Protein 6MF5 (pdb70)

GO terms:
  GO:0051219 phosphoprotein binding (F, IDA)
  GO:0004672 protein kinase activity (F, IDA)
  GO:0004674 protein serine/threonine kinase activity (F, IDA)
  GO:0044732 mitotic spindle pole body (C, IDA)
  GO:0000922 spindle pole (C, IDA)
  GO:0005634 nucleus (C, IDA)
  GO:0005935 cellular bud neck (C, IDA)
  GO:0019237 centromeric DNA binding (F, IDA)
  GO:0010458 exit from mitosis (P, IGI)
  GO:0010696 positive regulation of mitotic spindle pole body separation (P, IGI)
  GO:1904750 negative regulation of protein localization to nucleolus (P, IGI)
  GO:1902542 regulation of protein localization to mitotic spindle pole body (P, IGI)
  GO:0070194 synaptonemal complex disassembly (P, IGI)
  GO:0004672 protein kinase activity (F, IMP)
  GO:0004672 protein kinase activity (F, HDA)
  GO:0035025 positive regulation of Rho protein signal transduction (P, IMP)
  GO:0005935 cellular bud neck (C, IMP)
  GO:0010696 positive regulation of mitotic spindle pole body separation (P, IMP)
  GO:1904749 regulation of protein localization to nucleolus (P, IMP)
  GO:1904750 negative regulation of protein localization to nucleolus (P, IMP)

InterPro domains:
  IPR000719 Protein kinase domain [PF00069] (82-337)
  IPR000719 Protein kinase domain [PS50011] (82-337)
  IPR000719 Protein kinase domain [SM00220] (82-337)
  IPR000959 POLO box domain [PF00659] (522-582)
  IPR000959 POLO box domain [PF00659] (624-669)
  IPR000959 POLO box domain [PS50078] (513-595)
  IPR000959 POLO box domain [PS50078] (614-700)
  IPR008271 Serine/threonine-protein kinase, active site [PS00108] (200-212)
  IPR011009 Protein kinase-like domain superfamily [SSF56112] (79-362)
  IPR017441 Protein kinase, ATP binding site [PS00107] (88-114)
  IPR033695 Second polo-box domain [cd13117] (613-698)
  IPR033701 First polo-box domain [cd13118] (510-601)
  IPR036947 POLO box domain superfamily [G3DSA:3.30.1120.30] (509-674)
  IPR036947 POLO box domain superfamily [G3DSA:3.30.1120.30] (515-612)

Solvent-accessible surface area: 25204 Å² total

Organism: Saccharomyces cerevisiae (strain ATCC 204508 / S288c) (NCBI:txid559292)

B-factor: mean 59.47, std 18.86, range [19.46, 132.99]

Secondary structure (P-SEA, 3-state):
caaaaaaaaaaaaaaaaacccccccccccbbbbbccaaaaaaaaaaaaaaaaaaaaaaacccccccccccccccccccbbbbbcccccbbbbbccccbbbbbccccbbbbbccccccbbbbbbbcccccccaaaaaaaaaaaaaaaacccccccccbbbbbccccccccbbbbbccccbbbbbccccbbbbbcccccbbbbbcccbbbbbbcaaaaaaacccccccccaaaaaaaaaaaaaaaacccccc/ccaaaaaaaaaaaaaaaacccccbbbbbbcbbbbbccaaaaaaaaaaaaaaaaaaaaaaaaaaccccccccccccccccccccccccbbbbbcccccbbbbbccccbbbbbcccccbbbbbbccccccccccccccccccccaaaaaaaaaaaaaaaaccccccccccccccbbbbcbbbbcccbbbbbcccbbbbbbccccbbbbbcccccbbbbbcccbbbbbbcaaaaaaacccccccaaaaaaaaaaaaaaaaacccc/cccccc/cccccc

Structure (mmCIF, N/CA/C/O backbone):
data_6MF5
#
_entry.id   6MF5
#
_cell.length_a   51.470
_cell.length_b   68.190
_cell.length_c   86.230
_cell.angle_alpha   90.00
_cell.angle_beta   102.59
_cell.angle_gamma   90.00
#
_symmetry.space_group_name_H-M   'P 1 21 1'
#
loop_
_entity.id
_entity.type
_entity.pdbx_description
1 polymer 'Cell cycle serine/threonine-protein kinase CDC5/MSD2'
2 polymer Spc72
3 non-polymer 'CHLORIDE ION'
4 water water
#
loop_
_atom_site.group_PDB
_atom_site.id
_atom_site.type_symbol
_atom_site.label_atom_id
_atom_site.label_alt_id
_atom_site.label_comp_id
_atom_site.label_asym_id
_atom_site.label_entity_id
_atom_site.label_seq_id
_atom_site.pdbx_PDB_ins_code
_atom_site.Cartn_x
_atom_site.Cartn_y
_atom_site.Cartn_z
_atom_site.occupancy
_atom_site.B_iso_or_equiv
_atom_site.auth_seq_id
_atom_site.auth_comp_id
_atom_site.auth_asym_id
_atom_site.auth_atom_id
_atom_site.pdbx_PDB_model_num
ATOM 1 N N . ALA A 1 20 ? -70.597 35.553 -17.132 1.00 84.76 435 ALA A N 1
ATOM 2 C CA . ALA A 1 20 ? -69.465 36.465 -17.235 1.00 83.17 435 ALA A CA 1
ATOM 3 C C . ALA A 1 20 ? -68.533 36.039 -18.360 1.00 81.11 435 ALA A C 1
ATOM 4 O O . ALA A 1 20 ? -68.717 34.984 -18.966 1.00 80.92 435 ALA A O 1
ATOM 11 N N . GLN A 1 21 ? -67.525 36.863 -18.629 1.00 81.33 436 GLN A N 1
ATOM 12 C CA . GLN A 1 21 ? -66.482 36.505 -19.582 1.00 79.33 436 GLN A CA 1
ATOM 13 C C . GLN A 1 21 ? -65.522 35.498 -18.955 1.00 76.38 436 GLN A C 1
ATOM 14 O O . GLN A 1 21 ? -64.612 34.995 -19.616 1.00 74.64 436 GLN A O 1
ATOM 18 N N . ARG A 1 22 ? -65.729 35.210 -17.672 1.00 74.12 437 ARG A N 1
ATOM 19 C CA . ARG A 1 22 ? -64.917 34.228 -16.966 1.00 65.22 437 ARG A CA 1
ATOM 20 C C . ARG A 1 22 ? -65.122 32.832 -17.549 1.00 73.84 437 ARG A C 1
ATOM 21 O O . ARG A 1 22 ? -64.273 31.955 -17.392 1.00 68.19 437 ARG A O 1
ATOM 25 N N . ARG A 1 23 ? -66.251 32.630 -18.221 1.00 73.55 438 ARG A N 1
ATOM 26 C CA . ARG A 1 23 ? -66.536 31.358 -18.876 1.00 72.93 438 ARG A CA 1
ATOM 27 C C . ARG A 1 23 ? -65.559 31.126 -20.022 1.00 67.96 438 ARG A C 1
ATOM 28 O O . ARG A 1 23 ? -64.954 30.058 -20.130 1.00 62.71 438 ARG A O 1
ATOM 32 N N . LEU A 1 24 ? -65.410 32.135 -20.873 1.00 70.98 439 LEU A N 1
ATOM 33 C CA . LEU A 1 24 ? -64.461 32.076 -21.978 1.00 73.40 439 LEU A CA 1
ATOM 34 C C . LEU A 1 24 ? -63.039 31.939 -21.445 1.00 62.89 439 LEU A C 1
ATOM 35 O O . LEU A 1 24 ? -62.185 31.310 -22.070 1.00 61.90 439 LEU A O 1
ATOM 39 N N . ASN A 1 25 ? -62.797 32.533 -20.280 1.00 70.97 440 ASN A N 1
ATOM 40 C CA . ASN A 1 25 ? -61.489 32.478 -19.643 1.00 62.01 440 ASN A CA 1
ATOM 41 C C . ASN A 1 25 ? -61.214 31.098 -19.050 1.00 56.62 440 ASN A C 1
ATOM 42 O O . ASN A 1 25 ? -60.147 30.523 -19.262 1.00 52.68 440 ASN A O 1
ATOM 53 N N . ASP A 1 26 ? -62.185 30.569 -18.311 1.00 63.73 441 ASP A N 1
ATOM 54 C CA . ASP A 1 26 ? -62.041 29.270 -17.658 1.00 59.55 441 ASP A CA 1
ATOM 55 C C . ASP A 1 26 ? -61.887 28.135 -18.668 1.00 54.72 441 ASP A C 1
ATOM 56 O O . ASP A 1 26 ? -61.209 27.142 -18.400 1.00 48.53 441 ASP A O 1
ATOM 65 N N . LEU A 1 27 ? -62.521 28.282 -19.825 1.00 52.49 442 LEU A N 1
ATOM 66 C CA . LEU A 1 27 ? -62.424 27.277 -20.875 1.00 55.49 442 LEU A CA 1
ATOM 67 C C . LEU A 1 27 ? -61.044 27.322 -21.522 1.00 48.73 442 LEU A C 1
ATOM 68 O O . LEU A 1 27 ? -60.435 26.284 -21.783 1.00 53.15 442 LEU A O 1
ATOM 72 N N . ALA A 1 28 ? -60.556 28.532 -21.777 1.00 56.75 443 ALA A N 1
ATOM 73 C CA . ALA A 1 28 ? -59.224 28.721 -22.338 1.00 54.17 443 ALA A CA 1
ATOM 74 C C . ALA A 1 28 ? -58.168 28.218 -21.362 1.00 47.96 443 ALA A C 1
ATOM 75 O O . ALA A 1 28 ? -57.143 27.671 -21.767 1.00 42.09 443 ALA A O 1
ATOM 82 N N . ARG A 1 29 ? -58.428 28.409 -20.074 1.00 47.31 444 ARG A N 1
ATOM 83 C CA . ARG A 1 29 ? -57.537 27.919 -19.031 1.00 42.67 444 ARG A CA 1
ATOM 84 C C . ARG A 1 29 ? -57.434 26.402 -19.098 1.00 44.53 444 ARG A C 1
ATOM 85 O O . ARG A 1 29 ? -56.338 25.843 -19.098 1.00 44.95 444 ARG A O 1
ATOM 89 N N . GLU A 1 30 ? -58.589 25.750 -19.165 1.00 54.33 445 GLU A N 1
ATOM 90 C CA . GLU A 1 30 ? -58.667 24.294 -19.181 1.00 44.99 445 GLU A CA 1
ATOM 91 C C . GLU A 1 30 ? -57.897 23.707 -20.360 1.00 43.94 445 GLU A C 1
ATOM 92 O O . GLU A 1 30 ? -57.171 22.725 -20.209 1.00 43.59 445 GLU A O 1
ATOM 104 N N . ALA A 1 31 ? -58.055 24.314 -21.532 1.00 49.62 446 ALA A N 1
ATOM 105 C CA . ALA A 1 31 ? -57.336 23.877 -22.725 1.00 49.29 446 ALA A CA 1
ATOM 106 C C . ALA A 1 31 ? -55.832 24.075 -22.559 1.00 47.02 446 ALA A C 1
ATOM 107 O O . ALA A 1 31 ? -55.034 23.382 -23.188 1.00 44.34 446 ALA A O 1
ATOM 114 N N . ARG A 1 32 ? -55.448 25.026 -21.713 1.00 53.94 447 ARG A N 1
ATOM 115 C CA . ARG A 1 32 ? -54.036 25.283 -21.448 1.00 49.67 447 ARG A CA 1
ATOM 116 C C . ARG A 1 32 ? -53.434 24.165 -20.608 1.00 46.03 447 ARG A C 1
ATOM 117 O O . ARG A 1 32 ? -52.296 23.751 -20.828 1.00 44.48 447 ARG A O 1
ATOM 121 N N . ILE A 1 33 ? -54.206 23.678 -19.644 1.00 48.66 448 ILE A N 1
ATOM 122 C CA . ILE A 1 33 ? -53.720 22.655 -18.730 1.00 49.28 448 ILE A CA 1
ATOM 123 C C . ILE A 1 33 ? -53.603 21.312 -19.446 1.00 47.87 448 ILE A C 1
ATOM 124 O O . ILE A 1 33 ? -52.701 20.524 -19.163 1.00 40.53 448 ILE A O 1
ATOM 140 N N . ARG A 1 34 ? -54.522 21.055 -20.370 1.00 47.83 449 ARG A N 1
ATOM 141 C CA . ARG A 1 34 ? -54.453 19.855 -21.190 1.00 47.92 449 ARG A CA 1
ATOM 142 C C . ARG A 1 34 ? -53.172 19.855 -22.016 1.00 41.27 449 ARG A C 1
ATOM 143 O O . ARG A 1 34 ? -52.442 18.866 -22.044 1.00 44.82 449 ARG A O 1
ATOM 150 N N . ARG A 1 35 ? -52.903 20.975 -22.680 1.00 45.61 450 ARG A N 1
ATOM 151 C CA . ARG A 1 35 ? -51.729 21.101 -23.539 1.00 47.21 450 ARG A CA 1
ATOM 152 C C . ARG A 1 35 ? -50.423 21.087 -22.747 1.00 39.25 450 ARG A C 1
ATOM 153 O O . ARG A 1 35 ? -49.375 20.728 -23.281 1.00 37.07 450 ARG A O 1
ATOM 174 N N . ALA A 1 36 ? -50.483 21.481 -21.479 1.00 35.62 451 ALA A N 1
ATOM 175 C CA . ALA A 1 36 ? -49.293 21.506 -20.634 1.00 36.07 451 ALA A CA 1
ATOM 176 C C . ALA A 1 36 ? -48.890 20.095 -20.205 1.00 37.16 451 ALA A C 1
ATOM 177 O O . ALA A 1 36 ? -47.797 19.884 -19.679 1.00 41.41 451 ALA A O 1
ATOM 184 N N . GLN A 1 37 ? -49.780 19.134 -20.439 1.00 41.33 452 GLN A N 1
ATOM 185 C CA . GLN A 1 37 ? -49.543 17.746 -20.061 1.00 43.02 452 GLN A CA 1
ATOM 186 C C . GLN A 1 37 ? -48.916 16.959 -21.209 1.00 44.50 452 GLN A C 1
ATOM 187 O O . GLN A 1 37 ? -48.600 15.778 -21.061 1.00 37.84 452 GLN A O 1
ATOM 191 N N . GLN A 1 38 ? -48.748 17.620 -22.352 1.00 49.85 453 GLN A N 1
ATOM 192 C CA . GLN A 1 38 ? -48.106 17.015 -23.514 1.00 43.19 453 GLN A CA 1
ATOM 193 C C . GLN A 1 38 ? -46.786 17.739 -23.776 1.00 43.54 453 GLN A C 1
ATOM 194 O O . GLN A 1 38 ? -46.478 18.732 -23.112 1.00 48.81 453 GLN A O 1
ATOM 208 N N . ALA A 1 39 ? -46.013 17.245 -24.740 1.00 50.20 454 ALA A N 1
ATOM 209 C CA . ALA A 1 39 ? -44.720 17.843 -25.056 1.00 58.18 454 ALA A CA 1
ATOM 210 C C . ALA A 1 39 ? -44.549 18.527 -26.408 1.00 65.03 454 ALA A C 1
ATOM 211 O O . ALA A 1 39 ? -45.299 18.278 -27.355 1.00 62.36 454 ALA A O 1
ATOM 218 N N . VAL A 1 40 ? -43.552 19.403 -26.467 1.00 61.12 455 VAL A N 1
ATOM 219 C CA . VAL A 1 40 ? -43.119 20.045 -27.701 1.00 67.46 455 VAL A CA 1
ATOM 220 C C . VAL A 1 40 ? -41.750 20.646 -27.435 1.00 65.82 455 VAL A C 1
ATOM 221 O O . VAL A 1 40 ? -41.503 21.170 -26.348 1.00 69.70 455 VAL A O 1
ATOM 234 N N . LEU A 1 41 ? -40.862 20.565 -28.420 1.00 64.80 456 LEU A N 1
ATOM 235 C CA . LEU A 1 41 ? -39.496 21.044 -28.256 1.00 47.85 456 LEU A CA 1
ATOM 236 C C . LEU A 1 41 ? -38.819 20.324 -27.091 1.00 46.20 456 LEU A C 1
ATOM 237 O O . LEU A 1 41 ? -38.073 20.926 -26.316 1.00 48.54 456 LEU A O 1
ATOM 253 N N . ARG A 1 42 ? -39.090 19.027 -26.978 1.00 66.49 457 ARG A N 1
ATOM 254 C CA . ARG A 1 42 ? -38.566 18.217 -25.884 1.00 64.26 457 ARG A CA 1
ATOM 255 C C . ARG A 1 42 ? -37.225 17.599 -26.269 1.00 52.02 457 ARG A C 1
ATOM 256 O O . ARG A 1 42 ? -37.064 17.080 -27.373 1.00 48.31 457 ARG A O 1
ATOM 277 N N . LYS A 1 43 ? -36.267 17.666 -25.349 1.00 51.49 458 LYS A N 1
ATOM 278 C CA . LYS A 1 43 ? -34.913 17.184 -25.603 1.00 56.71 458 LYS A CA 1
ATOM 279 C C . LYS A 1 43 ? -34.853 15.673 -25.806 1.00 54.97 458 LYS A C 1
ATOM 280 O O . LYS A 1 43 ? -35.325 14.902 -24.969 1.00 51.71 458 LYS A O 1
ATOM 290 N N . GLU A 1 44 ? -34.271 15.267 -26.931 1.00 56.53 459 GLU A N 1
ATOM 291 C CA . GLU A 1 44 ? -33.912 13.872 -27.173 1.00 59.58 459 GLU A CA 1
ATOM 292 C C . GLU A 1 44 ? -32.399 13.734 -27.037 1.00 57.27 459 GLU A C 1
ATOM 293 O O . GLU A 1 44 ? -31.658 14.658 -27.375 1.00 60.48 459 GLU A O 1
ATOM 297 N N . LEU A 1 45 ? -31.941 12.591 -26.534 1.00 58.09 460 LEU A N 1
ATOM 298 C CA . LEU A 1 45 ? -30.514 12.386 -26.300 1.00 46.35 460 LEU A CA 1
ATOM 299 C C . LEU A 1 45 ? -29.709 12.492 -27.592 1.00 51.16 460 LEU A C 1
ATOM 300 O O . LEU A 1 45 ? -29.965 11.775 -28.560 1.00 52.53 460 LEU A O 1
ATOM 316 N N . ILE A 1 46 ? -28.737 13.401 -27.584 1.00 58.30 461 ILE A N 1
ATOM 317 C CA . ILE A 1 46 ? -27.839 13.614 -28.714 1.00 63.61 461 ILE A CA 1
ATOM 318 C C . ILE A 1 46 ? -26.395 13.487 -28.252 1.00 58.78 461 ILE A C 1
ATOM 319 O O . ILE A 1 46 ? -25.981 14.146 -27.297 1.00 53.18 461 ILE A O 1
ATOM 335 N N . ALA A 1 47 ? -25.631 12.645 -28.936 1.00 57.10 462 ALA A N 1
ATOM 336 C CA . ALA A 1 47 ? -24.221 12.478 -28.621 1.00 51.58 462 ALA A CA 1
ATOM 337 C C . ALA A 1 47 ? -23.400 13.566 -29.295 1.00 48.21 462 ALA A C 1
ATOM 338 O O . ALA A 1 47 ? -23.373 13.661 -30.521 1.00 50.21 462 ALA A O 1
ATOM 345 N N . THR A 1 48 ? -22.737 14.391 -28.490 1.00 42.61 463 THR A N 1
ATOM 346 C CA . THR A 1 48 ? -21.829 15.402 -29.019 1.00 47.14 463 THR A CA 1
ATOM 347 C C . THR A 1 48 ? -20.440 14.809 -29.230 1.00 48.61 463 THR A C 1
ATOM 348 O O . THR A 1 48 ? -19.621 15.377 -29.953 1.00 59.98 463 THR A O 1
ATOM 359 N N . SER A 1 49 ? -20.179 13.665 -28.601 1.00 48.07 464 SER A N 1
ATOM 360 C CA . SER A 1 49 ? -18.906 12.975 -28.776 1.00 44.77 464 SER A CA 1
ATOM 361 C C . SER A 1 49 ? -19.002 11.488 -28.436 1.00 41.74 464 SER A C 1
ATOM 362 O O . SER A 1 49 ? -19.566 11.108 -27.409 1.00 38.51 464 SER A O 1
ATOM 370 N N . THR A 1 50 ? -18.445 10.656 -29.310 1.00 39.65 465 THR A N 1
ATOM 371 C CA . THR A 1 50 ? -18.328 9.225 -29.054 1.00 43.81 465 THR A CA 1
ATOM 372 C C . THR A 1 50 ? -17.207 8.633 -29.899 1.00 41.82 465 THR A C 1
ATOM 373 O O . THR A 1 50 ? -16.969 9.077 -31.023 1.00 47.66 465 THR A O 1
ATOM 384 N N . ASN A 1 51 ? -16.510 7.639 -29.360 1.00 36.54 466 ASN A N 1
ATOM 385 C CA . ASN A 1 51 ? -15.517 6.918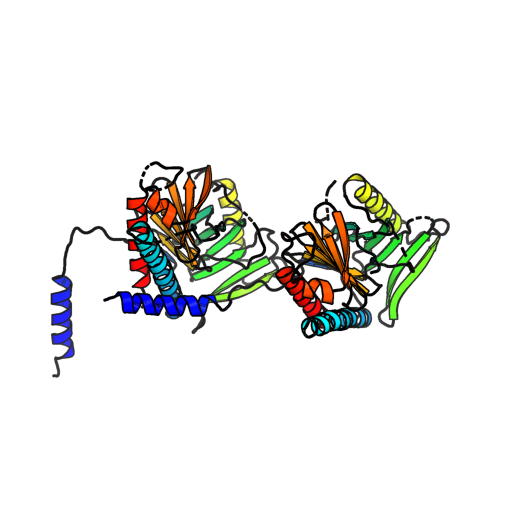 -30.146 1.00 41.29 466 ASN A CA 1
ATOM 386 C C . ASN A 1 51 ? -16.207 6.171 -31.270 1.00 51.62 466 ASN A C 1
ATOM 387 O O . ASN A 1 51 ? -17.288 5.614 -31.081 1.00 56.10 466 ASN A O 1
ATOM 398 N N . VAL A 1 52 ? -15.581 6.155 -32.440 1.00 46.90 467 VAL A N 1
ATOM 399 C CA . VAL A 1 52 ? -16.176 5.511 -33.602 1.00 56.16 467 VAL A CA 1
ATOM 400 C C . VAL A 1 52 ? -15.744 4.051 -33.683 1.00 61.84 467 VAL A C 1
ATOM 401 O O . VAL A 1 52 ? -14.573 3.723 -33.481 1.00 58.48 467 VAL A O 1
ATOM 414 N N . ILE A 1 53 ? -16.709 3.184 -33.977 1.00 61.59 468 ILE A N 1
ATOM 415 C CA . ILE A 1 53 ? -16.474 1.751 -34.100 1.00 54.85 468 ILE A CA 1
ATOM 416 C C . ILE A 1 53 ? -16.627 1.355 -35.563 1.00 59.85 468 ILE A C 1
ATOM 417 O O . ILE A 1 53 ? -17.703 1.497 -36.144 1.00 60.97 468 ILE A O 1
ATOM 433 N N . LYS A 1 54 ? -15.546 0.860 -36.155 1.00 70.98 469 LYS A N 1
ATOM 434 C CA . LYS A 1 54 ? -15.521 0.543 -37.579 1.00 68.76 469 LYS A CA 1
ATOM 435 C C . LYS A 1 54 ? -15.904 -0.908 -37.868 1.00 70.27 469 LYS A C 1
ATOM 436 O O . LYS A 1 54 ? -15.585 -1.432 -38.937 1.00 74.07 469 LYS A O 1
ATOM 440 N N . SER A 1 55 ? -16.592 -1.546 -36.925 1.00 60.02 470 SER A N 1
ATOM 441 C CA . SER A 1 55 ? -16.997 -2.942 -37.075 1.00 59.40 470 SER A CA 1
ATOM 442 C C . SER A 1 55 ? -18.470 -3.134 -36.735 1.00 52.15 470 SER A C 1
ATOM 443 O O . SER A 1 55 ? -18.927 -2.736 -35.666 1.00 47.92 470 SER A O 1
ATOM 451 N N . GLU A 1 56 ? -19.205 -3.755 -37.650 1.00 58.66 471 GLU A N 1
ATOM 452 C CA . GLU A 1 56 ? -20.620 -4.039 -37.436 1.00 55.37 471 GLU A CA 1
ATOM 453 C C . GLU A 1 56 ? -20.810 -5.077 -36.333 1.00 52.23 471 GLU A C 1
ATOM 454 O O . GLU A 1 56 ? -21.721 -4.959 -35.514 1.00 49.44 471 GLU A O 1
ATOM 458 N N . ILE A 1 57 ? -19.949 -6.092 -36.320 1.00 54.79 472 ILE A N 1
ATOM 459 C CA . ILE A 1 57 ? -19.999 -7.127 -35.291 1.00 50.65 472 ILE A CA 1
ATOM 460 C C . ILE A 1 57 ? -19.784 -6.518 -33.908 1.00 47.40 472 ILE A C 1
ATOM 461 O O . ILE A 1 57 ? -20.478 -6.876 -32.957 1.00 46.14 472 ILE A O 1
ATOM 477 N N . SER A 1 58 ? -18.824 -5.600 -33.798 1.00 52.38 473 SER A N 1
ATOM 478 C CA . SER A 1 58 ? -18.538 -4.942 -32.523 1.00 50.12 473 SER A CA 1
ATOM 479 C C . SER A 1 58 ? -19.756 -4.169 -32.041 1.00 44.90 473 SER A C 1
ATOM 480 O O . SER A 1 58 ? -20.047 -4.139 -30.847 1.00 41.90 473 SER A O 1
ATOM 488 N N . LEU A 1 59 ? -20.467 -3.546 -32.976 1.00 46.24 474 LEU A N 1
ATOM 489 C CA . LEU A 1 59 ? -21.670 -2.797 -32.643 1.00 40.12 474 LEU A CA 1
ATOM 490 C C . LEU A 1 59 ? -22.797 -3.724 -32.190 1.00 44.18 474 LEU A C 1
ATOM 491 O O . LEU A 1 59 ? -23.551 -3.390 -31.275 1.00 44.03 474 LEU A O 1
ATOM 507 N N . ARG A 1 60 ? -22.910 -4.885 -32.833 1.00 44.60 475 ARG A N 1
ATOM 508 C CA . ARG A 1 60 ? -23.935 -5.861 -32.472 1.00 38.37 475 ARG A CA 1
ATOM 509 C C . ARG A 1 60 ? -23.747 -6.335 -31.037 1.00 39.48 475 ARG A C 1
ATOM 510 O O . ARG A 1 60 ? -24.719 -6.524 -30.305 1.00 45.00 475 ARG A O 1
ATOM 531 N N . ILE A 1 61 ? -22.493 -6.514 -30.638 1.00 43.34 476 ILE A N 1
ATOM 532 C CA . ILE A 1 61 ? -22.168 -6.928 -29.277 1.00 42.38 476 ILE A CA 1
ATOM 533 C C . ILE A 1 61 ? -22.514 -5.823 -28.277 1.00 46.27 476 ILE A C 1
ATOM 534 O O . ILE A 1 61 ? -23.023 -6.097 -27.188 1.00 42.32 476 ILE A O 1
ATOM 550 N N . LEU A 1 62 ? -22.225 -4.577 -28.646 1.00 46.04 477 LEU A N 1
ATOM 551 C CA . LEU A 1 62 ? -22.577 -3.431 -27.814 1.00 46.89 477 LEU A CA 1
ATOM 552 C C . LEU A 1 62 ? -24.086 -3.301 -27.695 1.00 47.93 477 LEU A C 1
ATOM 553 O O . LEU A 1 62 ? -24.624 -3.205 -26.594 1.00 48.83 477 LEU A O 1
ATOM 569 N N . ALA A 1 63 ? -24.759 -3.292 -28.841 1.00 40.78 478 ALA A N 1
ATOM 570 C CA . ALA A 1 63 ? -26.209 -3.154 -28.889 1.00 43.46 478 ALA A CA 1
ATOM 571 C C . ALA A 1 63 ? -26.876 -4.234 -28.047 1.00 43.44 478 ALA A C 1
ATOM 572 O O . ALA A 1 63 ? -27.813 -3.965 -27.298 1.00 44.18 478 ALA A O 1
ATOM 579 N N . SER A 1 64 ? -26.370 -5.455 -28.174 1.00 45.19 479 SER A N 1
ATOM 580 C CA . SER A 1 64 ? -26.859 -6.584 -27.397 1.00 40.59 479 SER A CA 1
ATOM 581 C C . SER A 1 64 ? -26.766 -6.320 -25.899 1.00 45.36 479 SER A C 1
ATOM 582 O O . SER A 1 64 ? -27.737 -6.501 -25.164 1.00 50.15 479 SER A O 1
ATOM 590 N N . GLU A 1 65 ? -25.589 -5.892 -25.454 1.00 49.00 480 GLU A N 1
ATOM 591 C CA . GLU A 1 65 ? -25.327 -5.694 -24.034 1.00 42.97 480 GLU A CA 1
ATOM 592 C C . GLU A 1 65 ? -26.244 -4.624 -23.451 1.00 45.66 480 GLU A C 1
ATOM 593 O O . GLU A 1 65 ? -26.635 -4.693 -22.285 1.00 43.09 480 GLU A O 1
ATOM 605 N N . CYS A 1 66 ? -26.589 -3.636 -24.270 1.00 47.68 481 CYS A N 1
ATOM 606 C CA . CYS A 1 66 ? -27.526 -2.600 -23.857 1.00 45.69 481 CYS A CA 1
ATOM 607 C C . CYS A 1 66 ? -28.916 -3.194 -23.664 1.00 47.61 481 CYS A C 1
ATOM 608 O O . CYS A 1 66 ? -29.633 -2.833 -22.731 1.00 47.33 481 CYS A O 1
ATOM 616 N N . HIS A 1 67 ? -29.286 -4.115 -24.549 1.00 47.08 482 HIS A N 1
ATOM 617 C CA . HIS A 1 67 ? -30.597 -4.754 -24.496 1.00 43.96 482 HIS A CA 1
ATOM 618 C C . HIS A 1 67 ? -30.718 -5.672 -23.285 1.00 43.98 482 HIS A C 1
ATOM 619 O O . HIS A 1 67 ? -31.710 -5.624 -22.559 1.00 52.01 482 HIS A O 1
ATOM 623 N N . LEU A 1 68 ? -29.706 -6.508 -23.074 1.00 46.76 483 LEU A N 1
ATOM 624 C CA . LEU A 1 68 ? -29.697 -7.429 -21.944 1.00 51.30 483 LEU A CA 1
ATOM 625 C C . LEU A 1 68 ? -29.763 -6.673 -20.625 1.00 51.58 483 LEU A C 1
ATOM 626 O O . LEU A 1 68 ? -30.533 -7.028 -19.734 1.00 59.13 483 LEU A O 1
ATOM 642 N N . THR A 1 69 ? -28.948 -5.631 -20.505 1.00 55.35 484 THR A N 1
ATOM 643 C CA . THR A 1 69 ? -28.888 -4.848 -19.277 1.00 54.85 484 THR A CA 1
ATOM 644 C C . THR A 1 69 ? -30.168 -4.038 -19.084 1.00 50.95 484 THR A C 1
ATOM 645 O O . THR A 1 69 ? -30.622 -3.849 -17.956 1.00 51.92 484 THR A O 1
ATOM 656 N N . LEU A 1 70 ? -30.746 -3.561 -20.182 1.00 45.24 485 LEU A N 1
ATOM 657 C CA . LEU A 1 70 ? -32.011 -2.840 -20.110 1.00 50.27 485 LEU A CA 1
ATOM 658 C C . LEU A 1 70 ? -33.103 -3.776 -19.604 1.00 58.50 485 LEU A C 1
ATOM 659 O O . LEU A 1 70 ? -33.888 -3.410 -18.735 1.00 67.57 485 LEU A O 1
ATOM 675 N N . ASN A 1 71 ? -33.132 -4.991 -20.142 1.00 49.82 486 ASN A N 1
ATOM 676 C CA . ASN A 1 71 ? -34.108 -5.999 -19.734 1.00 57.59 486 ASN A CA 1
ATOM 677 C C . ASN A 1 71 ? -34.074 -6.270 -18.232 1.00 61.27 486 ASN A C 1
ATOM 678 O O . ASN A 1 71 ? -35.111 -6.507 -17.613 1.00 68.58 486 ASN A O 1
ATOM 682 N N . GLY A 1 72 ? -32.880 -6.236 -17.651 1.00 61.37 487 GLY A N 1
ATOM 683 C CA . GLY A 1 72 ? -32.726 -6.442 -16.222 1.00 65.16 487 GLY A CA 1
ATOM 684 C C . GLY A 1 72 ? -33.343 -5.304 -15.431 1.00 65.99 487 GLY A C 1
ATOM 685 O O . GLY A 1 72 ? -33.901 -5.513 -14.354 1.00 70.74 487 GLY A O 1
ATOM 689 N N . ILE A 1 73 ? -33.237 -4.094 -15.969 1.00 61.40 488 ILE A N 1
ATOM 690 C CA . ILE A 1 73 ? -33.845 -2.922 -15.351 1.00 64.05 488 ILE A CA 1
ATOM 691 C C . ILE A 1 73 ? -35.360 -3.028 -15.424 1.00 67.73 488 ILE A C 1
ATOM 692 O O . ILE A 1 73 ? -36.056 -2.869 -14.423 1.00 72.96 488 ILE A O 1
ATOM 708 N N . VAL A 1 74 ? -35.861 -3.300 -16.624 1.00 66.38 489 VAL A N 1
ATOM 709 C CA . VAL A 1 74 ? -37.296 -3.338 -16.870 1.00 67.66 489 VAL A CA 1
ATOM 710 C C . VAL A 1 74 ? -37.942 -4.503 -16.124 1.00 80.30 489 VAL A C 1
ATOM 711 O O . VAL A 1 74 ? -39.039 -4.367 -15.581 1.00 75.61 489 VAL A O 1
ATOM 724 N N . GLU A 1 75 ? -37.261 -5.646 -16.102 1.00 75.70 490 GLU A N 1
ATOM 725 C CA . GLU A 1 75 ? -37.730 -6.798 -15.343 1.00 71.89 490 GLU A CA 1
ATOM 726 C C . GLU A 1 75 ? -37.811 -6.456 -13.860 1.00 78.51 490 GLU A C 1
ATOM 727 O O . GLU A 1 75 ? -38.760 -6.835 -13.176 1.00 84.92 490 GLU A O 1
ATOM 731 N N . ALA A 1 76 ? -36.810 -5.729 -13.373 1.00 82.33 491 ALA A N 1
ATOM 732 C CA . ALA A 1 76 ? -36.763 -5.321 -11.974 1.00 89.12 491 ALA A CA 1
ATOM 733 C C . ALA A 1 76 ? -37.730 -4.172 -11.698 1.00 81.47 491 ALA A C 1
ATOM 734 O O . ALA A 1 76 ? -38.076 -3.910 -10.546 1.00 81.94 491 ALA A O 1
ATOM 741 N N . GLU A 1 77 ? -38.160 -3.489 -12.755 1.00 83.30 492 GLU A N 1
ATOM 742 C CA . GLU A 1 77 ? -39.109 -2.387 -12.622 1.00 85.77 492 GLU A CA 1
ATOM 743 C C . GLU A 1 77 ? -40.532 -2.900 -12.447 1.00 90.78 492 GLU A C 1
ATOM 744 O O . GLU A 1 77 ? -41.312 -2.350 -11.672 1.00 86.42 492 GLU A O 1
ATOM 756 N N . ALA A 1 78 ? -40.868 -3.953 -13.181 1.00 85.92 493 ALA A N 1
ATOM 757 C CA . ALA A 1 78 ? -42.201 -4.535 -13.114 1.00 90.34 493 ALA A CA 1
ATOM 758 C C . ALA A 1 78 ? -42.302 -5.562 -11.992 1.00 94.93 493 ALA A C 1
ATOM 759 O O . ALA A 1 78 ? -43.357 -6.168 -11.796 1.00 105.49 493 ALA A O 1
ATOM 766 N N . GLN A 1 79 ? -41.210 -5.746 -11.250 1.00 89.96 494 GLN A N 1
ATOM 767 C CA . GLN A 1 79 ? -41.127 -6.830 -10.275 1.00 93.62 494 GLN A CA 1
ATOM 768 C C . GLN A 1 79 ? -40.678 -6.412 -8.873 1.00 101.66 494 GLN A C 1
ATOM 769 O O . GLN A 1 79 ? -40.188 -7.254 -8.119 1.00 107.16 494 GLN A O 1
ATOM 773 N N . TYR A 1 80 ? -40.839 -5.141 -8.507 1.00 107.21 495 TYR A N 1
ATOM 774 C CA . TYR A 1 80 ? -40.511 -4.737 -7.138 1.00 104.79 495 TYR A CA 1
ATOM 775 C C . TYR A 1 80 ? -41.699 -4.997 -6.213 1.00 108.94 495 TYR A C 1
ATOM 776 O O . TYR A 1 80 ? -41.520 -5.233 -5.017 1.00 97.70 495 TYR A O 1
ATOM 794 N N . LYS A 1 81 ? -42.905 -4.970 -6.774 1.00 91.58 496 LYS A N 1
ATOM 795 C CA . LYS A 1 81 ? -44.099 -5.392 -6.047 1.00 101.29 496 LYS A CA 1
ATOM 796 C C . LYS A 1 81 ? -44.307 -6.898 -6.186 1.00 105.12 496 LYS A C 1
ATOM 797 O O . LYS A 1 81 ? -43.606 -7.693 -5.560 1.00 103.60 496 LYS A O 1
ATOM 801 N N . ILE A 1 93 ? -23.981 -8.060 -3.106 1.00 96.94 508 ILE A N 1
ATOM 802 C CA . ILE A 1 93 ? -23.329 -6.764 -2.957 1.00 81.43 508 ILE A CA 1
ATOM 803 C C . ILE A 1 93 ? -21.842 -6.859 -3.284 1.00 77.39 508 ILE A C 1
ATOM 804 O O . ILE A 1 93 ? -21.007 -7.016 -2.392 1.00 81.12 508 ILE A O 1
ATOM 807 N N . LYS A 1 94 ? -21.526 -6.770 -4.572 1.00 83.99 509 LYS A N 1
ATOM 808 C CA . LYS A 1 94 ? -20.145 -6.714 -5.039 1.00 80.50 509 LYS A CA 1
ATOM 809 C C . LYS A 1 94 ? -19.966 -5.453 -5.872 1.00 71.87 509 LYS A C 1
ATOM 810 O O . LYS A 1 94 ? -20.819 -5.116 -6.692 1.00 66.84 509 LYS A O 1
ATOM 814 N N . HIS A 1 95 ? -18.858 -4.756 -5.655 1.00 70.81 510 HIS A N 1
ATOM 815 C CA . HIS A 1 95 ? -18.648 -3.461 -6.285 1.00 65.12 510 HIS A CA 1
ATOM 816 C C . HIS A 1 95 ? -18.075 -3.607 -7.691 1.00 53.29 510 HIS A C 1
ATOM 817 O O . HIS A 1 95 ? -17.075 -4.299 -7.884 1.00 47.64 510 HIS A O 1
ATOM 831 N N . PRO A 1 96 ? -18.709 -2.957 -8.683 1.00 52.81 511 PRO A N 1
ATOM 832 C CA . PRO A 1 96 ? -18.242 -3.086 -10.063 1.00 44.58 511 PRO A CA 1
ATOM 833 C C . PRO A 1 96 ? -17.028 -2.217 -10.336 1.00 46.13 511 PRO A C 1
ATOM 834 O O . PRO A 1 96 ? -16.775 -1.265 -9.599 1.00 47.77 511 PRO A O 1
ATOM 845 N N . MET A 1 97 ? -16.281 -2.545 -11.381 1.00 48.15 512 MET A N 1
ATOM 846 C CA . MET A 1 97 ? -15.202 -1.682 -11.834 1.00 47.21 512 MET A CA 1
ATOM 847 C C . MET A 1 97 ? -15.820 -0.410 -12.396 1.00 45.41 512 MET A C 1
ATOM 848 O O . MET A 1 97 ? -16.854 -0.466 -13.063 1.00 49.75 512 MET A O 1
ATOM 862 N N . ILE A 1 98 ? -15.195 0.731 -12.121 1.00 47.84 513 ILE A N 1
ATOM 863 C CA . ILE A 1 98 ? -15.738 2.018 -12.545 1.00 43.75 513 ILE A CA 1
ATOM 864 C C . ILE A 1 98 ? -14.657 2.877 -13.176 1.00 40.37 513 ILE A C 1
ATOM 865 O O . ILE A 1 98 ? -13.475 2.547 -13.118 1.00 49.67 513 ILE A O 1
ATOM 881 N N . VAL A 1 99 ? -15.083 3.983 -13.774 1.00 37.44 514 VAL A N 1
ATOM 882 C CA . VAL A 1 99 ? -14.175 4.975 -14.329 1.00 34.65 514 VAL A CA 1
ATOM 883 C C . VAL A 1 99 ? -14.004 6.099 -13.313 1.00 38.15 514 VAL A C 1
ATOM 884 O O . VAL A 1 99 ? -14.935 6.860 -13.053 1.00 35.53 514 VAL A O 1
ATOM 897 N N . THR A 1 100 ? -12.810 6.194 -12.738 1.00 36.30 515 THR A N 1
ATOM 898 C CA . THR A 1 100 ? -12.559 7.142 -11.660 1.00 40.22 515 THR A CA 1
ATOM 899 C C . THR A 1 100 ? -12.254 8.542 -12.197 1.00 40.64 515 THR A C 1
ATOM 900 O O . THR A 1 100 ? -12.503 9.534 -11.519 1.00 49.91 515 THR A O 1
ATOM 911 N N . LYS A 1 101 ? -11.728 8.623 -13.415 1.00 36.85 516 LYS A N 1
ATOM 912 C CA . LYS A 1 101 ? -11.550 9.913 -14.078 1.00 31.08 516 LYS A CA 1
ATOM 913 C C . LYS A 1 101 ? -11.293 9.734 -15.567 1.00 30.00 516 LYS A C 1
ATOM 914 O O . LYS A 1 101 ? -10.916 8.652 -16.008 1.00 39.40 516 LYS A O 1
ATOM 933 N N . TRP A 1 102 ? -11.503 10.798 -16.337 1.00 27.24 517 TRP A N 1
ATOM 934 C CA . TRP A 1 102 ? -11.418 10.716 -17.792 1.00 28.17 517 TRP A CA 1
ATOM 935 C C . TRP A 1 102 ? -11.160 12.072 -18.454 1.00 29.98 517 TRP A C 1
ATOM 936 O O . TRP A 1 102 ? -11.357 13.123 -17.842 1.00 34.34 517 TRP A O 1
ATOM 957 N N . VAL A 1 103 ? -10.723 12.028 -19.712 1.00 29.68 518 VAL A N 1
ATOM 958 C CA . VAL A 1 103 ? -10.473 13.230 -20.502 1.00 23.70 518 VAL A CA 1
ATOM 959 C C . VAL A 1 103 ? -10.838 13.003 -21.964 1.00 25.20 518 VAL A C 1
ATOM 960 O O . VAL A 1 103 ? -10.244 12.161 -22.632 1.00 31.40 518 VAL A O 1
ATOM 973 N N . ASP A 1 104 ? -11.807 13.767 -22.459 1.00 32.92 519 ASP A N 1
ATOM 974 C CA . ASP A 1 104 ? -12.160 13.740 -23.873 1.00 31.55 519 ASP A CA 1
ATOM 975 C C . ASP A 1 104 ? -11.327 14.768 -24.634 1.00 47.00 519 ASP A C 1
ATOM 976 O O . ASP A 1 104 ? -11.736 15.918 -24.790 1.00 44.50 519 ASP A O 1
ATOM 985 N N . TYR A 1 105 ? -10.158 14.338 -25.101 1.00 39.82 520 TYR A N 1
ATOM 986 C CA . TYR A 1 105 ? -9.280 15.173 -25.915 1.00 37.82 520 TYR A CA 1
ATOM 987 C C . TYR A 1 105 ? -9.305 14.676 -27.360 1.00 44.54 520 TYR A C 1
ATOM 988 O O . TYR A 1 105 ? -8.319 14.797 -28.086 1.00 48.49 520 TYR A O 1
ATOM 1006 N N . SER A 1 106 ? -10.451 14.125 -27.758 1.00 45.72 521 SER A N 1
ATOM 1007 C CA . SER A 1 106 ? -10.602 13.396 -29.020 1.00 43.64 521 SER A CA 1
ATOM 1008 C C . SER A 1 106 ? -10.099 14.146 -30.251 1.00 46.56 521 SER A C 1
ATOM 1009 O O . SER A 1 106 ? -9.679 13.530 -31.227 1.00 60.15 521 SER A O 1
ATOM 1017 N N . ASN A 1 107 ? -10.157 15.471 -30.215 1.00 44.90 522 ASN A N 1
ATOM 1018 C CA . ASN A 1 107 ? -9.741 16.271 -31.362 1.00 64.54 522 ASN A CA 1
ATOM 1019 C C . ASN A 1 107 ? -8.226 16.355 -31.544 1.00 60.64 522 ASN A C 1
ATOM 1020 O O . ASN A 1 107 ? -7.740 16.557 -32.657 1.00 66.35 522 ASN A O 1
ATOM 1031 N N . LYS A 1 108 ? -7.489 16.179 -30.451 1.00 55.55 523 LYS A N 1
ATOM 1032 C CA . LYS A 1 108 ? -6.033 16.269 -30.479 1.00 67.27 523 LYS A CA 1
ATOM 1033 C C . LYS A 1 108 ? -5.413 14.875 -30.366 1.00 62.48 523 LYS A C 1
ATOM 1034 O O . LYS A 1 108 ? -5.035 14.271 -31.371 1.00 73.29 523 LYS A O 1
ATOM 1041 N N . HIS A 1 109 ? -5.326 14.365 -29.140 1.00 52.74 524 HIS A N 1
ATOM 1042 C CA . HIS A 1 109 ? -4.577 13.144 -28.857 1.00 45.99 524 HIS A CA 1
ATOM 1043 C C . HIS A 1 109 ? -5.497 11.926 -28.817 1.00 52.91 524 HIS A C 1
ATOM 1044 O O . HIS A 1 109 ? -5.231 10.915 -29.468 1.00 61.70 524 HIS A O 1
ATOM 1048 N N . GLY A 1 110 ? -6.573 12.029 -28.042 1.00 52.94 525 GLY A N 1
ATOM 1049 C CA . GLY A 1 110 ? -7.521 10.941 -27.893 1.00 36.07 525 GLY A CA 1
ATOM 1050 C C . GLY A 1 110 ? -8.243 10.998 -26.562 1.00 34.65 525 GLY A C 1
ATOM 1051 O O . GLY A 1 110 ? -8.012 11.901 -25.760 1.00 39.36 525 GLY A O 1
ATOM 1055 N N . PHE A 1 111 ? -9.123 10.028 -26.331 1.00 41.16 526 PHE A N 1
ATOM 1056 C CA . PHE A 1 111 ? -9.871 9.948 -25.081 1.00 32.11 526 PHE A CA 1
ATOM 1057 C C . PHE A 1 111 ? -9.113 9.091 -24.081 1.00 34.20 526 PHE A C 1
ATOM 1058 O O . PHE A 1 111 ? -8.635 8.011 -24.423 1.00 36.75 526 PHE A O 1
ATOM 1075 N N . SER A 1 112 ? -9.014 9.573 -22.846 1.00 37.11 527 SER A N 1
ATOM 1076 C CA . SER A 1 112 ? -8.310 8.853 -21.793 1.00 33.27 527 SER A CA 1
ATOM 1077 C C . SER A 1 112 ? -9.219 8.623 -20.595 1.00 32.51 527 SER A C 1
ATOM 1078 O O . SER A 1 112 ? -10.167 9.374 -20.368 1.00 31.40 527 SER A O 1
ATOM 1086 N N . TYR A 1 113 ? -8.917 7.583 -19.828 1.00 30.48 528 TYR A N 1
ATOM 1087 C CA . TYR A 1 113 ? -9.677 7.267 -18.627 1.00 31.68 528 TYR A CA 1
ATOM 1088 C C . TYR A 1 113 ? -8.827 6.484 -17.637 1.00 36.40 528 TYR A C 1
ATOM 1089 O O . TYR A 1 113 ? -7.785 5.933 -17.994 1.00 38.72 528 TYR A O 1
ATOM 1107 N N . GLN A 1 114 ? -9.284 6.449 -16.390 1.00 32.12 529 GLN A N 1
ATOM 1108 C CA . GLN A 1 114 ? -8.635 5.675 -15.344 1.00 37.66 529 GLN A CA 1
ATOM 1109 C C . GLN A 1 114 ? -9.689 4.869 -14.602 1.00 41.17 529 GLN A C 1
ATOM 1110 O O . GLN A 1 114 ? -10.711 5.410 -14.183 1.00 39.76 529 GLN A O 1
ATOM 1124 N N . LEU A 1 115 ? -9.430 3.578 -14.440 1.00 36.36 530 LEU A N 1
ATOM 1125 C CA . LEU A 1 115 ? -10.383 2.679 -13.809 1.00 37.49 530 LEU A CA 1
ATOM 1126 C C . LEU A 1 115 ? -10.120 2.581 -12.310 1.00 42.02 530 LEU A C 1
ATOM 1127 O O . LEU A 1 115 ? -9.066 2.997 -11.832 1.00 52.54 530 LEU A O 1
ATOM 1143 N N . SER A 1 116 ? -11.082 2.036 -11.571 1.00 44.12 531 SER A N 1
ATOM 1144 C CA . SER A 1 116 ? -10.937 1.846 -10.128 1.00 54.11 531 SER A CA 1
ATOM 1145 C C . SER A 1 116 ? -9.723 0.983 -9.801 1.00 61.74 531 SER A C 1
ATOM 1146 O O . SER A 1 116 ? -9.222 0.985 -8.675 1.00 62.62 531 SER A O 1
ATOM 1154 N N . THR A 1 117 ? -9.268 0.236 -10.799 1.00 48.94 532 THR A N 1
ATOM 1155 C CA . THR A 1 117 ? -8.068 -0.576 -10.681 1.00 51.35 532 THR A CA 1
ATOM 1156 C C . THR A 1 117 ? -6.818 0.266 -10.922 1.00 51.91 532 THR A C 1
ATOM 1157 O O . THR A 1 117 ? -5.700 -0.230 -10.829 1.00 64.00 532 THR A O 1
ATOM 1168 N N . GLU A 1 118 ? -7.034 1.536 -11.252 1.00 54.39 533 GLU A N 1
ATOM 1169 C CA . GLU A 1 118 ? -5.969 2.513 -11.490 1.00 52.24 533 GLU A CA 1
ATOM 1170 C C . GLU A 1 118 ? -5.165 2.177 -12.753 1.00 43.95 533 GLU A C 1
ATOM 1171 O O . GLU A 1 118 ? -4.120 2.771 -13.017 1.00 45.74 533 GLU A O 1
ATOM 1183 N N . ASP A 1 119 ? -5.681 1.254 -13.560 1.00 43.45 534 ASP A N 1
ATOM 1184 C CA . ASP A 1 119 ? -5.168 1.069 -14.912 1.00 41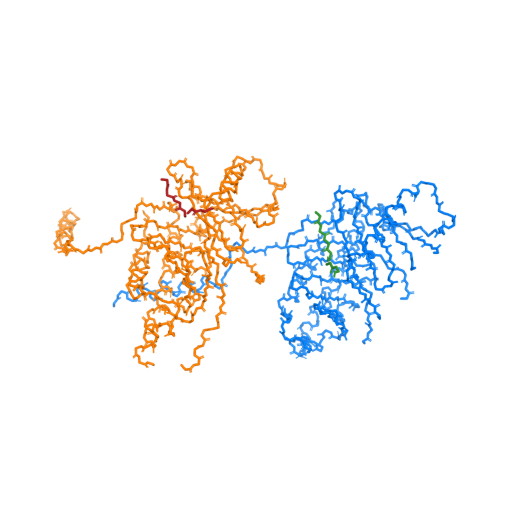.54 534 ASP A CA 1
ATOM 1185 C C . ASP A 1 119 ? -5.566 2.284 -15.740 1.00 37.75 534 ASP A C 1
ATOM 1186 O O . ASP A 1 119 ? -6.542 2.962 -15.418 1.00 37.52 534 ASP A O 1
ATOM 1195 N N . ILE A 1 120 ? -4.806 2.557 -16.797 1.00 37.97 535 ILE A N 1
ATOM 1196 C CA . ILE A 1 120 ? -5.065 3.702 -17.663 1.00 35.95 535 ILE A CA 1
ATOM 1197 C C . ILE A 1 120 ? -5.310 3.231 -19.086 1.00 36.59 535 ILE A C 1
ATOM 1198 O O . ILE A 1 120 ? -4.533 2.449 -19.630 1.00 38.60 535 ILE A O 1
ATOM 1214 N N . GLY A 1 121 ? -6.394 3.717 -19.680 1.00 36.06 536 GLY A N 1
ATOM 1215 C CA . GLY A 1 121 ? -6.695 3.446 -21.071 1.00 32.07 536 GLY A CA 1
ATOM 1216 C C . GLY A 1 121 ? -6.680 4.716 -21.896 1.00 32.91 536 GLY A C 1
ATOM 1217 O O . GLY A 1 121 ? -6.885 5.810 -21.371 1.00 31.94 536 GLY A O 1
ATOM 1221 N N . VAL A 1 122 ? -6.415 4.567 -23.190 1.00 29.81 537 VAL A N 1
ATOM 1222 C CA . VAL A 1 122 ? -6.498 5.679 -24.128 1.00 32.90 537 VAL A CA 1
ATOM 1223 C C . VAL A 1 122 ? -7.167 5.213 -25.410 1.00 33.19 537 VAL A C 1
ATOM 1224 O O . VAL A 1 122 ? -6.641 4.348 -26.102 1.00 35.45 537 VAL A O 1
ATOM 1237 N N . LEU A 1 123 ? -8.323 5.790 -25.720 1.00 32.41 538 LEU A N 1
ATOM 1238 C CA . LEU A 1 123 ? -8.992 5.525 -26.988 1.00 35.03 538 LEU A CA 1
ATOM 1239 C C . LEU A 1 123 ? -8.487 6.478 -28.062 1.00 40.07 538 LEU A C 1
ATOM 1240 O O . LEU A 1 123 ? -8.789 7.671 -28.041 1.00 51.39 538 LEU A O 1
ATOM 1256 N N . PHE A 1 124 ? -7.711 5.943 -28.996 1.00 35.95 539 PHE A N 1
ATOM 1257 C CA . PHE A 1 124 ? -7.164 6.738 -30.086 1.00 41.46 539 PHE A CA 1
ATOM 1258 C C . PHE A 1 124 ? -8.215 6.945 -31.169 1.00 41.62 539 PHE A C 1
ATOM 1259 O O . 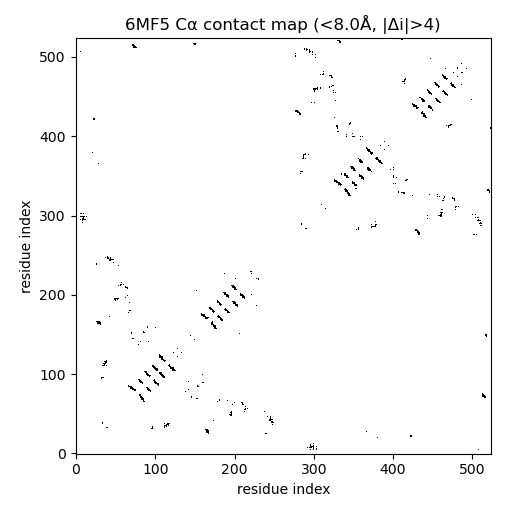PHE A 1 124 ? -9.124 6.132 -31.327 1.00 46.92 539 PHE A O 1
ATOM 1276 N N . ASN A 1 125 ? -8.082 8.037 -31.913 1.00 45.79 540 ASN A N 1
ATOM 1277 C CA . ASN A 1 125 ? -9.109 8.451 -32.865 1.00 48.59 540 ASN A CA 1
ATOM 1278 C C . ASN A 1 125 ? -9.279 7.482 -34.030 1.00 46.54 540 ASN A C 1
ATOM 1279 O O . ASN A 1 125 ? -10.262 7.558 -34.768 1.00 51.14 540 ASN A O 1
ATOM 1290 N N . ASN A 1 126 ? -8.322 6.576 -34.195 1.00 44.98 541 ASN A N 1
ATOM 1291 C CA . ASN A 1 126 ? -8.423 5.536 -35.213 1.00 51.38 541 ASN A CA 1
ATOM 1292 C C . ASN A 1 126 ? -9.236 4.350 -34.705 1.00 48.32 541 ASN A C 1
ATOM 1293 O O . ASN A 1 126 ? -9.511 3.410 -35.451 1.00 66.83 541 ASN A O 1
ATOM 1304 N N . GLY A 1 127 ? -9.614 4.405 -33.430 1.00 44.88 542 GLY A N 1
ATOM 1305 C CA . GLY A 1 127 ? -10.426 3.369 -32.819 1.00 44.74 542 GLY A CA 1
ATOM 1306 C C . GLY A 1 127 ? -9.649 2.470 -31.879 1.00 44.77 542 GLY A C 1
ATOM 1307 O O . GLY A 1 127 ? -10.229 1.847 -30.988 1.00 50.26 542 GLY A O 1
ATOM 1311 N N . THR A 1 128 ? -8.335 2.403 -32.068 1.00 48.71 543 THR A N 1
ATOM 1312 C CA . THR A 1 128 ? -7.503 1.515 -31.264 1.00 40.83 543 THR A CA 1
ATOM 1313 C C . THR A 1 128 ? -7.399 2.013 -29.831 1.00 36.24 543 THR A C 1
ATOM 1314 O O . THR A 1 128 ? -7.754 3.152 -29.529 1.00 36.74 543 THR A O 1
ATOM 1325 N N . THR A 1 129 ? -6.899 1.145 -28.958 1.00 39.16 544 THR A N 1
ATOM 1326 C CA . THR A 1 129 ? -6.810 1.433 -27.536 1.00 35.44 544 THR A CA 1
ATOM 1327 C C . THR A 1 129 ? -5.511 0.879 -26.968 1.00 41.57 544 THR A C 1
ATOM 1328 O O . THR A 1 129 ? -5.028 -0.169 -27.404 1.00 45.97 544 THR A O 1
ATOM 1339 N N . VAL A 1 130 ? -4.943 1.597 -26.005 1.00 32.61 545 VAL A N 1
ATOM 1340 C CA . VAL A 1 130 ? -3.851 1.070 -25.200 1.00 35.26 545 VAL A CA 1
ATOM 1341 C C . VAL A 1 130 ? -4.259 1.143 -23.739 1.00 35.49 545 VAL A C 1
ATOM 1342 O O . VAL A 1 130 ? -4.612 2.208 -23.234 1.00 36.57 545 VAL A O 1
ATOM 1355 N N . LEU A 1 131 ? -4.221 -0.008 -23.079 1.00 38.63 546 LEU A N 1
ATOM 1356 C CA . LEU A 1 131 ? -4.580 -0.119 -21.674 1.00 43.20 546 LEU A CA 1
ATOM 1357 C C . LEU A 1 131 ? -3.342 -0.495 -20.876 1.00 42.65 546 LEU A C 1
ATOM 1358 O O . LEU A 1 131 ? -2.868 -1.628 -20.948 1.00 46.98 546 LEU A O 1
ATOM 1374 N N . ARG A 1 132 ? -2.817 0.464 -20.122 1.00 38.17 547 ARG A N 1
ATOM 1375 C CA . ARG A 1 132 ? -1.615 0.246 -19.333 1.00 45.95 547 ARG A CA 1
ATOM 1376 C C . ARG A 1 132 ? -2.009 -0.141 -17.918 1.00 46.96 547 ARG A C 1
ATOM 1377 O O . ARG A 1 132 ? -2.779 0.564 -17.267 1.00 41.93 547 ARG A O 1
ATOM 1398 N N . LEU A 1 133 ? -1.480 -1.264 -17.443 1.00 51.53 548 LEU A N 1
ATOM 1399 C CA . LEU A 1 133 ? -1.886 -1.797 -16.152 1.00 52.51 548 LEU A CA 1
ATOM 1400 C C . LEU A 1 133 ? -1.225 -1.028 -15.010 1.00 62.56 548 LEU A C 1
ATOM 1401 O O . LEU A 1 133 ? -0.386 -0.160 -15.248 1.00 73.01 548 LEU A O 1
ATOM 1417 N N . ALA A 1 134 ? -1.613 -1.357 -13.780 1.00 66.88 549 ALA A N 1
ATOM 1418 C CA . ALA A 1 134 ? -1.350 -0.518 -12.605 1.00 74.32 549 ALA A CA 1
ATOM 1419 C C . ALA A 1 134 ? 0.083 -0.070 -12.296 1.00 91.90 549 ALA A C 1
ATOM 1420 O O . ALA A 1 134 ? 0.284 0.871 -11.528 1.00 97.66 549 ALA A O 1
ATOM 1427 N N . GLU A 1 137 ? 4.640 -2.350 -15.445 1.00 91.69 552 GLU A N 1
ATOM 1428 C CA . GLU A 1 137 ? 4.770 -3.735 -15.873 1.00 88.67 552 GLU A CA 1
ATOM 1429 C C . GLU A 1 137 ? 4.443 -4.000 -17.343 1.00 80.94 552 GLU A C 1
ATOM 1430 O O . GLU A 1 137 ? 5.311 -4.434 -18.105 1.00 87.74 552 GLU A O 1
ATOM 1442 N N . GLU A 1 138 ? 3.202 -3.745 -17.745 1.00 84.15 553 GLU A N 1
ATOM 1443 C CA . GLU A 1 138 ? 2.727 -4.208 -19.048 1.00 72.32 553 GLU A CA 1
ATOM 1444 C C . GLU A 1 138 ? 1.493 -3.452 -19.538 1.00 57.96 553 GLU A C 1
ATOM 1445 O O . GLU A 1 138 ? 0.892 -2.675 -18.795 1.00 54.95 553 GLU A O 1
ATOM 1457 N N . PHE A 1 139 ? 1.122 -3.693 -20.793 1.00 58.67 554 PHE A N 1
ATOM 1458 C CA . PHE A 1 139 ? -0.044 -3.047 -21.388 1.00 48.43 554 PHE A CA 1
ATOM 1459 C C . PHE A 1 139 ? -0.744 -3.940 -22.413 1.00 42.17 554 PHE A C 1
ATOM 1460 O O . PHE A 1 139 ? -0.136 -4.836 -22.998 1.00 47.58 554 PHE A O 1
ATOM 1477 N N . TRP A 1 140 ? -2.031 -3.675 -22.618 1.00 49.07 555 TRP A N 1
ATOM 1478 C CA . TRP A 1 140 ? -2.806 -4.302 -23.685 1.00 42.96 555 TRP A CA 1
ATOM 1479 C C . TRP A 1 140 ? -2.939 -3.346 -24.860 1.00 37.07 555 TRP A C 1
ATOM 1480 O O . TRP A 1 140 ? -3.073 -2.139 -24.664 1.00 40.36 555 TRP A O 1
ATOM 1501 N N . TYR A 1 141 ? -2.907 -3.886 -26.075 1.00 41.25 556 TYR A N 1
ATOM 1502 C CA . TYR A 1 141 ? -3.151 -3.097 -27.278 1.00 38.75 556 TYR A CA 1
ATOM 1503 C C . TYR A 1 141 ? -4.380 -3.631 -27.996 1.00 36.51 556 TYR A C 1
ATOM 1504 O O . TYR A 1 141 ? -4.379 -4.754 -28.505 1.00 40.15 556 TYR A O 1
ATOM 1522 N N . ILE A 1 142 ? -5.423 -2.809 -28.039 1.00 39.83 557 ILE A N 1
ATOM 1523 C CA . ILE A 1 142 ? -6.728 -3.246 -28.506 1.00 35.61 557 ILE A CA 1
ATOM 1524 C C . ILE A 1 142 ? -7.176 -2.480 -29.742 1.00 33.24 557 ILE A C 1
ATOM 1525 O O . ILE A 1 142 ? -7.005 -1.268 -29.841 1.00 45.82 557 ILE A O 1
ATOM 1541 N N . SER A 1 143 ? -7.745 -3.218 -30.685 1.00 30.96 558 SER A N 1
ATOM 1542 C CA . SER A 1 143 ? -8.427 -2.647 -31.835 1.00 41.32 558 SER A CA 1
ATOM 1543 C C . SER A 1 143 ? -9.479 -3.670 -32.238 1.00 48.33 558 SER A C 1
ATOM 1544 O O . SER A 1 143 ? -9.561 -4.738 -31.627 1.00 47.54 558 SER A O 1
ATOM 1552 N N . TYR A 1 144 ? -10.279 -3.360 -33.253 1.00 50.73 559 TYR A N 1
ATOM 1553 C CA . TYR A 1 144 ? -11.276 -4.310 -33.736 1.00 54.44 559 TYR A CA 1
ATOM 1554 C C . TYR A 1 144 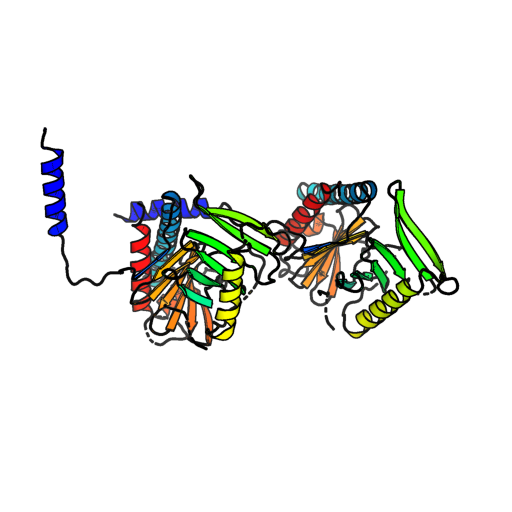? -11.116 -4.829 -35.159 1.00 66.53 559 TYR A C 1
ATOM 1555 O O . TYR A 1 144 ? -10.560 -4.154 -36.031 1.00 63.36 559 TYR A O 1
ATOM 1573 N N . ASP A 1 145 ? -11.612 -6.048 -35.364 1.00 57.30 560 ASP A N 1
ATOM 1574 C CA . ASP A 1 145 ? -11.565 -6.725 -36.652 1.00 58.71 560 ASP A CA 1
ATOM 1575 C C . ASP A 1 145 ? -12.962 -6.804 -37.254 1.00 65.75 560 ASP A C 1
ATOM 1576 O O . ASP A 1 145 ? -13.954 -6.942 -36.538 1.00 56.18 560 ASP A O 1
ATOM 1580 N N . ASP A 1 146 ? -13.031 -6.719 -38.578 1.00 63.73 561 ASP A N 1
ATOM 1581 C CA . ASP A 1 146 ? -14.302 -6.777 -39.285 1.00 57.96 561 ASP A CA 1
ATOM 1582 C C . ASP A 1 146 ? -14.961 -8.147 -39.152 1.00 62.64 561 ASP A C 1
ATOM 1583 O O . ASP A 1 146 ? -16.151 -8.295 -39.437 1.00 66.78 561 ASP A O 1
ATOM 1587 N N . ARG A 1 147 ? -14.189 -9.139 -38.709 1.00 65.93 562 ARG A N 1
ATOM 1588 C CA . ARG A 1 147 ? -14.670 -10.517 -38.623 1.00 64.48 562 ARG A CA 1
ATOM 1589 C C . ARG A 1 147 ? -14.738 -11.054 -37.193 1.00 59.35 562 ARG A C 1
ATOM 1590 O O . ARG A 1 147 ? -15.357 -12.091 -36.959 1.00 62.16 562 ARG A O 1
ATOM 1594 N N . GLU A 1 148 ? -14.104 -10.365 -36.245 1.00 64.15 563 GLU A N 1
ATOM 1595 C CA . GLU A 1 148 ? -14.003 -10.882 -34.878 1.00 63.46 563 GLU A CA 1
ATOM 1596 C C . GLU A 1 148 ? -14.292 -9.857 -33.788 1.00 64.54 563 GLU A C 1
ATOM 1597 O O . GLU A 1 148 ? -13.973 -10.092 -32.622 1.00 58.00 563 GLU A O 1
ATOM 1601 N N . GLY A 1 149 ? -14.884 -8.728 -34.162 1.00 61.27 564 GLY A N 1
ATOM 1602 C CA . GLY A 1 149 ? -15.185 -7.675 -33.208 1.00 56.33 564 GLY A CA 1
ATOM 1603 C C . GLY A 1 149 ? -13.876 -7.090 -32.702 1.00 54.38 564 GLY A C 1
ATOM 1604 O O . GLY A 1 149 ? -13.031 -6.705 -33.505 1.00 53.89 564 GLY A O 1
ATOM 1608 N N . TRP A 1 150 ? -13.688 -7.067 -31.383 1.00 46.96 565 TRP A N 1
ATOM 1609 C CA . TRP A 1 150 ? -12.460 -6.547 -30.773 1.00 47.96 565 TRP A CA 1
ATOM 1610 C C . TRP A 1 150 ? -11.321 -7.562 -30.736 1.00 52.58 565 TRP A C 1
ATOM 1611 O O . TRP A 1 150 ? -11.538 -8.748 -30.489 1.00 51.85 565 TRP A O 1
ATOM 1632 N N . VAL A 1 151 ? -10.108 -7.066 -30.968 1.00 51.57 566 VAL A N 1
ATOM 1633 C CA . VAL A 1 151 ? -8.891 -7.865 -30.908 1.00 42.05 566 VAL A CA 1
ATOM 1634 C C . VAL A 1 151 ? -7.919 -7.215 -29.936 1.00 39.18 566 VAL A C 1
ATOM 1635 O O . VAL A 1 151 ? -7.774 -5.996 -29.926 1.00 52.07 566 VAL A O 1
ATOM 1648 N N . ALA A 1 152 ? -7.250 -8.034 -29.130 1.00 36.32 567 ALA A N 1
ATOM 1649 C CA . ALA A 1 152 ? -6.314 -7.535 -28.132 1.00 40.40 567 ALA A CA 1
ATOM 1650 C C . ALA A 1 152 ? -4.960 -8.228 -28.249 1.00 47.47 567 ALA A C 1
ATOM 1651 O O . ALA A 1 152 ? -4.871 -9.378 -28.674 1.00 48.69 567 ALA A O 1
ATOM 1658 N N . SER A 1 153 ? -3.911 -7.510 -27.865 1.00 49.95 568 SER A N 1
ATOM 1659 C CA . SER A 1 153 ? -2.553 -8.034 -27.889 1.00 48.02 568 SER A CA 1
ATOM 1660 C C . SER A 1 153 ? -1.808 -7.578 -26.644 1.00 45.96 568 SER A C 1
ATOM 1661 O O . SER A 1 153 ? -1.590 -6.386 -26.447 1.00 49.41 568 SER A O 1
ATOM 1669 N N . HIS A 1 154 ? -1.427 -8.534 -25.804 1.00 45.30 569 HIS A N 1
ATOM 1670 C CA . HIS A 1 154 ? -0.708 -8.231 -24.574 1.00 48.16 569 HIS A CA 1
ATOM 1671 C C . HIS A 1 154 ? 0.779 -8.050 -24.842 1.00 58.44 569 HIS A C 1
ATOM 1672 O O . HIS A 1 154 ? 1.380 -8.807 -25.605 1.00 60.53 569 HIS A O 1
ATOM 1686 N N . TYR A 1 155 ? 1.361 -7.040 -24.206 1.00 56.26 570 TYR A N 1
ATOM 1687 C CA . TYR A 1 155 ? 2.784 -6.759 -24.329 1.00 53.55 570 TYR A CA 1
ATOM 1688 C C . TYR A 1 155 ? 3.406 -6.490 -22.971 1.00 65.70 570 TYR A C 1
ATOM 1689 O O . TYR A 1 155 ? 2.713 -6.188 -22.001 1.00 58.50 570 TYR A O 1
ATOM 1707 N N . LEU A 1 156 ? 4.726 -6.601 -22.924 1.00 67.77 571 LEU A N 1
ATOM 1708 C CA . LEU A 1 156 ? 5.507 -6.214 -21.763 1.00 73.90 571 LEU A CA 1
ATOM 1709 C C . LEU A 1 156 ? 6.118 -4.853 -22.075 1.00 74.82 571 LEU A C 1
ATOM 1710 O O . LEU A 1 156 ? 6.545 -4.614 -23.205 1.00 75.23 571 LEU A O 1
ATOM 1726 N N . LEU A 1 157 ? 6.142 -3.951 -21.099 1.00 73.50 572 LEU A N 1
ATOM 1727 C CA . LEU A 1 157 ? 6.708 -2.626 -21.333 1.00 72.90 572 LEU A CA 1
ATOM 1728 C C . LEU A 1 157 ? 8.184 -2.758 -21.674 1.00 78.88 572 LEU A C 1
ATOM 1729 O O . LEU A 1 157 ? 8.738 -1.952 -22.420 1.00 83.57 572 LEU A O 1
ATOM 1745 N N . SER A 1 158 ? 8.810 -3.791 -21.120 1.00 80.96 573 SER A N 1
ATOM 1746 C CA . SER A 1 158 ? 10.149 -4.190 -21.521 1.00 87.80 573 SER A CA 1
ATOM 1747 C C . SER A 1 158 ? 10.203 -4.461 -23.021 1.00 81.37 573 SER A C 1
ATOM 1748 O O . SER A 1 158 ? 11.091 -3.973 -23.723 1.00 73.41 573 SER A O 1
ATOM 1756 N N . GLU A 1 159 ? 9.238 -5.243 -23.499 1.00 87.80 574 GLU A N 1
ATOM 1757 C CA . GLU A 1 159 ? 9.225 -5.714 -24.881 1.00 89.75 574 GLU A CA 1
ATOM 1758 C C . GLU A 1 159 ? 8.201 -4.979 -25.743 1.00 72.98 574 GLU A C 1
ATOM 1759 O O . GLU A 1 159 ? 7.531 -5.592 -26.572 1.00 67.05 574 GLU A O 1
ATOM 1763 N N . LYS A 1 160 ? 8.082 -3.669 -25.552 1.00 73.81 575 LYS A N 1
ATOM 1764 C CA . LYS A 1 160 ? 7.167 -2.872 -26.362 1.00 67.29 575 LYS A CA 1
ATOM 1765 C C . LYS A 1 160 ? 7.701 -2.751 -27.796 1.00 71.23 575 LYS A C 1
ATOM 1766 O O . LYS A 1 160 ? 8.902 -2.561 -27.992 1.00 81.15 575 LYS A O 1
ATOM 1785 N N . PRO A 1 161 ? 6.816 -2.884 -28.803 1.00 68.35 576 PRO A N 1
ATOM 1786 C CA . PRO A 1 161 ? 7.229 -2.644 -30.194 1.00 68.61 576 PRO A CA 1
ATOM 1787 C C . PRO A 1 161 ? 7.622 -1.195 -30.470 1.00 69.59 576 PRO A C 1
ATOM 1788 O O . PRO A 1 161 ? 7.220 -0.296 -29.736 1.00 63.56 576 PRO A O 1
ATOM 1799 N N . ARG A 1 162 ? 8.393 -0.976 -31.531 1.00 67.25 577 ARG A N 1
ATOM 1800 C CA . ARG A 1 162 ? 8.798 0.370 -31.919 1.00 63.84 577 ARG A CA 1
ATOM 1801 C C . ARG A 1 162 ? 7.624 1.131 -32.527 1.00 69.15 577 ARG A C 1
ATOM 1802 O O . ARG A 1 162 ? 7.523 2.351 -32.390 1.00 75.96 577 ARG A O 1
ATOM 1806 N N . GLU A 1 163 ? 6.735 0.402 -33.194 1.00 66.45 578 GLU A N 1
ATOM 1807 C CA . GLU A 1 163 ? 5.584 1.008 -33.855 1.00 58.00 578 GLU A CA 1
ATOM 1808 C C . GLU A 1 163 ? 4.584 1.567 -32.844 1.00 60.51 578 GLU A C 1
ATOM 1809 O O . GLU A 1 163 ? 3.887 2.544 -33.125 1.00 70.77 578 GLU A O 1
ATOM 1813 N N . LEU A 1 164 ? 4.517 0.945 -31.669 1.00 64.39 579 LEU A N 1
ATOM 1814 C CA . LEU A 1 164 ? 3.612 1.386 -30.613 1.00 62.04 579 LEU A CA 1
ATOM 1815 C C . LEU A 1 164 ? 4.319 2.311 -29.622 1.00 63.10 579 LEU A C 1
ATOM 1816 O O . LEU A 1 164 ? 3.877 2.472 -28.484 1.00 52.49 579 LEU A O 1
ATOM 1832 N N . SER A 1 165 ? 5.412 2.927 -30.061 1.00 72.81 580 SER A N 1
ATOM 1833 C CA . SER A 1 165 ? 6.208 3.773 -29.181 1.00 69.29 580 SER A CA 1
ATOM 1834 C C . SER A 1 165 ? 5.542 5.127 -28.952 1.00 61.37 580 SER A C 1
ATOM 1835 O O . SER A 1 165 ? 5.625 5.690 -27.860 1.00 60.14 580 SER A O 1
ATOM 1843 N N . ARG A 1 166 ? 4.883 5.648 -29.983 1.00 69.04 581 ARG A N 1
ATOM 1844 C CA . ARG A 1 166 ? 4.186 6.925 -29.870 1.00 77.53 581 ARG A CA 1
ATOM 1845 C C . ARG A 1 166 ? 2.969 6.789 -28.962 1.00 57.77 581 ARG A C 1
ATOM 1846 O O . ARG A 1 166 ? 2.705 7.657 -28.131 1.00 54.64 581 ARG A O 1
ATOM 1850 N N . HIS A 1 167 ? 2.237 5.691 -29.130 1.00 60.92 582 HIS A N 1
ATOM 1851 C CA . HIS A 1 167 ? 1.048 5.411 -28.330 1.00 50.12 582 HIS A CA 1
ATOM 1852 C C . HIS A 1 167 ? 1.309 5.543 -26.835 1.00 48.48 582 HIS A C 1
ATOM 1853 O O . HIS A 1 167 ? 0.528 6.158 -26.117 1.00 56.16 582 HIS A O 1
ATOM 1867 N N . LEU A 1 168 ? 2.407 4.957 -26.373 1.00 55.36 583 LEU A N 1
ATOM 1868 C CA . LEU A 1 168 ? 2.727 4.948 -24.951 1.00 51.03 583 LEU A CA 1
ATOM 1869 C C . LEU A 1 168 ? 3.326 6.271 -24.495 1.00 54.51 583 LEU A C 1
ATOM 1870 O O . LEU A 1 168 ? 3.384 6.554 -23.298 1.00 57.06 583 LEU A O 1
ATOM 1886 N N . GLU A 1 169 ? 3.773 7.079 -25.449 1.00 48.93 584 GLU A N 1
ATOM 1887 C CA . GLU A 1 169 ? 4.151 8.452 -25.149 1.00 51.93 584 GLU A CA 1
ATOM 1888 C C . GLU A 1 169 ? 2.886 9.224 -24.804 1.00 50.28 584 GLU A C 1
ATOM 1889 O O . GLU A 1 169 ? 2.851 9.985 -23.837 1.00 44.14 584 GLU A O 1
ATOM 1893 N N . VAL A 1 170 ? 1.843 9.002 -25.599 1.00 56.84 585 VAL A N 1
ATOM 1894 C CA . VAL A 1 170 ? 0.547 9.632 -25.380 1.00 45.53 585 VAL A CA 1
ATOM 1895 C C . VAL A 1 170 ? -0.090 9.133 -24.083 1.00 43.51 585 VAL A C 1
ATOM 1896 O O . VAL A 1 170 ? -0.684 9.914 -23.341 1.00 41.81 585 VAL A O 1
ATOM 1909 N N . VAL A 1 171 ? 0.024 7.833 -23.821 1.00 42.07 586 VAL A N 1
ATOM 1910 C CA . VAL A 1 171 ? -0.487 7.259 -22.578 1.00 42.12 586 VAL A CA 1
ATOM 1911 C C . VAL A 1 171 ? 0.230 7.879 -21.387 1.00 44.10 586 VAL A C 1
ATOM 1912 O O . VAL A 1 171 ? -0.400 8.269 -20.403 1.00 35.76 586 VAL A O 1
ATOM 1925 N N . ASP A 1 172 ? 1.555 7.952 -21.486 1.00 48.19 587 ASP A N 1
ATOM 1926 C CA . ASP A 1 172 ? 2.381 8.530 -20.433 1.00 51.85 587 ASP A CA 1
ATOM 1927 C C . ASP A 1 172 ? 1.969 9.966 -20.142 1.00 43.87 587 ASP A C 1
ATOM 1928 O O . ASP A 1 172 ? 1.927 10.381 -18.984 1.00 44.15 587 ASP A O 1
ATOM 1932 N N . PHE A 1 173 ? 1.656 10.715 -21.195 1.00 47.23 588 PHE A N 1
ATOM 1933 C CA . PHE A 1 173 ? 1.249 12.107 -21.042 1.00 43.92 588 PHE A CA 1
ATOM 1934 C C . PHE A 1 173 ? -0.127 12.154 -20.391 1.00 42.96 588 PHE A C 1
ATOM 1935 O O . PHE A 1 173 ? -0.349 12.940 -19.470 1.00 48.58 588 PHE A O 1
ATOM 1952 N N . PHE A 1 174 ? -1.046 11.310 -20.850 1.00 46.29 589 PHE A N 1
ATOM 1953 C CA . PHE A 1 174 ? -2.377 11.267 -20.255 1.00 40.54 589 PHE A CA 1
ATOM 1954 C C . PHE A 1 174 ? -2.312 10.791 -18.807 1.00 39.33 589 PHE A C 1
ATOM 1955 O O . PHE A 1 174 ? -3.007 11.323 -17.943 1.00 44.00 589 PHE A O 1
ATOM 1972 N N . ALA A 1 175 ? -1.470 9.797 -18.544 1.00 37.12 590 ALA A N 1
ATOM 1973 C CA . ALA A 1 175 ? -1.335 9.248 -17.199 1.00 38.36 590 ALA A CA 1
ATOM 1974 C C . ALA A 1 175 ? -0.874 10.314 -16.207 1.00 47.16 590 ALA A C 1
ATOM 1975 O O . ALA A 1 175 ? -1.408 10.420 -15.103 1.00 49.15 590 ALA A O 1
ATOM 1982 N N . LYS A 1 176 ? 0.116 11.104 -16.609 1.00 44.45 591 LYS A N 1
ATOM 1983 C CA . LYS A 1 176 ? 0.698 12.112 -15.730 1.00 48.56 591 LYS A CA 1
ATOM 1984 C C . LYS A 1 176 ? -0.214 13.327 -15.599 1.00 55.13 591 LYS A C 1
ATOM 1985 O O . LYS A 1 176 ? -0.364 13.885 -14.510 1.00 62.87 591 LYS A O 1
ATOM 1989 N N . TYR A 1 177 ? -0.816 13.738 -16.711 1.00 47.74 592 TYR A N 1
ATOM 1990 C CA . TYR A 1 177 ? -1.749 14.856 -16.690 1.00 44.86 592 TYR A CA 1
ATOM 1991 C C . TYR A 1 177 ? -2.922 14.562 -15.765 1.00 53.78 592 TYR A C 1
ATOM 1992 O O . TYR A 1 177 ? -3.317 15.407 -14.961 1.00 52.65 592 TYR A O 1
ATOM 2010 N N . MET A 1 178 ? -3.477 13.360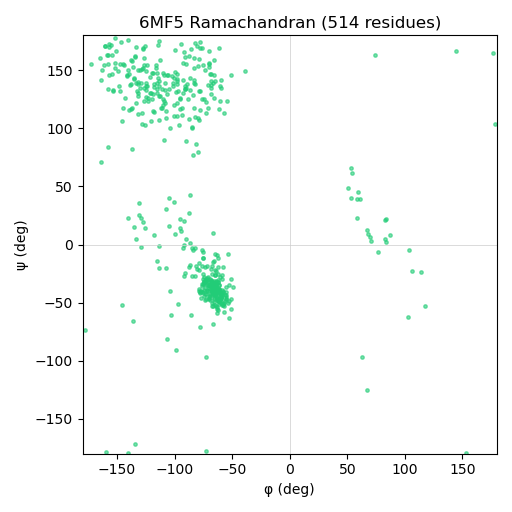 -15.889 1.00 60.02 593 MET A N 1
ATOM 2011 C CA . MET A 1 178 ? -4.655 12.978 -15.120 1.00 43.80 593 MET A CA 1
ATOM 2012 C C . MET A 1 178 ? -4.348 12.892 -13.628 1.00 49.03 593 MET A C 1
ATOM 2013 O O . MET A 1 178 ? -5.182 13.244 -12.795 1.00 53.61 593 MET A O 1
ATOM 2027 N N . LYS A 1 179 ? -3.151 12.431 -13.287 1.00 49.04 594 LYS A N 1
ATOM 2028 C CA . LYS A 1 179 ? -2.744 12.367 -11.888 1.00 61.40 594 LYS A CA 1
ATOM 2029 C C . LYS A 1 179 ? -2.679 13.766 -11.286 1.00 60.89 594 LYS A C 1
ATOM 2030 O O . LYS A 1 179 ? -3.190 14.010 -10.193 1.00 63.86 594 LYS A O 1
ATOM 2034 N N . ALA A 1 180 ? -2.062 14.685 -12.022 1.00 53.74 595 ALA A N 1
ATOM 2035 C CA . ALA A 1 180 ? -1.758 16.018 -11.509 1.00 59.58 595 ALA A CA 1
ATOM 2036 C C . ALA A 1 180 ? -2.992 16.830 -11.106 1.00 60.52 595 ALA A C 1
ATOM 2037 O O . ALA A 1 180 ? -3.009 17.422 -10.024 1.00 67.84 595 ALA A O 1
ATOM 2044 N N . ASN A 1 181 ? -4.017 16.862 -11.959 1.00 59.87 596 ASN A N 1
ATOM 2045 C CA . ASN A 1 181 ? -5.145 17.773 -11.745 1.00 60.04 596 ASN A CA 1
ATOM 2046 C C . ASN A 1 181 ? -6.543 17.220 -12.060 1.00 51.63 596 ASN A C 1
ATOM 2047 O O . ASN A 1 181 ? -7.466 17.992 -12.324 1.00 48.43 596 ASN A O 1
ATOM 2058 N N . LEU A 1 182 ? -6.695 15.898 -12.044 1.00 54.79 597 LEU A N 1
ATOM 2059 C CA . LEU A 1 182 ? -8.023 15.280 -12.006 1.00 39.13 597 LEU A CA 1
ATOM 2060 C C . LEU A 1 182 ? -8.168 14.539 -10.684 1.00 46.43 597 LEU A C 1
ATOM 2061 O O . LEU A 1 182 ? -7.189 14.009 -10.158 1.00 63.66 597 LEU A O 1
ATOM 2077 N N . SER A 1 183 ? -9.388 14.496 -10.156 1.00 44.96 598 SER A N 1
ATOM 2078 C CA . SER A 1 183 ? -9.606 14.016 -8.795 1.00 56.15 598 SER A CA 1
ATOM 2079 C C . SER A 1 183 ? -10.670 12.937 -8.678 1.00 65.05 598 SER A C 1
ATOM 2080 O O . SER A 1 183 ? -11.854 13.188 -8.905 1.00 84.44 598 SER A O 1
ATOM 2088 N N . ARG A 1 184 ? -10.217 11.737 -8.324 1.00 51.62 599 ARG A N 1
ATOM 2089 C CA . ARG A 1 184 ? -11.063 10.675 -7.783 1.00 67.59 599 ARG A CA 1
ATOM 2090 C C . ARG A 1 184 ? -10.226 9.420 -7.567 1.00 73.44 599 ARG A C 1
ATOM 2091 O O . ARG A 1 184 ? -9.114 9.307 -8.087 1.00 88.04 599 ARG A O 1
ATOM 2112 N N . VAL A 1 185 ? -10.765 8.486 -6.794 1.00 84.46 600 VAL A N 1
ATOM 2113 C CA . VAL A 1 185 ? -10.081 7.235 -6.497 1.00 95.51 600 VAL A CA 1
ATOM 2114 C C . VAL A 1 185 ? -11.077 6.221 -5.951 1.00 92.52 600 VAL A C 1
ATOM 2115 O O . VAL A 1 185 ? -12.068 6.593 -5.318 1.00 83.46 600 VAL A O 1
ATOM 2119 N N . SER A 1 186 ? -10.810 4.944 -6.204 1.00 100.87 601 SER A N 1
ATOM 2120 C CA . SER A 1 186 ? -11.703 3.867 -5.792 1.00 87.70 601 SER A CA 1
ATOM 2121 C C . SER A 1 186 ? -10.954 2.835 -4.957 1.00 88.81 601 SER A C 1
ATOM 2122 O O . SER A 1 186 ? -9.758 2.616 -5.151 1.00 92.07 601 SER A O 1
ATOM 2126 N N . THR A 1 187 ? -11.675 2.207 -4.032 1.00 94.77 602 THR A N 1
ATOM 2127 C CA . THR A 1 187 ? -11.108 1.225 -3.116 1.00 100.00 602 THR A CA 1
ATOM 2128 C C . THR A 1 187 ? -12.057 0.040 -3.010 1.00 102.35 602 THR A C 1
ATOM 2129 O O . THR A 1 187 ? -12.902 -0.166 -3.885 1.00 104.98 602 THR A O 1
ATOM 2133 N N . LYS A 1 195 ? -12.259 -9.736 -11.849 1.00 69.60 610 LYS A N 1
ATOM 2134 C CA . LYS A 1 195 ? -11.086 -10.588 -11.695 1.00 77.11 610 LYS A CA 1
ATOM 2135 C C . LYS A 1 195 ? -10.348 -10.766 -13.021 1.00 78.57 610 LYS A C 1
ATOM 2136 O O . LYS A 1 195 ? -9.567 -11.704 -13.184 1.00 78.28 610 LYS A O 1
ATOM 2139 N N . ASP A 1 196 ? -10.607 -9.861 -13.962 1.00 83.14 611 ASP A N 1
ATOM 2140 C CA . ASP A 1 196 ? -9.917 -9.850 -15.249 1.00 89.25 611 ASP A CA 1
ATOM 2141 C C . ASP A 1 196 ? -9.613 -8.413 -15.670 1.00 67.08 611 ASP A C 1
ATOM 2142 O O . ASP A 1 196 ? -9.921 -7.466 -14.943 1.00 59.92 611 ASP A O 1
ATOM 2151 N N . ASP A 1 197 ? -9.001 -8.262 -16.841 1.00 63.06 612 ASP A N 1
ATOM 2152 C CA . ASP A 1 197 ? -8.642 -6.950 -17.363 1.00 53.99 612 ASP A CA 1
ATOM 2153 C C . ASP A 1 197 ? -9.792 -6.355 -18.171 1.00 49.55 612 ASP A C 1
ATOM 2154 O O . ASP A 1 197 ? -10.290 -6.973 -19.111 1.00 51.47 612 ASP A O 1
ATOM 2163 N N . VAL A 1 198 ? -10.199 -5.145 -17.795 1.00 61.25 613 VAL A N 1
ATOM 2164 C CA . VAL A 1 198 ? -11.368 -4.492 -18.372 1.00 40.65 613 VAL A CA 1
ATOM 2165 C C . VAL A 1 198 ? -10.978 -3.200 -19.090 1.00 37.94 613 VAL A C 1
ATOM 2166 O O . VAL A 1 198 ? -10.198 -2.403 -18.566 1.00 36.95 613 VAL A O 1
ATOM 2179 N N . PHE A 1 199 ? -11.530 -3.001 -20.285 1.00 39.92 614 PHE A N 1
ATOM 2180 C CA . PHE A 1 199 ? -11.299 -1.778 -21.050 1.00 35.14 614 PHE A CA 1
ATOM 2181 C C . PHE A 1 199 ? -12.620 -1.140 -21.466 1.00 29.86 614 PHE A C 1
ATOM 2182 O O . PHE A 1 199 ? -13.681 -1.751 -21.344 1.00 30.74 614 PHE A O 1
ATOM 2199 N N . LEU A 1 200 ? -12.540 0.093 -21.956 1.00 37.58 615 LEU A N 1
ATOM 2200 C CA . LEU A 1 200 ? -13.717 0.864 -22.345 1.00 29.61 615 LEU A CA 1
ATOM 2201 C C . LEU A 1 200 ? -14.025 0.700 -23.832 1.00 28.57 615 LEU A C 1
ATOM 2202 O O . LEU A 1 200 ? -13.275 1.177 -24.685 1.00 27.54 615 LEU A O 1
ATOM 2218 N N . ARG A 1 201 ? -15.132 0.030 -24.138 1.00 26.98 616 ARG A N 1
ATOM 2219 C CA . ARG A 1 201 ? -15.524 -0.204 -25.525 1.00 26.37 616 ARG A CA 1
ATOM 2220 C C . ARG A 1 201 ? -16.127 1.032 -26.164 1.00 27.27 616 ARG A C 1
ATOM 2221 O O . ARG A 1 201 ? -15.896 1.312 -27.342 1.00 32.51 616 ARG A O 1
ATOM 2242 N N . ARG A 1 202 ? -16.935 1.749 -25.392 1.00 21.01 617 ARG A N 1
ATOM 2243 C CA . ARG A 1 202 ? -17.645 2.905 -25.916 1.00 25.92 617 ARG A CA 1
ATOM 2244 C C . ARG A 1 202 ? -17.971 3.939 -24.853 1.00 26.67 617 ARG A C 1
ATOM 2245 O O . ARG A 1 202 ? -18.472 3.608 -23.778 1.00 27.73 617 ARG A O 1
ATOM 2266 N N . TYR A 1 203 ? -17.678 5.194 -25.176 1.00 22.11 618 TYR A N 1
ATOM 2267 C CA . TYR A 1 203 ? -18.111 6.325 -24.371 1.00 26.31 618 TYR A CA 1
ATOM 2268 C C . TYR A 1 203 ? -19.014 7.196 -25.228 1.00 32.14 618 TYR A C 1
ATOM 2269 O O . TYR A 1 203 ? -18.832 7.282 -26.442 1.00 37.71 618 TYR A O 1
ATOM 2287 N N . THR A 1 204 ? -19.991 7.835 -24.598 1.00 35.27 619 THR A N 1
ATOM 2288 C CA . THR A 1 204 ? -20.866 8.761 -25.299 1.00 33.30 619 THR A CA 1
ATOM 2289 C C . THR A 1 204 ? -21.192 9.934 -24.393 1.00 38.01 619 THR A C 1
ATOM 2290 O O . THR A 1 204 ? -21.656 9.747 -23.267 1.00 41.73 619 THR A O 1
ATOM 2301 N N . ARG A 1 205 ? -20.936 11.140 -24.890 1.00 33.21 620 ARG A N 1
ATOM 2302 C CA . ARG A 1 205 ? -21.208 12.356 -24.137 1.00 41.56 620 ARG A CA 1
ATOM 2303 C C . ARG A 1 205 ? -22.503 13.011 -24.586 1.00 42.59 620 ARG A C 1
ATOM 2304 O O . ARG A 1 205 ? -22.598 13.528 -25.700 1.00 49.48 620 ARG A O 1
ATOM 2325 N N . TYR A 1 206 ? -23.503 12.969 -23.712 1.00 36.78 621 TYR A N 1
ATOM 2326 C CA . TYR A 1 206 ? -24.723 13.741 -23.898 1.00 40.21 621 TYR A CA 1
ATOM 2327 C C . TYR A 1 206 ? -24.622 14.985 -23.032 1.00 47.45 621 TYR A C 1
ATOM 2328 O O . TYR A 1 206 ? -23.744 15.080 -22.173 1.00 44.70 621 TYR A O 1
ATOM 2346 N N . LYS A 1 207 ? -25.513 15.942 -23.263 1.00 50.43 622 LYS A N 1
ATOM 2347 C CA . LYS A 1 207 ? -25.556 17.148 -22.448 1.00 37.31 622 LYS A CA 1
ATOM 2348 C C . LYS A 1 207 ? -25.818 16.812 -20.977 1.00 36.68 622 LYS A C 1
ATOM 2349 O O . LYS A 1 207 ? -25.116 17.307 -20.095 1.00 42.08 622 LYS A O 1
ATOM 2353 N N . PRO A 1 208 ? -26.827 15.967 -20.704 1.00 30.62 623 PRO A N 1
ATOM 2354 C CA . PRO A 1 208 ? -27.111 15.651 -19.298 1.00 30.79 623 PRO A CA 1
ATOM 2355 C C . PRO A 1 208 ? -26.097 14.710 -18.647 1.00 35.90 623 PRO A C 1
ATOM 2356 O O . PRO A 1 208 ? -25.860 14.841 -17.446 1.00 44.68 623 PRO A O 1
ATOM 2367 N N . PHE A 1 209 ? -25.510 13.786 -19.404 1.00 41.35 624 PHE A N 1
ATOM 2368 C CA . PHE A 1 209 ? -24.519 12.872 -18.835 1.00 34.53 624 PHE A CA 1
ATOM 2369 C C . PHE A 1 209 ? -23.594 12.251 -19.876 1.00 30.34 624 PHE A C 1
ATOM 2370 O O . PHE A 1 209 ? -23.874 12.277 -21.075 1.00 31.57 624 PHE A O 1
ATOM 2387 N N . VAL A 1 210 ? -22.483 11.700 -19.393 1.00 37.67 625 VAL A N 1
ATOM 2388 C CA . VAL A 1 210 ? -21.566 10.924 -20.221 1.00 31.62 625 VAL A CA 1
ATOM 2389 C C . VAL A 1 210 ? -21.703 9.456 -19.822 1.00 26.77 625 VAL A C 1
ATOM 2390 O O . VAL A 1 210 ? -21.712 9.125 -18.635 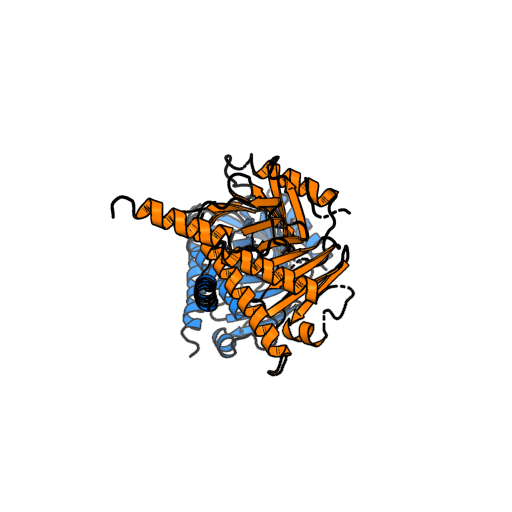1.00 31.31 625 VAL A O 1
ATOM 2403 N N . MET A 1 211 ? -21.827 8.586 -20.820 1.00 30.93 626 MET A N 1
ATOM 2404 C CA . MET A 1 211 ? -22.126 7.175 -20.589 1.00 36.30 626 MET A CA 1
ATOM 2405 C C . MET A 1 211 ? -20.952 6.287 -20.984 1.00 32.52 626 MET A C 1
ATOM 2406 O O . MET A 1 211 ? -20.444 6.388 -22.099 1.00 29.51 626 MET A O 1
ATOM 2420 N N . PHE A 1 212 ? -20.537 5.415 -20.066 1.00 31.63 627 PHE A N 1
ATOM 2421 C CA . PHE A 1 212 ? -19.415 4.505 -20.300 1.00 26.32 627 PHE A CA 1
ATOM 2422 C C . PHE A 1 212 ? -19.863 3.056 -20.447 1.00 25.88 627 PHE A C 1
ATOM 2423 O O . PHE A 1 212 ? -20.500 2.502 -19.552 1.00 34.06 627 PHE A O 1
ATOM 2440 N N . GLU A 1 213 ? -19.510 2.449 -21.576 1.00 28.62 628 GLU A N 1
ATOM 2441 C CA . GLU A 1 213 ? -19.750 1.029 -21.808 1.00 30.03 628 GLU A CA 1
ATOM 2442 C C . GLU A 1 213 ? -18.455 0.227 -21.662 1.00 27.48 628 GLU A C 1
ATOM 2443 O O . GLU A 1 213 ? -17.638 0.182 -22.580 1.00 29.41 628 GLU A O 1
ATOM 2455 N N . LEU A 1 214 ? -18.278 -0.407 -20.505 1.00 25.32 629 LEU A N 1
ATOM 2456 C CA . LEU A 1 214 ? -17.089 -1.215 -20.232 1.00 29.86 629 LEU A CA 1
ATOM 2457 C C . LEU A 1 214 ? -17.206 -2.628 -20.805 1.00 31.12 629 LEU A C 1
ATOM 2458 O O . LEU A 1 214 ? -18.305 -3.115 -21.075 1.00 35.22 629 LEU A O 1
ATOM 2474 N N . SER A 1 215 ? -16.061 -3.284 -20.973 1.00 27.95 630 SER A N 1
ATOM 2475 C CA . SER A 1 215 ? -16.000 -4.587 -21.632 1.00 41.24 630 SER A CA 1
ATOM 2476 C C . SER A 1 215 ? -16.502 -5.740 -20.764 1.00 30.72 630 SER A C 1
ATOM 2477 O O . SER A 1 215 ? -16.616 -6.870 -21.240 1.00 33.70 630 SER A O 1
ATOM 2485 N N . ASP A 1 216 ? -16.796 -5.458 -19.499 1.00 23.60 631 ASP A N 1
ATOM 2486 C CA . ASP A 1 216 ? -17.307 -6.477 -18.588 1.00 33.78 631 ASP A CA 1
ATOM 2487 C C . ASP A 1 216 ? -18.827 -6.382 -18.440 1.00 42.40 631 ASP A C 1
ATOM 2488 O O . ASP A 1 216 ? -19.420 -7.048 -17.592 1.00 41.71 631 ASP A O 1
ATOM 2497 N N . GLY A 1 217 ? -19.449 -5.550 -19.271 1.00 36.47 632 GLY A N 1
ATOM 2498 C CA . GLY A 1 217 ? -20.895 -5.415 -19.285 1.00 36.18 632 GLY A CA 1
ATOM 2499 C C . GLY A 1 217 ? -21.414 -4.398 -18.286 1.00 37.49 632 GLY A C 1
ATOM 2500 O O . GLY A 1 217 ? -22.621 -4.283 -18.082 1.00 47.33 632 GLY A O 1
ATOM 2504 N N . THR A 1 218 ? -20.504 -3.659 -17.661 1.00 36.58 633 THR A N 1
ATOM 2505 C CA . THR A 1 218 ? -20.888 -2.603 -16.732 1.00 34.62 633 THR A CA 1
ATOM 2506 C C . THR A 1 218 ? -21.205 -1.316 -17.486 1.00 29.28 633 THR A C 1
ATOM 2507 O O . THR A 1 218 ? -20.514 -0.960 -18.440 1.00 29.10 633 THR A O 1
ATOM 2518 N N . PHE A 1 219 ? -22.263 -0.636 -17.059 1.00 31.43 634 PHE A N 1
ATOM 2519 C CA . PHE A 1 219 ? -22.585 0.695 -17.559 1.00 28.46 634 PHE A CA 1
ATOM 2520 C C . PHE A 1 219 ? -22.422 1.695 -16.430 1.00 32.21 634 PHE A C 1
ATOM 2521 O O . PHE A 1 219 ? -22.846 1.436 -15.308 1.00 35.65 634 PHE A O 1
ATOM 2538 N N . GLN A 1 220 ? -21.799 2.829 -16.733 1.00 31.53 635 GLN A N 1
ATOM 2539 C CA . GLN A 1 220 ? -21.604 3.892 -15.755 1.00 35.58 635 GLN A CA 1
ATOM 2540 C C . GLN A 1 220 ? -22.075 5.219 -16.331 1.00 33.31 635 GLN A C 1
ATOM 2541 O O . GLN A 1 220 ? -21.831 5.522 -17.502 1.00 35.75 635 GLN A O 1
ATOM 2555 N N . PHE A 1 221 ? -22.751 6.002 -15.493 1.00 32.11 636 PHE A N 1
ATOM 2556 C CA . PHE A 1 221 ? -23.312 7.281 -15.907 1.00 37.66 636 PHE A CA 1
ATOM 2557 C C . PHE A 1 221 ? -22.864 8.401 -14.985 1.00 36.34 636 PHE A C 1
ATOM 2558 O O . PHE A 1 221 ? -23.068 8.337 -13.773 1.00 45.24 636 PHE A O 1
ATOM 2575 N N . ASN A 1 222 ? -22.249 9.421 -15.575 1.00 33.26 637 ASN A N 1
ATOM 2576 C CA . ASN A 1 222 ? -21.839 10.613 -14.846 1.00 37.07 637 ASN A CA 1
ATOM 2577 C C . ASN A 1 222 ? -22.734 11.789 -15.209 1.00 41.70 637 ASN A C 1
ATOM 2578 O O . ASN A 1 222 ? -22.733 12.248 -16.349 1.00 42.05 637 ASN A O 1
ATOM 2589 N N . PHE A 1 223 ? -23.497 12.271 -14.236 1.00 37.32 638 PHE A N 1
ATOM 2590 C CA . PHE A 1 223 ? -24.439 13.359 -14.470 1.00 48.29 638 PHE A CA 1
ATOM 2591 C C . PHE A 1 223 ? -23.812 14.720 -14.179 1.00 51.61 638 PHE A C 1
ATOM 2592 O O . PHE A 1 223 ? -22.848 14.823 -13.418 1.00 49.15 638 PHE A O 1
ATOM 2609 N N . LYS A 1 224 ? -24.360 15.764 -14.798 1.00 53.21 639 LYS A N 1
ATOM 2610 C CA . LYS A 1 224 ? -23.935 17.134 -14.525 1.00 52.57 639 LYS A CA 1
ATOM 2611 C C . LYS A 1 224 ? -24.191 17.511 -13.065 1.00 51.45 639 LYS A C 1
ATOM 2612 O O . LYS A 1 224 ? -23.595 18.455 -12.545 1.00 62.08 639 LYS A O 1
ATOM 2622 N N . ASP A 1 225 ? -25.072 16.756 -12.413 1.00 58.03 640 ASP A N 1
ATOM 2623 C CA . ASP A 1 225 ? -25.317 16.886 -10.977 1.00 61.98 640 ASP A CA 1
ATOM 2624 C C . ASP A 1 225 ? -24.093 16.520 -10.149 1.00 56.15 640 ASP A C 1
ATOM 2625 O O . ASP A 1 225 ? -24.081 16.721 -8.937 1.00 55.55 640 ASP A O 1
ATOM 2634 N N . HIS A 1 226 ? -23.074 15.981 -10.816 1.00 54.92 641 HIS A N 1
ATOM 2635 C CA . HIS A 1 226 ? -21.889 15.418 -10.168 1.00 54.12 641 HIS A CA 1
ATOM 2636 C C . HIS A 1 226 ? -22.226 14.145 -9.385 1.00 56.38 641 HIS A C 1
ATOM 2637 O O . HIS A 1 226 ? -21.394 13.626 -8.639 1.00 57.73 641 HIS A O 1
ATOM 2651 N N . HIS A 1 227 ? -23.447 13.649 -9.557 1.00 56.18 642 HIS A N 1
ATOM 2652 C CA . HIS A 1 227 ? -23.821 12.334 -9.058 1.00 54.08 642 HIS A CA 1
ATOM 2653 C C . HIS A 1 227 ? -23.449 11.283 -10.098 1.00 46.44 642 HIS A C 1
ATOM 2654 O O . HIS A 1 227 ? -23.561 11.535 -11.297 1.00 44.89 642 HIS A O 1
ATOM 2668 N N . LYS A 1 228 ? -23.005 10.114 -9.643 1.00 47.54 643 LYS A N 1
ATOM 2669 C CA . LYS A 1 228 ? -22.702 9.009 -10.550 1.00 43.05 643 LYS A CA 1
ATOM 2670 C C . LYS A 1 228 ? -23.427 7.741 -10.152 1.00 41.47 643 LYS A C 1
ATOM 2671 O O . LYS A 1 228 ? -23.767 7.540 -8.986 1.00 45.20 643 LYS A O 1
ATOM 2690 N N . MET A 1 229 ? -23.654 6.878 -11.131 1.00 41.66 644 MET A N 1
ATOM 2691 C CA . MET A 1 229 ? -24.088 5.528 -10.829 1.00 52.29 644 MET A CA 1
ATOM 2692 C C . MET A 1 229 ? -23.702 4.547 -11.920 1.00 45.49 644 MET A C 1
ATOM 2693 O O . MET A 1 229 ? -23.657 4.890 -13.104 1.00 41.76 644 MET A O 1
ATOM 2707 N N . ALA A 1 230 ? -23.417 3.320 -11.495 1.00 43.88 645 ALA A N 1
ATOM 2708 C CA . ALA A 1 230 ? -23.001 2.264 -12.401 1.00 39.63 645 ALA A CA 1
ATOM 2709 C C . ALA A 1 230 ? -23.959 1.085 -12.323 1.00 46.75 645 ALA A C 1
ATOM 2710 O O . ALA A 1 230 ? -24.291 0.615 -11.233 1.00 50.04 645 ALA A O 1
ATOM 2717 N N . ILE A 1 231 ? -24.410 0.622 -13.485 1.00 40.00 646 ILE A N 1
ATOM 2718 C CA . ILE A 1 231 ? -25.261 -0.557 -13.568 1.00 40.33 646 ILE A CA 1
ATOM 2719 C C . ILE A 1 231 ? -24.407 -1.771 -13.916 1.00 39.31 646 ILE A C 1
ATOM 2720 O O . ILE A 1 231 ? -23.738 -1.782 -14.949 1.00 37.20 646 ILE A O 1
ATOM 2736 N N . SER A 1 232 ? -24.437 -2.788 -13.058 1.00 41.07 647 SER A N 1
ATOM 2737 C CA . SER A 1 232 ? -23.638 -3.995 -13.264 1.00 42.98 647 SER A CA 1
ATOM 2738 C C . SER A 1 232 ? -24.475 -5.264 -13.190 1.00 50.51 647 SER A C 1
ATOM 2739 O O . SER A 1 232 ? -25.638 -5.235 -12.784 1.00 54.01 647 SER A O 1
ATOM 2747 N N . ASP A 1 233 ? -23.858 -6.373 -13.590 1.00 52.29 648 ASP A N 1
ATOM 2748 C CA . ASP A 1 233 ? -24.439 -7.705 -13.453 1.00 46.35 648 ASP A CA 1
ATOM 2749 C C . ASP A 1 233 ? -25.832 -7.806 -14.079 1.00 48.99 648 ASP A C 1
ATOM 2750 O O . ASP A 1 233 ? -26.818 -8.080 -13.397 1.00 54.64 648 ASP A O 1
ATOM 2759 N N . GLY A 1 234 ? -25.901 -7.573 -15.386 1.00 44.12 649 GLY A N 1
ATOM 2760 C CA . GLY A 1 234 ? -27.126 -7.772 -16.140 1.00 39.96 649 GLY A CA 1
ATOM 2761 C C . GLY A 1 234 ? -28.241 -6.787 -15.835 1.00 55.00 649 GLY A C 1
ATOM 2762 O O . GLY A 1 234 ? -29.353 -6.943 -16.340 1.00 74.14 649 GLY A O 1
ATOM 2766 N N . GLY A 1 235 ? -27.951 -5.780 -15.015 1.00 49.06 650 GLY A N 1
ATOM 2767 C CA . GLY A 1 235 ? -28.934 -4.770 -14.658 1.00 50.18 650 GLY A CA 1
ATOM 2768 C C . GLY A 1 235 ? -29.494 -4.959 -13.260 1.00 57.22 650 GLY A C 1
ATOM 2769 O O . GLY A 1 235 ? -30.274 -4.137 -12.777 1.00 65.59 650 GLY A O 1
ATOM 2773 N N . LYS A 1 236 ? -29.092 -6.042 -12.605 1.00 54.15 651 LYS A N 1
ATOM 2774 C CA . LYS A 1 236 ? -29.603 -6.367 -11.278 1.00 62.18 651 LYS A CA 1
ATOM 2775 C C . LYS A 1 236 ? -29.028 -5.448 -10.203 1.00 61.63 651 LYS A C 1
ATOM 2776 O O . LYS A 1 236 ? -29.750 -4.990 -9.318 1.00 65.39 651 LYS A O 1
ATOM 2780 N N . LEU A 1 237 ? -27.728 -5.182 -10.290 1.00 64.95 652 LEU A N 1
ATOM 2781 C CA . LEU A 1 237 ? -27.034 -4.377 -9.288 1.00 61.95 652 LEU A CA 1
ATOM 2782 C C . LEU A 1 237 ? -26.874 -2.922 -9.716 1.00 55.91 652 LEU A C 1
ATOM 2783 O O . LEU A 1 237 ? -26.606 -2.633 -10.885 1.00 50.91 652 LEU A O 1
ATOM 2799 N N . VAL A 1 238 ? -27.044 -2.015 -8.758 1.00 57.81 653 VAL A N 1
ATOM 2800 C CA . VAL A 1 238 ? -26.828 -0.593 -8.993 1.00 55.19 653 VAL A CA 1
ATOM 2801 C C . VAL A 1 238 ? -25.827 -0.039 -7.983 1.00 54.98 653 VAL A C 1
ATOM 2802 O O . VAL A 1 238 ? -25.879 -0.357 -6.793 1.00 58.19 653 VAL A O 1
ATOM 2815 N N . THR A 1 239 ? -24.906 0.777 -8.484 1.00 58.34 654 THR A N 1
ATOM 2816 C CA . THR A 1 239 ? -23.899 1.432 -7.663 1.00 56.04 654 THR A CA 1
ATOM 2817 C C . THR A 1 239 ? -24.143 2.931 -7.721 1.00 52.75 654 THR A C 1
ATOM 2818 O O . THR A 1 239 ? -24.466 3.456 -8.780 1.00 48.41 654 THR A O 1
ATOM 2829 N N . TYR A 1 240 ? -24.011 3.611 -6.586 1.00 50.14 655 TYR A N 1
ATOM 2830 C CA . TYR A 1 240 ? -24.155 5.063 -6.541 1.00 55.54 655 TYR A CA 1
ATOM 2831 C C . TYR A 1 240 ? -22.917 5.731 -5.969 1.00 57.49 655 TYR A C 1
ATOM 2832 O O . TYR A 1 240 ? -22.484 5.396 -4.870 1.00 62.60 655 TYR A O 1
ATOM 2850 N N . ILE A 1 241 ? -22.365 6.683 -6.717 1.00 54.42 656 ILE A N 1
ATOM 2851 C CA . ILE A 1 241 ? -21.242 7.492 -6.256 1.00 55.53 656 ILE A CA 1
ATOM 2852 C C . ILE A 1 241 ? -21.706 8.927 -6.028 1.00 59.01 656 ILE A C 1
ATOM 2853 O O . ILE A 1 241 ? -22.401 9.501 -6.866 1.00 58.27 656 ILE A O 1
ATOM 2857 N N . SER A 1 242 ? -21.321 9.503 -4.894 1.00 65.58 657 SER A N 1
ATOM 2858 C CA . SER A 1 242 ? -21.776 10.838 -4.521 1.00 68.39 657 SER A CA 1
ATOM 2859 C C . SER A 1 242 ? -20.870 11.918 -5.104 1.00 66.79 657 SER A C 1
ATOM 2860 O O . SER A 1 242 ? -19.745 11.630 -5.513 1.00 64.48 657 SER A O 1
ATOM 2868 N N . PRO A 1 243 ? -21.364 13.168 -5.154 1.00 73.67 658 PRO A N 1
ATOM 2869 C CA . PRO A 1 243 ? -20.534 14.318 -5.530 1.00 65.45 658 PRO A CA 1
ATOM 2870 C C . PRO A 1 243 ? -19.253 14.409 -4.708 1.00 63.93 658 PRO A C 1
ATOM 2871 O O . PRO A 1 243 ? -18.215 14.811 -5.230 1.00 59.02 658 PRO A O 1
ATOM 2882 N N . SER A 1 244 ? -19.336 14.028 -3.437 1.00 70.81 659 SER A N 1
ATOM 2883 C CA . SER A 1 244 ? -18.182 14.051 -2.543 1.00 83.41 659 SER A CA 1
ATOM 2884 C C . SER A 1 244 ? -17.421 12.724 -2.569 1.00 76.33 659 SER A C 1
ATOM 2885 O O . SER A 1 244 ? -16.501 12.522 -1.776 1.00 86.06 659 SER A O 1
ATOM 2893 N N . HIS A 1 245 ? -17.849 11.823 -3.454 1.00 74.92 660 HIS A N 1
ATOM 2894 C CA . HIS A 1 245 ? -17.143 10.575 -3.786 1.00 70.13 660 HIS A CA 1
ATOM 2895 C C . HIS A 1 245 ? -17.392 9.407 -2.822 1.00 79.86 660 HIS A C 1
ATOM 2896 O O . HIS A 1 245 ? -16.588 8.474 -2.768 1.00 98.77 660 HIS A O 1
ATOM 2903 N N . GLU A 1 246 ? -18.487 9.442 -2.068 1.00 81.98 661 GLU A N 1
ATOM 2904 C CA . GLU A 1 246 ? -18.925 8.251 -1.337 1.00 77.29 661 GLU A CA 1
ATOM 2905 C C . GLU A 1 246 ? -19.610 7.297 -2.306 1.00 73.22 661 GLU A C 1
ATOM 2906 O O . GLU A 1 246 ? -20.470 7.714 -3.082 1.00 69.73 661 GLU A O 1
ATOM 2912 N N . SER A 1 247 ? -19.234 6.022 -2.251 1.00 77.21 662 SER A N 1
ATOM 2913 C CA . SER A 1 247 ? -19.793 5.018 -3.151 1.00 70.34 662 SER A CA 1
ATOM 2914 C C . SER A 1 247 ? -20.391 3.839 -2.388 1.00 71.34 662 SER A C 1
ATOM 2915 O O . SER A 1 247 ? -19.770 3.300 -1.471 1.00 78.80 662 SER A O 1
ATOM 2923 N N . THR A 1 248 ? -21.605 3.454 -2.778 1.00 64.93 663 THR A N 1
ATOM 2924 C CA . THR A 1 248 ? -22.276 2.286 -2.213 1.00 74.53 663 THR A CA 1
ATOM 2925 C C . THR A 1 248 ? -22.965 1.483 -3.311 1.00 67.00 663 THR A C 1
ATOM 2926 O O . THR A 1 248 ? -23.582 2.052 -4.214 1.00 64.35 663 THR A O 1
ATOM 2937 N N . THR A 1 249 ? -22.858 0.162 -3.223 1.00 66.00 664 THR A N 1
ATOM 2938 C CA . THR A 1 249 ? -23.526 -0.735 -4.156 1.00 65.04 664 THR A CA 1
ATOM 2939 C C . THR A 1 249 ? -24.735 -1.372 -3.481 1.00 71.37 664 THR A C 1
ATOM 2940 O O . THR A 1 249 ? -24.648 -1.840 -2.345 1.00 75.19 664 THR A O 1
ATOM 2951 N N . TYR A 1 250 ? -25.859 -1.379 -4.189 1.00 63.45 665 TYR A N 1
ATOM 2952 C CA . TYR A 1 250 ? -27.089 -1.980 -3.689 1.00 71.00 665 TYR A CA 1
ATOM 2953 C C . TYR A 1 250 ? -27.807 -2.729 -4.807 1.00 70.75 665 TYR A C 1
ATOM 2954 O O . TYR A 1 250 ? -27.716 -2.340 -5.970 1.00 65.44 665 TYR A O 1
ATOM 2972 N N . PRO A 1 251 ? -28.498 -3.828 -4.466 1.00 71.32 666 PRO A N 1
ATOM 2973 C CA . PRO A 1 251 ? -29.475 -4.403 -5.394 1.00 73.51 666 PRO A CA 1
ATOM 2974 C C . PRO A 1 251 ? -30.458 -3.354 -5.915 1.00 76.02 666 PRO A C 1
ATOM 2975 O O . PRO A 1 251 ? -30.814 -2.432 -5.180 1.00 77.37 666 PRO A O 1
ATOM 2986 N N . LEU A 1 252 ? -30.883 -3.494 -7.167 1.00 65.51 667 LEU A N 1
ATOM 2987 C CA . LEU A 1 252 ? -31.756 -2.505 -7.790 1.00 67.94 667 LEU A CA 1
ATOM 2988 C C . LEU A 1 252 ? -33.192 -2.627 -7.290 1.00 80.19 667 LEU A C 1
ATOM 2989 O O . LEU A 1 252 ? -33.899 -1.628 -7.166 1.00 86.28 667 LEU A O 1
ATOM 3005 N N . VAL A 1 253 ? -33.618 -3.854 -7.006 1.00 73.85 668 VAL A N 1
ATOM 3006 C CA . VAL A 1 253 ? -34.963 -4.099 -6.497 1.00 81.21 668 VAL A CA 1
ATOM 3007 C C . VAL A 1 253 ? -35.169 -3.372 -5.175 1.00 83.09 668 VAL A C 1
ATOM 3008 O O . VAL A 1 253 ? -36.176 -2.691 -4.980 1.00 88.81 668 VAL A O 1
ATOM 3012 N N . GLU A 1 254 ? -34.203 -3.523 -4.273 1.00 82.75 669 GLU A N 1
ATOM 3013 C CA . GLU A 1 254 ? -34.236 -2.842 -2.984 1.00 87.21 669 GLU A CA 1
ATOM 3014 C C . GLU A 1 254 ? -34.338 -1.333 -3.176 1.00 85.49 669 GLU A C 1
ATOM 3015 O O . GLU A 1 254 ? -35.283 -0.707 -2.702 1.00 92.03 669 GLU A O 1
ATOM 3019 N N . VAL A 1 255 ? -33.363 -0.764 -3.880 1.00 86.31 670 VAL A N 1
ATOM 3020 C CA . VAL A 1 255 ? -33.348 0.665 -4.187 1.00 82.51 670 VAL A CA 1
ATOM 3021 C C . VAL A 1 255 ? -34.685 1.125 -4.766 1.00 86.44 670 VAL A C 1
ATOM 3022 O O . VAL A 1 255 ? -35.142 2.233 -4.484 1.00 96.05 670 VAL A O 1
ATOM 3027 N N . LEU A 1 256 ? -35.312 0.270 -5.568 1.00 77.39 671 LEU A N 1
ATOM 3028 C CA . LEU A 1 256 ? -36.623 0.576 -6.128 1.00 83.18 671 LEU A CA 1
ATOM 3029 C C . LEU A 1 256 ? -37.726 0.348 -5.096 1.00 94.66 671 LEU A C 1
ATOM 3030 O O . LEU A 1 256 ? -38.818 0.906 -5.210 1.00 97.94 671 LEU A O 1
ATOM 3046 N N . LYS A 1 257 ? -37.438 -0.476 -4.093 1.00 82.95 672 LYS A N 1
ATOM 3047 C CA . LYS A 1 257 ? -38.342 -0.639 -2.960 1.00 92.79 672 LYS A CA 1
ATOM 3048 C C . LYS A 1 257 ? -38.312 0.629 -2.115 1.00 95.84 672 LYS A C 1
ATOM 3049 O O . LYS A 1 257 ? -39.343 1.081 -1.617 1.00 106.15 672 LYS A O 1
ATOM 3053 N N . TYR A 1 258 ? -37.119 1.196 -1.960 1.00 97.59 673 TYR A N 1
ATOM 3054 C CA . TYR A 1 258 ? -36.957 2.479 -1.286 1.00 100.63 673 TYR A CA 1
ATOM 3055 C C . TYR A 1 258 ? -37.651 3.594 -2.065 1.00 97.34 673 TYR A C 1
ATOM 3056 O O . TYR A 1 258 ? -38.229 4.508 -1.479 1.00 105.58 673 TYR A O 1
ATOM 3074 N N . GLY A 1 259 ? -37.582 3.510 -3.391 1.00 101.29 674 GLY A N 1
ATOM 3075 C CA . GLY A 1 259 ? -38.061 4.575 -4.255 1.00 101.05 674 GLY A CA 1
ATOM 3076 C C . GLY A 1 259 ? -37.003 5.654 -4.387 1.00 108.38 674 GLY A C 1
ATOM 3077 O O . GLY A 1 259 ? -37.220 6.693 -5.014 1.00 92.35 674 GLY A O 1
ATOM 3081 N N . GLU A 1 260 ? -35.845 5.394 -3.789 1.00 100.26 675 GLU A N 1
ATOM 3082 C CA . GLU A 1 260 ? -34.721 6.314 -3.831 1.00 95.32 675 GLU A CA 1
ATOM 3083 C C . GLU A 1 260 ? -33.503 5.646 -3.208 1.00 91.82 675 GLU A C 1
ATOM 3084 O O . GLU A 1 260 ? -33.630 4.725 -2.407 1.00 94.94 675 GLU A O 1
ATOM 3088 N N . ILE A 1 261 ? -32.322 6.099 -3.604 1.00 89.97 676 ILE A N 1
ATOM 3089 C CA . ILE A 1 261 ? -31.077 5.654 -2.995 1.00 85.34 676 ILE A CA 1
ATOM 3090 C C . ILE A 1 261 ? -31.115 6.032 -1.515 1.00 94.91 676 ILE A C 1
ATOM 3091 O O . ILE A 1 261 ? -31.535 7.139 -1.176 1.00 97.28 676 ILE A O 1
ATOM 3107 N N . PRO A 1 262 ? -30.687 5.116 -0.625 1.00 94.05 677 PRO A N 1
ATOM 3108 C CA . PRO A 1 262 ? -31.105 5.307 0.770 1.00 97.57 677 PRO A CA 1
ATOM 3109 C C . PRO A 1 262 ? -30.502 6.536 1.446 1.00 99.69 677 PRO A C 1
ATOM 3110 O O . PRO A 1 262 ? -31.222 7.270 2.124 1.00 101.27 677 PRO A O 1
ATOM 3121 N N . GLY A 1 263 ? -29.211 6.769 1.248 1.00 99.49 678 GLY A N 1
ATOM 3122 C CA . GLY A 1 263 ? -28.541 7.882 1.893 1.00 100.29 678 GLY A CA 1
ATOM 3123 C C . GLY A 1 263 ? -28.942 9.255 1.385 1.00 96.16 678 GLY A C 1
ATOM 3124 O O . GLY A 1 263 ? -29.222 10.151 2.182 1.00 94.19 678 GLY A O 1
ATOM 3128 N N . TYR A 1 264 ? -28.976 9.421 0.066 1.00 98.89 679 TYR A N 1
ATOM 3129 C CA . TYR A 1 264 ? -29.065 10.749 -0.537 1.00 99.35 679 TYR A CA 1
ATOM 3130 C C . TYR A 1 264 ? -30.434 11.048 -1.149 1.00 106.52 679 TYR A C 1
ATOM 3131 O O . TYR A 1 264 ? -30.780 10.486 -2.188 1.00 101.33 679 TYR A O 1
ATOM 3149 N N . PRO A 1 265 ? -31.218 11.942 -0.510 1.00 99.66 680 PRO A N 1
ATOM 3150 C CA . PRO A 1 265 ? -32.504 12.332 -1.098 1.00 98.87 680 PRO A CA 1
ATOM 3151 C C . PRO A 1 265 ? -32.337 13.381 -2.193 1.00 96.79 680 PRO A C 1
ATOM 3152 O O . PRO A 1 265 ? -33.220 13.527 -3.036 1.00 98.35 680 PRO A O 1
ATOM 3163 N N . GLU A 1 266 ? -31.216 14.099 -2.173 1.00 104.95 681 GLU A N 1
ATOM 3164 C CA . GLU A 1 266 ? -30.943 15.123 -3.177 1.00 103.27 681 GLU A CA 1
ATOM 3165 C C . GLU A 1 266 ? -30.792 14.488 -4.553 1.00 95.46 681 GLU A C 1
ATOM 3166 O O . GLU A 1 266 ? -31.166 15.080 -5.566 1.00 93.93 681 GLU A O 1
ATOM 3170 N N . SER A 1 267 ? -30.240 13.280 -4.581 1.00 96.57 682 SER A N 1
ATOM 3171 C CA . SER A 1 267 ? -30.146 12.515 -5.816 1.00 92.00 682 SER A CA 1
ATOM 3172 C C . SER A 1 267 ? -31.542 12.235 -6.363 1.00 96.98 682 SER A C 1
ATOM 3173 O O . SER A 1 267 ? -32.347 11.559 -5.721 1.00 105.22 682 SER A O 1
ATOM 3177 N N . ASN A 1 268 ? -31.825 12.767 -7.548 1.00 93.28 683 ASN A N 1
ATOM 3178 C CA . ASN A 1 268 ? -33.127 12.592 -8.182 1.00 94.90 683 ASN A CA 1
ATOM 3179 C C . ASN A 1 268 ? -33.166 11.265 -8.938 1.00 88.32 683 ASN A C 1
ATOM 3180 O O . ASN A 1 268 ? -33.062 11.226 -10.164 1.00 80.57 683 ASN A O 1
ATOM 3191 N N . PHE A 1 269 ? -33.325 10.179 -8.187 1.00 87.01 684 PHE A N 1
ATOM 3192 C CA . PHE A 1 269 ? -33.147 8.831 -8.718 1.00 80.46 684 PHE A CA 1
ATOM 3193 C C . PHE A 1 269 ? -34.128 8.465 -9.829 1.00 81.44 684 PHE A C 1
ATOM 3194 O O . PHE A 1 269 ? -33.726 7.914 -10.855 1.00 79.60 684 PHE A O 1
ATOM 3211 N N . ARG A 1 270 ? -35.409 8.755 -9.618 1.00 81.24 685 ARG A N 1
ATOM 3212 C CA . ARG A 1 270 ? -36.445 8.390 -10.580 1.00 80.50 685 ARG A CA 1
ATOM 3213 C C . ARG A 1 270 ? -36.137 8.953 -11.962 1.00 77.40 685 ARG A C 1
ATOM 3214 O O . ARG A 1 270 ? -36.222 8.243 -12.963 1.00 72.48 685 ARG A O 1
ATOM 3218 N N . GLU A 1 271 ? -35.771 10.229 -12.010 1.00 87.39 686 GLU A N 1
ATOM 3219 C CA . GLU A 1 271 ? -35.439 10.876 -13.272 1.00 83.82 686 GLU A CA 1
ATOM 3220 C C . GLU A 1 271 ? -34.126 10.340 -13.830 1.00 68.37 686 GLU A C 1
ATOM 3221 O O . GLU A 1 271 ? -33.974 10.179 -15.042 1.00 62.45 686 GLU A O 1
ATOM 3233 N N . LYS A 1 272 ? -33.177 10.067 -12.942 1.00 74.08 687 LYS A N 1
ATOM 3234 C CA . LYS A 1 272 ? -31.866 9.596 -13.364 1.00 66.91 687 LYS A CA 1
ATOM 3235 C C . LYS A 1 272 ? -31.933 8.169 -13.891 1.00 54.34 687 LYS A C 1
ATOM 3236 O O . LYS A 1 272 ? -31.218 7.822 -14.826 1.00 44.97 687 LYS A O 1
ATOM 3255 N N . LEU A 1 273 ? -32.799 7.348 -13.308 1.00 57.25 688 LEU A N 1
ATOM 3256 C CA . LEU A 1 273 ? -32.992 5.993 -13.811 1.00 57.57 688 LEU A CA 1
ATOM 3257 C C . LEU A 1 273 ? -33.729 6.019 -15.147 1.00 57.28 688 LEU A C 1
ATOM 3258 O O . LEU A 1 273 ? -33.568 5.121 -15.972 1.00 54.17 688 LEU A O 1
ATOM 3274 N N . THR A 1 274 ? -34.537 7.053 -15.355 1.00 57.58 689 THR A N 1
ATOM 3275 C CA . THR A 1 274 ? -35.273 7.205 -16.604 1.00 63.96 689 THR A CA 1
ATOM 3276 C C . THR A 1 274 ? -34.329 7.582 -17.743 1.00 52.35 689 THR A C 1
ATOM 3277 O O . THR A 1 274 ? -34.476 7.101 -18.866 1.00 53.23 689 THR A O 1
ATOM 3288 N N . LEU A 1 275 ? -33.363 8.446 -17.449 1.00 62.44 690 LEU A N 1
ATOM 3289 C CA . LEU A 1 275 ? -32.372 8.855 -18.440 1.00 52.02 690 LEU A CA 1
ATOM 3290 C C . LEU A 1 275 ? -31.487 7.681 -18.843 1.00 47.13 690 LEU A C 1
ATOM 3291 O O . LEU A 1 275 ? -31.171 7.505 -20.021 1.00 46.34 690 LEU A O 1
ATOM 3307 N N . ILE A 1 276 ? -31.079 6.894 -17.853 1.00 50.47 691 ILE A N 1
ATOM 3308 C CA . ILE A 1 276 ? -30.335 5.666 -18.100 1.00 43.16 691 ILE A CA 1
ATOM 3309 C C . ILE A 1 276 ? -31.065 4.808 -19.125 1.00 49.37 691 ILE A C 1
ATOM 3310 O O . ILE A 1 276 ? -30.498 4.434 -20.151 1.00 47.03 691 ILE A O 1
ATOM 3326 N N . LYS A 1 277 ? -32.328 4.507 -18.837 1.00 45.92 692 LYS A N 1
ATOM 3327 C CA . LYS A 1 277 ? -33.156 3.699 -19.725 1.00 49.05 692 LYS A CA 1
ATOM 3328 C C . LYS A 1 277 ? -33.234 4.279 -21.131 1.00 45.65 692 LYS A C 1
ATOM 3329 O O . LYS A 1 277 ? -33.189 3.542 -22.116 1.00 50.36 692 LYS A O 1
ATOM 3348 N N . GLU A 1 278 ? -33.361 5.599 -21.226 1.00 46.21 693 GLU A N 1
ATOM 3349 C CA . GLU A 1 278 ? -33.425 6.251 -22.528 1.00 57.88 693 GLU A CA 1
ATOM 3350 C C . GLU A 1 278 ? -32.102 6.060 -23.254 1.00 52.60 693 GLU A C 1
ATOM 3351 O O . GLU A 1 278 ? -32.073 5.767 -24.449 1.00 65.26 693 GLU A O 1
ATOM 3363 N N . GLY A 1 279 ? -31.009 6.223 -22.517 1.00 57.07 694 GLY A N 1
ATOM 3364 C CA . GLY A 1 279 ? -29.681 6.038 -23.069 1.00 49.84 694 GLY A CA 1
ATOM 3365 C C . GLY A 1 279 ? -29.434 4.611 -23.520 1.00 44.36 694 GLY A C 1
ATOM 3366 O O . GLY A 1 279 ? -28.875 4.380 -24.593 1.00 43.08 694 GLY A O 1
ATOM 3370 N N . LEU A 1 280 ? -29.851 3.650 -22.701 1.00 43.36 695 LEU A N 1
ATOM 3371 C CA . LEU A 1 280 ? -29.662 2.239 -23.021 1.00 45.45 695 LEU A CA 1
ATOM 3372 C C . LEU A 1 280 ? -30.409 1.850 -24.293 1.00 54.29 695 LEU A C 1
ATOM 3373 O O . LEU A 1 280 ? -29.845 1.219 -25.186 1.00 50.32 695 LEU A O 1
ATOM 3389 N N . LYS A 1 281 ? -31.680 2.231 -24.370 1.00 49.90 696 LYS A N 1
ATOM 3390 C CA . LYS A 1 281 ? -32.526 1.858 -25.500 1.00 64.38 696 LYS A CA 1
ATOM 3391 C C . LYS A 1 281 ? -31.992 2.419 -26.815 1.00 57.22 696 LYS A C 1
ATOM 3392 O O . LYS A 1 281 ? -32.040 1.751 -27.848 1.00 62.40 696 LYS A O 1
ATOM 3396 N N . GLN A 1 282 ? -31.479 3.644 -26.771 1.00 56.12 697 GLN A N 1
ATOM 3397 C CA . GLN A 1 282 ? -30.977 4.304 -27.971 1.00 57.50 697 GLN A CA 1
ATOM 3398 C C . GLN A 1 282 ? -29.802 3.538 -28.571 1.00 56.77 697 GLN A C 1
ATOM 3399 O O . GLN A 1 282 ? -29.707 3.392 -29.790 1.00 61.17 697 GLN A O 1
ATOM 3413 N N . LYS A 1 283 ? -28.916 3.048 -27.710 1.00 65.24 698 LYS A N 1
ATOM 3414 C CA . LYS A 1 283 ? -27.726 2.324 -28.153 1.00 55.57 698 LYS A CA 1
ATOM 3415 C C . LYS A 1 283 ? -28.055 0.922 -28.661 1.00 56.22 698 LYS A C 1
ATOM 3416 O O . LYS A 1 283 ? -27.391 0.410 -29.563 1.00 53.77 698 LYS A O 1
ATOM 3435 N N . SER A 1 284 ? -29.080 0.307 -28.080 1.00 55.64 699 SER A N 1
ATOM 3436 C CA . SER A 1 284 ? -29.444 -1.071 -28.406 1.00 51.49 699 SER A CA 1
ATOM 3437 C C . SER A 1 284 ? -29.880 -1.248 -29.863 1.00 56.54 699 SER A C 1
ATOM 3438 O O . SER A 1 284 ? -30.055 -2.377 -30.325 1.00 61.35 699 SER A O 1
ATOM 3446 N N . THR A 1 285 ? -30.059 -0.137 -30.574 1.00 55.64 700 THR A N 1
ATOM 3447 C CA . THR A 1 285 ? -30.481 -0.170 -31.974 1.00 62.22 700 THR A CA 1
ATOM 3448 C C . THR A 1 285 ? -29.396 0.341 -32.923 1.00 61.63 700 THR A C 1
ATOM 3449 O O . THR A 1 285 ? -29.585 0.351 -34.140 1.00 65.72 700 THR A O 1
ATOM 3460 N N . ILE A 1 286 ? -28.264 0.765 -32.367 1.00 60.98 701 ILE A N 1
ATOM 3461 C CA . ILE A 1 286 ? -27.127 1.185 -33.182 1.00 58.28 701 ILE A CA 1
ATOM 3462 C C . ILE A 1 286 ? -26.313 -0.044 -33.565 1.00 58.41 701 ILE A C 1
ATOM 3463 O O . ILE A 1 286 ? -25.532 -0.559 -32.764 1.00 59.32 701 ILE A O 1
ATOM 3479 N N . VAL A 1 287 ? -26.508 -0.506 -34.796 1.00 67.28 702 VAL A N 1
ATOM 3480 C CA . VAL A 1 287 ? -25.924 -1.763 -35.247 1.00 61.02 702 VAL A CA 1
ATOM 3481 C C . VAL A 1 287 ? -25.268 -1.622 -36.628 1.00 66.84 702 VAL A C 1
ATOM 3482 O O . VAL A 1 287 ? -24.775 -2.601 -37.189 1.00 71.45 702 VAL A O 1
ATOM 3495 N N . THR A 1 288 ? -25.234 -0.407 -37.168 1.00 74.23 703 THR A N 1
ATOM 3496 C CA . THR A 1 288 ? -24.599 -0.198 -38.467 1.00 80.58 703 THR A CA 1
ATOM 3497 C C . THR A 1 288 ? -23.936 1.174 -38.591 1.00 80.88 703 THR A C 1
ATOM 3498 O O . THR A 1 288 ? -24.518 2.205 -38.245 1.00 83.43 703 THR A O 1
ATOM 3509 N N . VAL A 1 289 ? -22.697 1.159 -39.075 1.00 81.52 704 VAL A N 1
ATOM 3510 C CA . VAL A 1 289 ? -21.956 2.373 -39.389 1.00 78.40 704 VAL A CA 1
ATOM 3511 C C . VAL A 1 289 ? -20.660 2.002 -40.097 1.00 83.97 704 VAL A C 1
ATOM 3512 O O . VAL A 1 289 ? -20.300 0.825 -40.179 1.00 72.83 704 VAL A O 1
ATOM 3517 N N . GLU B 1 19 ? -86.001 41.586 -45.814 1.00 82.37 434 GLU B N 1
ATOM 3518 C CA . GLU B 1 19 ? -84.928 40.694 -45.392 1.00 80.54 434 GLU B CA 1
ATOM 3519 C C . GLU B 1 19 ? -83.840 40.582 -46.455 1.00 81.59 434 GLU B C 1
ATOM 3520 O O . GLU B 1 19 ? -83.002 39.682 -46.400 1.00 80.32 434 GLU B O 1
ATOM 3523 N N . ALA B 1 20 ? -83.862 41.493 -47.423 1.00 83.06 435 ALA B N 1
ATOM 3524 C CA . ALA B 1 20 ? -82.814 41.559 -48.433 1.00 84.06 435 ALA B CA 1
ATOM 3525 C C . ALA B 1 20 ? -81.719 42.518 -47.981 1.00 83.95 435 ALA B C 1
ATOM 3526 O O . ALA B 1 20 ? -80.558 42.381 -48.371 1.00 83.89 435 ALA B O 1
ATOM 3533 N N . GLN B 1 21 ? -82.106 43.488 -47.156 1.00 88.54 436 GLN B N 1
ATOM 3534 C CA . GLN B 1 21 ? -81.175 44.470 -46.608 1.00 87.81 436 GLN B CA 1
ATOM 3535 C C . GLN B 1 21 ? -80.862 44.167 -45.145 1.00 77.67 436 GLN B C 1
ATOM 3536 O O . GLN B 1 21 ? -80.341 45.019 -44.425 1.00 76.65 436 GLN B O 1
ATOM 3540 N N . ARG B 1 22 ? -81.180 42.949 -44.716 1.00 78.76 437 ARG B N 1
ATOM 3541 C CA . ARG B 1 22 ? -80.977 42.540 -43.329 1.00 81.22 437 ARG B CA 1
ATOM 3542 C C . ARG B 1 22 ? -79.506 42.607 -42.931 1.00 77.97 437 ARG B C 1
ATOM 3543 O O . ARG B 1 22 ? -79.175 43.047 -41.831 1.00 75.26 437 ARG B O 1
ATOM 3547 N N . ARG B 1 23 ? -78.631 42.169 -43.830 1.00 78.51 438 ARG B N 1
ATOM 3548 C CA . ARG B 1 23 ? -77.194 42.175 -43.569 1.00 80.81 438 ARG B CA 1
ATOM 3549 C C . ARG B 1 23 ? -76.678 43.596 -43.366 1.00 85.36 438 ARG B C 1
ATOM 3550 O O . ARG B 1 23 ? -75.950 43.869 -42.411 1.00 79.45 438 ARG B O 1
ATOM 3554 N N . LEU B 1 24 ? -77.061 44.496 -44.266 1.00 78.80 439 LEU B N 1
ATOM 3555 C CA . LEU B 1 24 ? -76.649 45.893 -44.181 1.00 74.43 439 LEU B CA 1
ATOM 3556 C C . LEU B 1 24 ? -77.194 46.555 -42.920 1.00 68.45 439 LEU B C 1
ATOM 3557 O O . LEU B 1 24 ? -76.431 47.048 -42.090 1.00 66.86 439 LEU B O 1
ATOM 3561 N N . ASN B 1 25 ? -78.516 46.555 -42.785 1.00 69.89 440 ASN B N 1
ATOM 3562 C CA . ASN B 1 25 ? -79.184 47.212 -41.665 1.00 69.79 440 ASN B CA 1
ATOM 3563 C C . ASN B 1 25 ? -78.736 46.666 -40.310 1.00 67.34 440 ASN B C 1
ATOM 3564 O O . ASN B 1 25 ? -78.740 47.385 -39.311 1.00 64.07 440 ASN B O 1
ATOM 3568 N N . ASP B 1 26 ? -78.351 45.394 -40.282 1.00 73.47 441 ASP B N 1
ATOM 3569 C CA . ASP B 1 26 ? -77.889 44.765 -39.049 1.00 73.82 441 ASP B CA 1
ATOM 3570 C C . ASP B 1 26 ? -76.488 45.247 -38.685 1.00 76.95 441 ASP B C 1
ATOM 3571 O O . ASP B 1 26 ? -76.208 45.555 -37.526 1.00 76.38 441 ASP B O 1
ATOM 3575 N N . LEU B 1 27 ? -75.611 45.312 -39.681 1.00 74.65 442 LEU B N 1
ATOM 3576 C CA . LEU B 1 27 ? -74.239 45.754 -39.465 1.00 69.80 442 LEU B CA 1
ATOM 3577 C C . LEU B 1 27 ? -74.170 47.263 -39.252 1.00 71.17 442 LEU B C 1
ATOM 3578 O O . LEU B 1 27 ? -73.269 47.758 -38.576 1.00 66.93 442 LEU B O 1
ATOM 3594 N N . ALA B 1 28 ? -75.123 47.989 -39.829 1.00 68.07 443 ALA B N 1
ATOM 3595 C CA . ALA B 1 28 ? -75.213 49.430 -39.620 1.00 68.36 443 ALA B CA 1
ATOM 3596 C C . ALA B 1 28 ? -75.642 49.723 -38.187 1.00 67.89 443 ALA B C 1
ATOM 3597 O O . ALA B 1 28 ? -75.282 50.753 -37.617 1.00 69.19 443 ALA B O 1
ATOM 3604 N N . ARG B 1 29 ? -76.413 48.806 -37.611 1.00 72.26 444 ARG B N 1
ATOM 3605 C CA . ARG B 1 29 ? -76.867 48.936 -36.232 1.00 69.44 444 ARG B CA 1
ATOM 3606 C C . ARG B 1 29 ? -75.756 48.568 -35.254 1.00 64.57 444 ARG B C 1
ATOM 3607 O O . ARG B 1 29 ? -75.567 49.232 -34.234 1.00 63.27 444 ARG B O 1
ATOM 3611 N N . GLU B 1 30 ? -75.023 47.506 -35.573 1.00 69.57 445 GLU B N 1
ATOM 3612 C CA . GLU B 1 30 ? -73.937 47.034 -34.721 1.00 65.14 445 GLU B CA 1
ATOM 3613 C C . GLU B 1 30 ? -72.792 48.040 -34.670 1.00 63.05 445 GLU B C 1
ATOM 3614 O O . GLU B 1 30 ? -72.151 48.211 -33.633 1.00 60.12 445 GLU B O 1
ATOM 3618 N N . ALA B 1 31 ? -72.535 48.698 -35.796 1.00 57.25 446 ALA B N 1
ATOM 3619 C CA . ALA B 1 31 ? -71.486 49.708 -35.869 1.00 67.86 446 ALA B CA 1
ATOM 3620 C C . ALA B 1 31 ? -71.840 50.901 -34.993 1.00 57.32 446 ALA B C 1
ATOM 3621 O O . ALA B 1 31 ? -70.991 51.434 -34.278 1.00 50.29 446 ALA B O 1
ATOM 3628 N N . ARG B 1 32 ? -73.103 51.312 -35.057 1.00 59.93 447 ARG B N 1
ATOM 3629 C CA . ARG B 1 32 ? -73.593 52.441 -34.277 1.00 60.50 447 ARG B CA 1
ATOM 3630 C C . ARG B 1 32 ? -73.386 52.226 -32.781 1.00 52.34 447 ARG B C 1
ATOM 3631 O O . ARG B 1 32 ? -72.826 53.083 -32.095 1.00 69.45 447 ARG B O 1
ATOM 3635 N N . ILE B 1 33 ? -73.844 51.084 -32.279 1.00 59.67 448 ILE B N 1
ATOM 3636 C CA . ILE B 1 33 ? -73.696 50.755 -30.866 1.00 55.39 448 ILE B CA 1
ATOM 3637 C C . ILE B 1 33 ? -72.221 50.674 -30.488 1.00 46.03 448 ILE B C 1
ATOM 3638 O O . ILE B 1 33 ? -71.831 51.044 -29.379 1.00 40.06 448 ILE B O 1
ATOM 3642 N N . ARG B 1 34 ? -71.407 50.191 -31.421 1.00 46.07 449 ARG B N 1
ATOM 3643 C CA . ARG B 1 34 ? -69.968 50.087 -31.207 1.00 46.32 449 ARG B CA 1
ATOM 3644 C C . ARG B 1 34 ? -69.353 51.468 -31.015 1.00 50.45 449 ARG B C 1
ATOM 3645 O O . ARG B 1 34 ? -68.700 51.728 -30.005 1.00 49.58 449 ARG B O 1
ATOM 3649 N N . ARG B 1 35 ? -69.575 52.352 -31.984 1.00 47.45 450 ARG B N 1
ATOM 3650 C CA . ARG B 1 35 ? -69.042 53.710 -31.929 1.00 47.75 450 ARG B CA 1
ATOM 3651 C C . ARG B 1 35 ? -69.557 54.474 -30.707 1.00 51.50 450 ARG B C 1
ATOM 3652 O O . ARG B 1 35 ? -68.887 55.375 -30.200 1.00 55.92 450 ARG B O 1
ATOM 3656 N N . ALA B 1 36 ? -70.745 54.104 -30.235 1.00 49.68 451 ALA B N 1
ATOM 3657 C CA . ALA B 1 36 ? -71.377 54.785 -29.106 1.00 48.48 451 ALA B CA 1
ATOM 3658 C C . ALA B 1 36 ? -70.728 54.390 -27.782 1.00 46.34 451 ALA B C 1
ATOM 3659 O O . ALA B 1 36 ? -70.696 55.180 -26.836 1.00 51.64 451 ALA B O 1
ATOM 3666 N N . GLN B 1 37 ? -70.206 53.171 -27.725 1.00 62.94 452 GLN B N 1
ATOM 3667 C CA . GLN B 1 37 ? -69.589 52.659 -26.510 1.00 61.39 452 GLN B CA 1
ATOM 3668 C C . GLN B 1 37 ? -68.177 53.215 -26.364 1.00 78.67 452 GLN B C 1
ATOM 3669 O O . GLN B 1 37 ? -67.198 52.536 -26.668 1.00 55.05 452 GLN B O 1
ATOM 3673 N N . GLN B 1 38 ? -68.081 54.452 -25.883 1.00 96.86 453 GLN B N 1
ATOM 3674 C CA . GLN B 1 38 ? -66.801 55.152 -25.796 1.00 67.63 453 GLN B CA 1
ATOM 3675 C C . GLN B 1 38 ? -66.557 55.811 -24.432 1.00 68.61 453 GLN B C 1
ATOM 3676 O O . GLN B 1 38 ? -67.255 56.750 -24.041 1.00 72.90 453 GLN B O 1
ATOM 3690 N N . ALA B 1 39 ? -65.579 55.280 -23.702 1.00 85.64 454 ALA B N 1
ATOM 3691 C CA . ALA B 1 39 ? -64.955 55.990 -22.588 1.00 77.13 454 ALA B CA 1
ATOM 3692 C C . ALA B 1 39 ? -63.597 56.273 -23.223 1.00 77.07 454 ALA B C 1
ATOM 3693 O O . ALA B 1 39 ? -62.657 55.487 -23.109 1.00 77.19 454 ALA B O 1
ATOM 3700 N N . VAL B 1 40 ? -63.530 57.418 -23.893 1.00 72.23 455 VAL B N 1
ATOM 3701 C CA . VAL B 1 40 ? -62.513 57.714 -24.897 1.00 66.87 455 VAL B CA 1
ATOM 3702 C C . VAL B 1 40 ? -61.151 57.951 -24.242 1.00 59.00 455 VAL B C 1
ATOM 3703 O O . VAL B 1 40 ? -60.118 57.690 -24.859 1.00 55.44 455 VAL B O 1
ATOM 3716 N N . LEU B 1 41 ? -61.141 58.435 -23.005 1.00 58.12 456 LEU B N 1
ATOM 3717 C CA . LEU B 1 41 ? -59.887 58.775 -22.339 1.00 49.54 456 LEU B CA 1
ATOM 3718 C C . LEU B 1 41 ? -59.446 57.685 -21.356 1.00 48.21 456 LEU B C 1
ATOM 3719 O O . LEU B 1 41 ? -58.884 57.964 -20.293 1.00 57.53 456 LEU B O 1
ATOM 3735 N N . ARG B 1 42 ? -59.693 56.436 -21.735 1.00 80.32 457 ARG B N 1
ATOM 3736 C CA . ARG B 1 42 ? -59.161 55.290 -21.009 1.00 64.02 457 ARG B CA 1
ATOM 3737 C C . ARG B 1 42 ? -57.861 54.826 -21.663 1.00 56.19 457 ARG B C 1
ATOM 3738 O O . ARG B 1 42 ? -57.823 54.560 -22.864 1.00 63.73 457 ARG B O 1
ATOM 3742 N N . LYS B 1 43 ? -56.796 54.742 -20.872 1.00 52.00 458 LYS B N 1
ATOM 3743 C CA . LYS B 1 43 ? -55.508 54.284 -21.379 1.00 58.71 458 LYS B CA 1
ATOM 3744 C C . LYS B 1 43 ? -55.582 52.797 -21.737 1.00 61.01 458 LYS B C 1
ATOM 3745 O O . LYS B 1 43 ? -56.159 51.998 -20.996 1.00 59.30 458 LYS B O 1
ATOM 3764 N N . GLU B 1 44 ? -54.999 52.437 -22.878 1.00 71.77 459 GLU B N 1
ATOM 3765 C CA . GLU B 1 44 ? -55.027 51.062 -23.363 1.00 76.24 459 GLU B CA 1
ATOM 3766 C C . GLU B 1 44 ? -53.647 50.625 -23.837 1.00 71.66 459 GLU B C 1
ATOM 3767 O O . GLU B 1 44 ? -52.777 51.458 -24.101 1.00 62.89 459 GLU B O 1
ATOM 3771 N N . LEU B 1 45 ? -53.456 49.314 -23.946 1.00 68.04 460 LEU B N 1
ATOM 3772 C CA . LEU B 1 45 ? -52.186 48.754 -24.389 1.00 62.26 460 LEU B CA 1
ATOM 3773 C C . LEU B 1 45 ? -52.096 48.691 -25.910 1.00 64.73 460 LEU B C 1
ATOM 3774 O O . LEU B 1 45 ? -52.651 47.788 -26.538 1.00 62.79 460 LEU B O 1
ATOM 3790 N N . ILE B 1 46 ? -51.390 49.658 -26.490 1.00 61.97 461 ILE B N 1
ATOM 3791 C CA . ILE B 1 46 ? -51.173 49.710 -27.932 1.00 66.22 461 ILE B CA 1
ATOM 3792 C C . ILE B 1 46 ? -49.781 49.185 -28.267 1.00 72.63 461 ILE B C 1
ATOM 3793 O O . ILE B 1 46 ? -48.776 49.732 -27.813 1.00 67.70 461 ILE B O 1
ATOM 3797 N N . ALA B 1 47 ? -49.732 48.127 -29.072 1.00 67.15 462 ALA B N 1
ATOM 3798 C CA . ALA B 1 47 ? -48.481 47.438 -29.367 1.00 63.24 462 ALA B CA 1
ATOM 3799 C C . ALA B 1 47 ? -47.671 48.167 -30.431 1.00 69.04 462 ALA B C 1
ATOM 3800 O O . ALA B 1 47 ? -48.035 48.175 -31.607 1.00 72.06 462 ALA B O 1
ATOM 3807 N N . THR B 1 48 ? -46.567 48.776 -30.011 1.00 71.08 463 THR B N 1
ATOM 3808 C CA . THR B 1 48 ? -45.668 49.453 -30.936 1.00 75.35 463 THR B CA 1
ATOM 3809 C C . THR B 1 48 ? -44.958 48.431 -31.814 1.00 80.36 463 THR B C 1
ATOM 3810 O O . THR B 1 48 ? -44.624 48.710 -32.967 1.00 88.31 463 THR B O 1
ATOM 3821 N N . SER B 1 49 ? -44.729 47.245 -31.259 1.00 90.11 464 SER B N 1
ATOM 3822 C CA . SER B 1 49 ? -44.111 46.166 -32.008 1.00 78.53 464 SER B CA 1
ATOM 3823 C C . SER B 1 49 ? -44.577 44.786 -31.543 1.00 68.96 464 SER B C 1
ATOM 3824 O O . SER B 1 49 ? -44.903 44.583 -30.372 1.00 60.26 464 SER B O 1
ATOM 3832 N N . THR B 1 50 ? -44.599 43.842 -32.481 1.00 76.08 465 THR B N 1
ATOM 3833 C CA . THR B 1 50 ? -45.046 42.478 -32.220 1.00 67.07 465 THR B CA 1
ATOM 3834 C C . THR B 1 50 ? -44.461 41.552 -33.280 1.00 63.39 465 THR B C 1
ATOM 3835 O O . THR B 1 50 ? -44.120 41.998 -34.375 1.00 80.35 465 THR B O 1
ATOM 3846 N N . ASN B 1 51 ? -44.324 40.272 -32.948 1.00 68.97 466 ASN B N 1
ATOM 3847 C CA . ASN B 1 51 ? -43.994 39.263 -33.950 1.00 68.65 466 ASN B CA 1
ATOM 3848 C C . ASN B 1 51 ? -45.266 38.637 -34.509 1.00 60.19 466 ASN B C 1
ATOM 3849 O O . ASN B 1 51 ? -46.140 38.207 -33.756 1.00 57.30 466 ASN B O 1
ATOM 3860 N N . VAL B 1 52 ? -45.364 38.584 -35.833 1.00 54.93 467 VAL B N 1
ATOM 3861 C CA . VAL B 1 52 ? -46.576 38.115 -36.494 1.00 67.96 467 VAL B CA 1
ATOM 3862 C C . VAL B 1 52 ? -46.704 36.596 -36.442 1.00 77.30 467 VAL B C 1
ATOM 3863 O O . VAL B 1 52 ? -45.804 35.871 -36.870 1.00 71.10 467 VAL B O 1
ATOM 3867 N N . ILE B 1 53 ? -47.832 36.128 -35.919 1.00 77.59 468 ILE B N 1
ATOM 3868 C CA . ILE B 1 53 ? -48.125 34.701 -35.846 1.00 64.80 468 ILE B CA 1
ATOM 3869 C C . ILE B 1 53 ? -48.919 34.269 -37.076 1.00 70.23 468 ILE B C 1
ATOM 3870 O O . ILE B 1 53 ? -49.797 34.997 -37.541 1.00 67.34 468 ILE B O 1
ATOM 3886 N N . LYS B 1 54 ? -48.618 33.082 -37.593 1.00 82.68 469 LYS B N 1
ATOM 3887 C CA . LYS B 1 54 ? -49.341 32.543 -38.742 1.00 80.03 469 LYS B CA 1
ATOM 3888 C C . LYS B 1 54 ? -50.607 31.809 -38.311 1.00 77.04 469 LYS B C 1
ATOM 3889 O O . LYS B 1 54 ? -51.714 32.184 -38.696 1.00 78.83 469 LYS B O 1
ATOM 3893 N N . SER B 1 55 ? -50.434 30.766 -37.505 1.00 78.18 470 SER B N 1
ATOM 3894 C CA . SER B 1 55 ? -51.536 29.888 -37.126 1.00 81.14 470 SER B CA 1
ATOM 3895 C C . SER B 1 55 ? -52.596 30.576 -36.274 1.00 72.55 470 SER B C 1
ATOM 3896 O O . SER B 1 55 ? -52.291 31.454 -35.466 1.00 65.41 470 SER B O 1
ATOM 3904 N N . GLU B 1 56 ? -53.845 30.164 -36.469 1.00 78.99 471 GLU B N 1
ATOM 3905 C CA . GLU B 1 56 ? -54.937 30.561 -35.592 1.00 77.19 471 GLU B CA 1
ATOM 3906 C C . GLU B 1 56 ? -54.923 29.677 -34.350 1.00 66.17 471 GLU B C 1
ATOM 3907 O O . GLU B 1 56 ? -55.506 30.017 -33.320 1.00 64.27 471 GLU B O 1
ATOM 3911 N N . ILE B 1 57 ? -54.246 28.537 -34.458 1.00 72.19 472 ILE B N 1
ATOM 3912 C CA . ILE B 1 57 ? -54.142 27.596 -33.349 1.00 68.35 472 ILE B CA 1
ATOM 3913 C C . ILE B 1 57 ? -53.096 28.104 -32.367 1.00 56.34 472 ILE B C 1
ATOM 3914 O O . ILE B 1 57 ? -53.252 27.984 -31.153 1.00 52.38 472 ILE B O 1
ATOM 3930 N N . SER B 1 58 ? -52.025 28.673 -32.911 1.00 63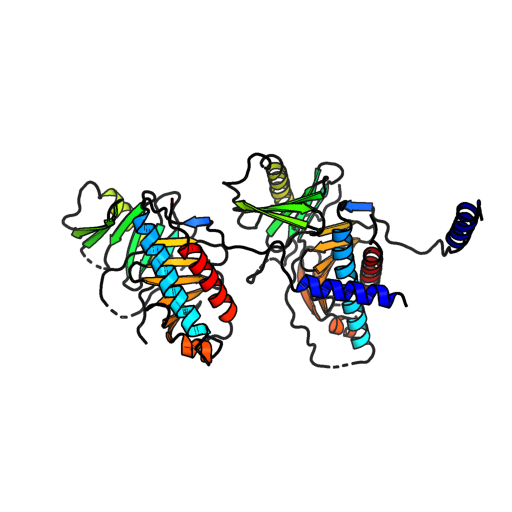.34 473 SER B N 1
ATOM 3931 C CA . SER B 1 58 ? -50.955 29.237 -32.100 1.00 57.73 473 SER B CA 1
ATOM 3932 C C . SER B 1 58 ? -51.463 30.340 -31.174 1.00 55.42 473 SER B C 1
ATOM 3933 O O . SER B 1 58 ? -51.022 30.443 -30.032 1.00 53.38 473 SER B O 1
ATOM 3941 N N . LEU B 1 59 ? -52.383 31.165 -31.665 1.00 55.79 474 LEU B N 1
ATOM 3942 C CA . LEU B 1 59 ? -52.966 32.223 -30.842 1.00 50.22 474 LEU B CA 1
ATOM 3943 C C . LEU B 1 59 ? -53.808 31.629 -29.730 1.00 53.41 474 LEU B C 1
ATOM 3944 O O . LEU B 1 59 ? -53.790 32.104 -28.595 1.00 46.93 474 LEU B O 1
ATOM 3960 N N . ARG B 1 60 ? -54.560 30.592 -30.078 1.00 56.61 475 ARG B N 1
ATOM 3961 C CA . ARG B 1 60 ? -55.397 29.889 -29.121 1.00 51.58 475 ARG B CA 1
ATOM 3962 C C . ARG B 1 60 ? -54.539 29.319 -27.998 1.00 46.21 475 ARG B C 1
ATOM 3963 O O . ARG B 1 60 ? -54.908 29.392 -26.825 1.00 45.34 475 ARG B O 1
ATOM 3984 N N . ILE B 1 61 ? -53.389 28.760 -28.368 1.00 50.15 476 ILE B N 1
ATOM 3985 C CA . ILE B 1 61 ? -52.414 28.272 -27.398 1.00 44.61 476 ILE B CA 1
ATOM 3986 C C . ILE B 1 61 ? -51.954 29.402 -26.482 1.00 39.68 476 ILE B C 1
ATOM 3987 O O . ILE B 1 61 ? -51.982 29.276 -25.258 1.00 37.10 476 ILE B O 1
ATOM 4003 N N . LEU B 1 62 ? -51.526 30.503 -27.091 1.00 45.41 477 LEU B N 1
ATOM 4004 C CA . LEU B 1 62 ? -51.066 31.673 -26.352 1.00 39.30 477 LEU B CA 1
ATOM 4005 C C . LEU B 1 62 ? -52.151 32.241 -25.445 1.00 40.76 477 LEU B C 1
ATOM 4006 O O . LEU B 1 62 ? -51.892 32.573 -24.289 1.00 48.11 477 LEU B O 1
ATOM 4022 N N . ALA B 1 63 ? -53.364 32.354 -25.975 1.00 35.49 478 ALA B N 1
ATOM 4023 C CA . ALA B 1 63 ? -54.476 32.915 -25.218 1.00 45.45 478 ALA B CA 1
ATOM 4024 C C . ALA B 1 63 ? -54.874 32.001 -24.060 1.00 44.11 478 ALA B C 1
ATOM 4025 O O . ALA B 1 63 ? -55.328 32.474 -23.018 1.00 42.19 478 ALA B O 1
ATOM 4032 N N . SER B 1 64 ? -54.700 30.696 -24.242 1.00 41.89 479 SER B N 1
ATOM 4033 C CA . SER B 1 64 ? -54.975 29.737 -23.177 1.00 43.84 479 SER B CA 1
ATOM 4034 C C . SER B 1 64 ? -54.008 29.939 -22.013 1.00 37.03 479 SER B C 1
ATOM 4035 O O . SER B 1 64 ? -54.404 29.897 -20.847 1.00 32.86 479 SER B O 1
ATOM 4043 N N . GLU B 1 65 ? -52.738 30.158 -22.339 1.00 45.51 480 GLU B N 1
ATOM 4044 C CA . GLU B 1 65 ? -51.714 30.404 -21.329 1.00 34.14 480 GLU B CA 1
ATOM 4045 C C . GLU B 1 65 ? -51.973 31.713 -20.590 1.00 38.85 480 GLU B C 1
ATOM 4046 O O . GLU B 1 65 ? -51.768 31.804 -19.380 1.00 39.77 480 GLU B O 1
ATOM 4058 N N . CYS B 1 66 ? -52.425 32.722 -21.327 1.00 38.79 481 CYS B N 1
ATOM 4059 C CA . CYS B 1 66 ? -52.812 33.995 -20.729 1.00 34.39 481 CYS B CA 1
ATOM 4060 C C . CYS B 1 66 ? -53.940 33.811 -19.718 1.00 41.53 481 CYS B C 1
ATOM 4061 O O . CYS B 1 66 ? -53.858 34.294 -18.589 1.00 42.46 481 CYS B O 1
ATOM 4069 N N . HIS B 1 67 ? -54.993 33.111 -20.133 1.00 35.84 482 HIS B N 1
ATOM 4070 C CA . HIS B 1 67 ? -56.143 32.860 -19.271 1.00 40.60 482 HIS B CA 1
ATOM 4071 C C . HIS B 1 67 ? -55.730 32.097 -18.019 1.00 38.57 482 HIS B C 1
ATOM 4072 O O . HIS B 1 67 ? -56.120 32.447 -16.905 1.00 45.12 482 HIS B O 1
ATOM 4076 N N . LEU B 1 68 ? -54.935 31.053 -18.218 1.00 38.79 483 LEU B N 1
ATOM 4077 C CA . LEU B 1 68 ? -54.442 30.225 -17.124 1.00 39.33 483 LEU B CA 1
ATOM 4078 C C . LEU B 1 68 ? -53.685 31.055 -16.085 1.00 34.74 483 LEU B C 1
ATOM 4079 O O . LEU B 1 68 ? -53.994 31.009 -14.894 1.00 37.80 483 LEU B O 1
ATOM 4095 N N . THR B 1 69 ? -52.699 31.821 -16.545 1.00 40.60 484 THR B N 1
ATOM 4096 C CA . THR B 1 69 ? -51.882 32.644 -15.657 1.00 39.54 484 THR B CA 1
ATOM 4097 C C . THR B 1 69 ? -52.702 33.764 -15.026 1.00 39.93 484 THR B C 1
ATOM 4098 O O . THR B 1 69 ? -52.487 34.124 -13.867 1.00 40.13 484 THR B O 1
ATOM 4109 N N . LEU B 1 70 ? -53.632 34.320 -15.794 1.00 34.17 485 LEU B N 1
ATOM 4110 C CA . LEU B 1 70 ? -54.495 35.381 -15.290 1.00 36.28 485 LEU B CA 1
ATOM 4111 C C . LEU B 1 70 ? -55.397 34.851 -14.181 1.00 43.22 485 LEU B C 1
ATOM 4112 O O . LEU B 1 70 ? -55.598 35.515 -13.166 1.00 43.76 485 LEU B O 1
ATOM 4128 N N . ASN B 1 71 ? -55.933 33.650 -14.383 1.00 41.06 486 ASN B N 1
ATOM 4129 C CA . ASN B 1 71 ? -56.731 32.983 -13.361 1.00 43.91 486 ASN B CA 1
ATOM 4130 C C . ASN B 1 71 ? -55.904 32.669 -12.121 1.00 43.52 486 ASN B C 1
ATOM 4131 O O . ASN B 1 71 ? -56.407 32.711 -10.999 1.00 54.28 486 ASN B O 1
ATOM 4142 N N . GLY B 1 72 ? -54.633 32.347 -12.332 1.00 41.08 487 GLY B N 1
ATOM 4143 C CA . GLY B 1 72 ? -53.724 32.099 -11.230 1.00 41.48 487 GLY B CA 1
ATOM 4144 C C . GLY B 1 72 ? -53.524 33.343 -10.389 1.00 47.44 487 GLY B C 1
ATOM 4145 O O . GLY B 1 72 ? -53.687 33.313 -9.168 1.00 51.78 487 GLY B O 1
ATOM 4149 N N . ILE B 1 73 ? -53.162 34.438 -11.051 1.00 43.86 488 ILE B N 1
ATOM 4150 C CA . ILE B 1 73 ? -53.027 35.734 -10.395 1.00 48.95 488 ILE B CA 1
ATOM 4151 C C . ILE B 1 73 ? -54.316 36.115 -9.680 1.00 58.27 488 ILE B C 1
ATOM 4152 O O . ILE B 1 73 ? -54.296 36.570 -8.537 1.00 65.78 488 ILE B O 1
ATOM 4168 N N . VAL B 1 74 ? -55.436 35.931 -10.370 1.00 45.72 489 VAL B N 1
ATOM 4169 C CA . VAL B 1 74 ? -56.739 36.320 -9.845 1.00 56.19 489 VAL B CA 1
ATOM 4170 C C . VAL B 1 74 ? -57.095 35.513 -8.597 1.00 59.43 489 VAL B C 1
ATOM 4171 O O . VAL B 1 74 ? -57.615 36.061 -7.626 1.00 70.83 489 VAL B O 1
ATOM 4184 N N . GLU B 1 75 ? -56.808 34.215 -8.620 1.00 52.73 490 GLU B N 1
ATOM 4185 C CA . GLU B 1 75 ? -57.036 33.371 -7.452 1.00 56.69 490 GLU B CA 1
ATOM 4186 C C . GLU B 1 75 ? -56.006 33.655 -6.368 1.00 61.52 490 GLU B C 1
ATOM 4187 O O . GLU B 1 75 ? -56.292 33.518 -5.179 1.00 64.96 490 GLU B O 1
ATOM 4199 N N . ALA B 1 76 ? -54.804 34.042 -6.782 1.00 61.92 491 ALA B N 1
ATOM 4200 C CA . ALA B 1 76 ? -53.757 34.406 -5.835 1.00 63.24 491 ALA B CA 1
ATOM 4201 C C . ALA B 1 76 ? -54.167 35.653 -5.062 1.00 72.33 491 ALA B C 1
ATOM 4202 O O . ALA B 1 76 ? -53.935 35.752 -3.858 1.00 77.94 491 ALA B O 1
ATOM 4209 N N . GLU B 1 77 ? -54.779 36.600 -5.766 1.00 66.93 492 GLU B N 1
ATOM 4210 C CA . GLU B 1 77 ? -55.313 37.806 -5.144 1.00 68.11 492 GLU B CA 1
ATOM 4211 C C . GLU B 1 77 ? -56.366 37.468 -4.097 1.00 74.10 492 GLU B C 1
ATOM 4212 O O . GLU B 1 77 ? -56.369 38.025 -2.999 1.00 82.73 492 GLU B O 1
ATOM 4224 N N . ALA B 1 78 ? -57.260 36.552 -4.452 1.00 69.21 493 ALA B N 1
ATOM 4225 C CA . ALA B 1 78 ? -58.362 36.160 -3.580 1.00 78.12 493 ALA B CA 1
ATOM 4226 C C . ALA B 1 78 ? -57.863 35.607 -2.248 1.00 83.02 493 ALA B C 1
ATOM 4227 O O . ALA B 1 78 ? -58.560 35.686 -1.237 1.00 100.05 493 ALA B O 1
ATOM 4234 N N . GLN B 1 79 ? -56.654 35.056 -2.250 1.00 82.64 494 GLN B N 1
ATOM 4235 C CA . GLN B 1 79 ? -56.096 34.441 -1.050 1.00 86.49 494 GLN B CA 1
ATOM 4236 C C . GLN B 1 79 ? -55.620 35.485 -0.041 1.00 88.72 494 GLN B C 1
ATOM 4237 O O . GLN B 1 79 ? -55.826 35.322 1.161 1.00 98.10 494 GLN B O 1
ATOM 4251 N N . TYR B 1 80 ? -54.990 36.554 -0.519 1.00 83.28 495 TYR B N 1
ATOM 4252 C CA . TYR B 1 80 ? -54.636 37.662 0.361 1.00 84.65 495 TYR B CA 1
ATOM 4253 C C . TYR B 1 80 ? -55.899 38.358 0.852 1.00 93.03 495 TYR B C 1
ATOM 4254 O O . TYR B 1 80 ? -55.941 38.879 1.968 1.00 110.63 495 TYR B O 1
ATOM 4261 N N . LYS B 1 81 ? -56.923 38.361 0.005 1.00 88.24 496 LYS B N 1
ATOM 4262 C CA . LYS B 1 81 ? -58.190 39.014 0.314 1.00 95.09 496 LYS B CA 1
ATOM 4263 C C . LYS B 1 81 ? -58.726 38.522 1.654 1.00 101.57 496 LYS B C 1
ATOM 4264 O O . LYS B 1 81 ? -58.850 39.301 2.601 1.00 107.19 496 LYS B O 1
ATOM 4268 N N . MET B 1 82 ? -59.033 37.229 1.729 1.00 93.94 497 MET B N 1
ATOM 4269 C CA . MET B 1 82 ? -59.591 36.640 2.941 1.00 98.92 497 MET B CA 1
ATOM 4270 C C . MET B 1 82 ? -58.951 35.299 3.284 1.00 96.98 497 MET B C 1
ATOM 4271 O O . MET B 1 82 ? -58.269 35.172 4.301 1.00 98.95 497 MET B O 1
ATOM 4275 N N . GLY B 1 83 ? -59.176 34.303 2.432 1.00 95.49 498 GLY B N 1
ATOM 4276 C CA . GLY B 1 83 ? -58.685 32.960 2.680 1.00 93.84 498 GLY B CA 1
ATOM 4277 C C . GLY B 1 83 ? -59.661 31.914 2.181 1.00 92.68 498 GLY B C 1
ATOM 4278 O O . GLY B 1 83 ? -60.735 32.247 1.678 1.00 94.31 498 GLY B O 1
ATOM 4282 N N . LYS B 1 87 ? -52.047 29.479 4.209 1.00 80.65 502 LYS B N 1
ATOM 4283 C CA . LYS B 1 87 ? -51.889 28.350 5.119 1.00 88.58 502 LYS B CA 1
ATOM 4284 C C . LYS B 1 87 ? -50.415 28.089 5.414 1.00 97.46 502 LYS B C 1
ATOM 4285 O O . LYS B 1 87 ? -49.928 28.393 6.504 1.00 113.89 502 LYS B O 1
ATOM 4288 N N . SER B 1 88 ? -49.714 27.527 4.432 1.00 92.34 503 SER B N 1
ATOM 4289 C CA . SER B 1 88 ? -48.298 27.198 4.576 1.00 93.36 503 SER B CA 1
ATOM 4290 C C . SER B 1 88 ? -47.454 27.807 3.460 1.00 99.37 503 SER B C 1
ATOM 4291 O O . SER B 1 88 ? -46.292 27.434 3.290 1.00 99.33 503 SER B O 1
ATOM 4295 N N . ARG B 1 89 ? -48.033 28.747 2.715 1.00 103.14 504 ARG B N 1
ATOM 4296 C CA . ARG B 1 89 ? -47.361 29.334 1.555 1.00 95.19 504 ARG B CA 1
ATOM 4297 C C . ARG B 1 89 ? -46.908 28.213 0.624 1.00 93.77 504 ARG B C 1
ATOM 4298 O O . ARG B 1 89 ? -45.714 27.997 0.419 1.00 95.27 504 ARG B O 1
ATOM 4302 N N . LEU B 1 90 ? -47.885 27.518 0.057 1.00 89.04 505 LEU B N 1
ATOM 4303 C CA . LEU B 1 90 ? -47.675 26.201 -0.533 1.00 94.22 505 LEU B CA 1
ATOM 4304 C C . LEU B 1 90 ? -46.902 26.156 -1.860 1.00 85.87 505 LEU B C 1
ATOM 4305 O O . LEU B 1 90 ? -46.249 25.150 -2.143 1.00 85.67 505 LEU B O 1
ATOM 4321 N N . PRO B 1 91 ? -46.983 27.214 -2.690 1.00 79.81 506 PRO B N 1
ATOM 4322 C CA . PRO B 1 91 ? -46.156 27.144 -3.904 1.00 78.97 506 PRO B CA 1
ATOM 4323 C C . PRO B 1 91 ? -44.661 26.944 -3.632 1.00 79.94 506 PRO B C 1
ATOM 4324 O O . PRO B 1 91 ? -44.008 27.824 -3.072 1.00 78.65 506 PRO B O 1
ATOM 4335 N N . LYS B 1 92 ? -44.137 25.785 -4.023 1.00 83.75 507 LYS B N 1
ATOM 4336 C CA . LYS B 1 92 ? -42.709 25.507 -3.906 1.00 76.11 507 LYS B CA 1
ATOM 4337 C C . LYS B 1 92 ? -41.950 26.319 -4.945 1.00 74.10 507 LYS B C 1
ATOM 4338 O O . LYS B 1 92 ? -42.083 26.079 -6.144 1.00 79.37 507 LYS B O 1
ATOM 4342 N N . ILE B 1 93 ? -41.154 27.279 -4.484 1.00 71.85 508 ILE B N 1
ATOM 4343 C CA . ILE B 1 93 ? -40.513 28.222 -5.390 1.00 68.80 508 ILE B CA 1
ATOM 4344 C C . ILE B 1 93 ? -39.447 27.555 -6.260 1.00 67.43 508 ILE B C 1
ATOM 4345 O O . ILE B 1 93 ? -38.583 26.824 -5.774 1.00 69.88 508 ILE B O 1
ATOM 4361 N N . LYS B 1 94 ? -39.552 27.797 -7.563 1.00 70.33 509 LYS B N 1
ATOM 4362 C CA . LYS B 1 94 ? -38.533 27.401 -8.526 1.00 62.01 509 LYS B CA 1
ATOM 4363 C C . LYS B 1 94 ? -38.196 28.606 -9.394 1.00 58.36 509 LYS B C 1
ATOM 4364 O O . LYS B 1 94 ? -39.090 29.317 -9.849 1.00 67.16 509 LYS B O 1
ATOM 4368 N N . HIS B 1 95 ? -36.907 28.842 -9.610 1.00 55.81 510 HIS B N 1
ATOM 4369 C CA . HIS B 1 95 ? -36.466 29.986 -10.395 1.00 54.69 510 HIS B CA 1
ATOM 4370 C C . HIS B 1 95 ? -36.810 29.779 -11.874 1.00 49.28 510 HIS B C 1
ATOM 4371 O O . HIS B 1 95 ? -36.319 28.836 -12.496 1.00 51.20 510 HIS B O 1
ATOM 4375 N N . PRO B 1 96 ? -37.661 30.652 -12.443 1.00 45.10 511 PRO B N 1
ATOM 4376 C CA . PRO B 1 96 ? -38.066 30.470 -13.843 1.00 40.11 511 PRO B CA 1
ATOM 4377 C C . PRO B 1 96 ? -37.034 30.872 -14.892 1.00 42.01 511 PRO B C 1
ATOM 4378 O O . PRO B 1 96 ? -36.019 31.500 -14.594 1.00 55.26 511 PRO B O 1
ATOM 4389 N N . MET B 1 97 ? -37.326 30.489 -16.131 1.00 44.34 512 MET B N 1
ATOM 4390 C CA . MET B 1 97 ? -36.606 30.969 -17.303 1.00 45.42 512 MET B CA 1
ATOM 4391 C C . MET B 1 97 ? -36.904 32.451 -17.501 1.00 49.61 512 MET B C 1
ATOM 4392 O O . MET B 1 97 ? -38.062 32.862 -17.424 1.00 39.26 512 MET B O 1
ATOM 4406 N N . ILE B 1 98 ? -35.871 33.247 -17.758 1.00 48.80 513 ILE B N 1
ATOM 4407 C CA . ILE B 1 98 ? -36.040 34.685 -17.948 1.00 45.98 513 ILE B CA 1
ATOM 4408 C C . ILE B 1 98 ? -35.245 35.175 -19.152 1.00 39.00 513 ILE B C 1
ATOM 4409 O O . ILE B 1 98 ? -34.139 34.701 -19.410 1.00 44.93 513 ILE B O 1
ATOM 4425 N N . VAL B 1 99 ? -35.821 36.116 -19.893 1.00 38.66 514 VAL B N 1
ATOM 4426 C CA . VAL B 1 99 ? -35.092 36.809 -20.949 1.00 47.56 514 VAL B CA 1
ATOM 4427 C C . VAL B 1 99 ? -34.101 37.774 -20.301 1.00 51.25 514 VAL B C 1
ATOM 4428 O O . VAL B 1 99 ? -34.488 38.645 -19.522 1.00 48.89 514 VAL B O 1
ATOM 4441 N N . THR B 1 100 ? -32.824 37.606 -20.631 1.00 39.53 515 THR B N 1
ATOM 4442 C CA . THR B 1 100 ? -31.746 38.335 -19.972 1.00 46.89 515 THR B CA 1
ATOM 4443 C C . THR B 1 100 ? -31.147 39.412 -20.879 1.00 51.31 515 THR B C 1
ATOM 4444 O O . THR B 1 100 ? -30.492 40.341 -20.413 1.00 48.56 515 THR B O 1
ATOM 4455 N N . LYS B 1 101 ? -31.368 39.269 -22.180 1.00 48.06 516 LYS B N 1
ATOM 4456 C CA . LYS B 1 101 ? -30.979 40.285 -23.151 1.00 51.25 516 LYS B CA 1
ATOM 4457 C C . LYS B 1 101 ? -31.925 40.198 -24.335 1.00 50.98 516 LYS B C 1
ATOM 4458 O O . LYS B 1 101 ? -32.458 39.128 -24.625 1.00 55.96 516 LYS B O 1
ATOM 4477 N N . TRP B 1 102 ? -32.133 41.314 -25.022 1.00 45.28 517 TRP B N 1
ATOM 4478 C CA . TRP B 1 102 ? -32.956 41.303 -26.224 1.00 46.39 517 TRP B CA 1
ATOM 4479 C C . TRP B 1 102 ? -32.709 42.530 -27.091 1.00 55.92 517 TRP B C 1
ATOM 4480 O O . TRP B 1 102 ? -32.282 43.578 -26.604 1.00 59.99 517 TRP B O 1
ATOM 4501 N N . VAL B 1 103 ? -32.976 42.376 -28.385 1.00 50.71 518 VAL B N 1
ATOM 4502 C CA . VAL B 1 103 ? -32.814 43.452 -29.353 1.00 57.07 518 VAL B CA 1
ATOM 4503 C C . VAL B 1 103 ? -33.887 43.352 -30.432 1.00 53.48 518 VAL B C 1
ATOM 4504 O O . VAL B 1 103 ? -33.823 42.481 -31.299 1.00 49.79 518 VAL B O 1
ATOM 4517 N N . ASP B 1 104 ? -34.871 44.245 -30.378 1.00 53.75 519 ASP B N 1
ATOM 4518 C CA . ASP B 1 104 ? -35.903 44.295 -31.407 1.00 54.71 519 ASP B CA 1
ATOM 4519 C C . ASP B 1 104 ? -35.361 44.997 -32.645 1.00 65.76 519 ASP B C 1
ATOM 4520 O O . ASP B 1 104 ? -35.175 46.213 -32.648 1.00 87.84 519 ASP B O 1
ATOM 4529 N N . TYR B 1 105 ? -35.104 44.213 -33.689 1.00 63.28 520 TYR B N 1
ATOM 4530 C CA . TYR B 1 105 ? -34.642 44.743 -34.968 1.00 71.27 520 TYR B CA 1
ATOM 4531 C C . TYR B 1 105 ? -35.478 44.165 -36.105 1.00 75.21 520 TYR B C 1
ATOM 4532 O O . TYR B 1 105 ? -34.973 43.903 -37.195 1.00 82.39 520 TYR B O 1
ATOM 4539 N N . SER B 1 106 ? -36.763 43.976 -35.828 1.00 72.08 521 SER B N 1
ATOM 4540 C CA . SER B 1 106 ? -37.687 43.345 -36.759 1.00 71.67 521 SER B CA 1
ATOM 4541 C C . SER B 1 106 ? -37.786 44.089 -38.082 1.00 77.57 521 SER B C 1
ATOM 4542 O O . SER B 1 106 ? -37.806 43.479 -39.148 1.00 75.74 521 SER B O 1
ATOM 4550 N N . ASN B 1 107 ? -37.850 45.412 -38.000 1.00 85.57 522 ASN B N 1
ATOM 4551 C CA . ASN B 1 107 ? -37.967 46.246 -39.189 1.00 95.40 522 ASN B CA 1
ATOM 4552 C C . ASN B 1 107 ? -36.749 46.085 -40.092 1.00 99.63 522 ASN B C 1
ATOM 4553 O O . ASN B 1 107 ? -36.831 46.286 -41.306 1.00 98.72 522 ASN B O 1
ATOM 4557 N N . LYS B 1 108 ? -35.625 45.705 -39.488 1.00 90.87 523 LYS B N 1
ATOM 4558 C CA . LYS B 1 108 ? -34.374 45.529 -40.216 1.00 95.04 523 LYS B CA 1
ATOM 4559 C C . LYS B 1 108 ? -34.068 44.053 -40.450 1.00 103.10 523 LYS B C 1
ATOM 4560 O O . LYS B 1 108 ? -33.956 43.612 -41.594 1.00 109.98 523 LYS B O 1
ATOM 4564 N N . HIS B 1 109 ? -33.929 43.291 -39.369 1.00 95.16 524 HIS B N 1
ATOM 4565 C CA . HIS B 1 109 ? -33.567 41.882 -39.485 1.00 78.86 524 HIS B CA 1
ATOM 4566 C C . HIS B 1 109 ? -33.826 41.089 -38.205 1.00 77.22 524 HIS B C 1
ATOM 4567 O O . HIS B 1 109 ? -32.891 40.692 -37.510 1.00 75.77 524 HIS B O 1
ATOM 4571 N N . GLY B 1 110 ? -35.100 40.868 -37.899 1.00 96.83 525 GLY B N 1
ATOM 4572 C CA . GLY B 1 110 ? -35.491 39.933 -36.857 1.00 72.96 525 GLY B CA 1
ATOM 4573 C C . GLY B 1 110 ? -35.274 40.382 -35.423 1.00 66.71 525 GLY B C 1
ATOM 4574 O O . GLY B 1 110 ? -34.529 41.323 -35.147 1.00 70.30 525 GLY B O 1
ATOM 4578 N N . PHE B 1 111 ? -35.944 39.681 -34.512 1.00 70.03 526 PHE B N 1
ATOM 4579 C CA . PHE B 1 111 ? -35.833 39.911 -33.076 1.00 61.78 526 PHE B CA 1
ATOM 4580 C C . PHE B 1 111 ? -34.840 38.888 -32.540 1.00 63.11 526 PHE B C 1
ATOM 4581 O O . PHE B 1 111 ? -34.830 37.747 -32.994 1.00 64.69 526 PHE B O 1
ATOM 4598 N N . SER B 1 112 ? -34.010 39.294 -31.581 1.00 62.96 527 SER B N 1
ATOM 4599 C CA . SER B 1 112 ? -33.055 38.381 -30.957 1.00 56.20 527 SER B CA 1
ATOM 4600 C C . SER B 1 112 ? -33.165 38.543 -29.449 1.00 55.27 527 SER B C 1
ATOM 4601 O O . SER B 1 112 ? -33.490 39.623 -28.952 1.00 53.75 527 SER B O 1
ATOM 4609 N N . TYR B 1 113 ? -32.883 37.462 -28.730 1.00 51.87 528 TYR B N 1
ATOM 4610 C CA . TYR B 1 113 ? -32.945 37.462 -27.277 1.00 40.04 528 TYR B CA 1
ATOM 4611 C C . TYR B 1 113 ? -31.953 36.467 -26.694 1.00 44.91 528 TYR B C 1
ATOM 4612 O O . TYR B 1 113 ? -31.412 35.627 -27.411 1.00 49.42 528 TYR B O 1
ATOM 4630 N N . GLN B 1 114 ? -31.715 36.577 -25.391 1.00 47.03 529 GLN B N 1
ATOM 4631 C CA . GLN B 1 114 ? -30.849 35.647 -24.676 1.00 55.11 529 GLN B CA 1
ATOM 4632 C C . GLN B 1 114 ? -31.487 35.266 -23.347 1.00 56.88 529 GLN B C 1
ATOM 4633 O O . GLN B 1 114 ? -31.702 36.118 -22.485 1.00 55.45 529 GLN B O 1
ATOM 4637 N N . LEU B 1 115 ? -31.786 33.981 -23.189 1.00 55.21 530 LEU B N 1
ATOM 4638 C CA . LEU B 1 115 ? -32.460 33.489 -21.993 1.00 53.41 530 LEU B CA 1
ATOM 4639 C C . LEU B 1 115 ? -31.451 33.184 -20.886 1.00 53.06 530 LEU B C 1
ATOM 4640 O O . LEU B 1 115 ? -30.245 33.145 -21.128 1.00 61.04 530 LEU B O 1
ATOM 4656 N N . SER B 1 116 ? -31.953 32.962 -19.673 1.00 54.06 531 SER B N 1
ATOM 4657 C CA . SER B 1 116 ? -31.102 32.738 -18.502 1.00 58.00 531 SER B CA 1
ATOM 4658 C C . SER B 1 116 ? -30.221 31.498 -18.600 1.00 65.97 531 SER B C 1
ATOM 4659 O O . SER B 1 116 ? -29.334 31.295 -17.773 1.00 74.11 531 SER B O 1
ATOM 4667 N N . THR B 1 117 ? -30.482 30.656 -19.589 1.00 56.66 532 THR B N 1
ATOM 4668 C CA . THR B 1 117 ? -29.663 29.474 -19.806 1.00 57.41 532 THR B CA 1
ATOM 4669 C C . THR B 1 117 ? -28.589 29.771 -20.844 1.00 61.22 532 THR B C 1
ATOM 4670 O O . THR B 1 117 ? -27.954 28.863 -21.367 1.00 65.57 532 THR B O 1
ATOM 4675 N N . GLU B 1 118 ? -28.395 31.057 -21.129 1.00 58.28 533 GLU B N 1
ATOM 4676 C CA . GLU B 1 118 ? -27.427 31.514 -22.125 1.00 64.88 533 GLU B CA 1
ATOM 4677 C C . GLU B 1 118 ? -27.714 30.914 -23.499 1.00 59.73 533 GLU B C 1
ATOM 4678 O O . GLU B 1 118 ? -26.831 30.832 -24.353 1.00 69.08 533 GLU B O 1
ATOM 4690 N N . ASP B 1 119 ? -28.961 30.502 -23.704 1.00 53.45 534 ASP B N 1
ATOM 4691 C CA . ASP B 1 119 ? -29.437 30.124 -25.026 1.00 52.03 534 ASP B CA 1
ATOM 4692 C C . ASP B 1 119 ? -29.742 31.382 -25.820 1.00 57.56 534 ASP B C 1
ATOM 4693 O O . ASP B 1 119 ? -30.403 32.295 -25.319 1.00 52.61 534 ASP B O 1
ATOM 4702 N N . ILE B 1 120 ? -29.254 31.429 -27.054 1.00 58.56 535 ILE B N 1
ATOM 4703 C CA . ILE B 1 120 ? -29.518 32.555 -27.937 1.00 53.13 535 ILE B CA 1
ATOM 4704 C C . ILE B 1 120 ? -30.514 32.134 -29.000 1.00 49.55 535 ILE B C 1
ATOM 4705 O O . ILE B 1 120 ? -30.342 31.104 -29.648 1.00 53.54 535 ILE B O 1
ATOM 4721 N N . GLY B 1 121 ? -31.558 32.934 -29.168 1.00 56.59 536 GLY B N 1
ATOM 4722 C CA . GLY B 1 121 ? -32.554 32.670 -30.183 1.00 56.03 536 GLY B CA 1
ATOM 4723 C C . GLY B 1 121 ? -32.926 33.928 -30.933 1.00 56.53 536 GLY B C 1
ATOM 4724 O O . GLY B 1 121 ? -32.987 35.008 -30.346 1.00 57.02 536 GLY B O 1
ATOM 4728 N N . VAL B 1 122 ? -33.160 33.786 -32.234 1.00 54.95 537 VAL B N 1
ATOM 4729 C CA . VAL B 1 122 ? -33.585 34.905 -33.065 1.00 55.34 537 VAL B CA 1
ATOM 4730 C C . VAL B 1 122 ? -34.947 34.616 -33.678 1.00 60.04 537 VAL B C 1
ATOM 4731 O O . VAL B 1 122 ? -35.144 33.595 -34.338 1.00 60.88 537 VAL B O 1
ATOM 4744 N N . LEU B 1 123 ? -35.883 35.528 -33.445 1.00 67.26 538 LEU B N 1
ATOM 4745 C CA . LEU B 1 123 ? -37.221 35.434 -34.002 1.00 67.53 538 LEU B CA 1
ATOM 4746 C C . LEU B 1 123 ? -37.294 36.263 -35.283 1.00 73.75 538 LEU B C 1
ATOM 4747 O O . LEU B 1 123 ? -37.384 37.490 -35.239 1.00 77.44 538 LEU B O 1
ATOM 4763 N N . PHE B 1 124 ? -37.249 35.579 -36.423 1.00 72.66 539 PHE B N 1
ATOM 4764 C CA . PHE B 1 124 ? -37.119 36.240 -37.718 1.00 81.30 539 PHE B CA 1
ATOM 4765 C C . PHE B 1 124 ? -38.446 36.795 -38.228 1.00 81.99 539 PHE B C 1
ATOM 4766 O O . PHE B 1 124 ? -39.506 36.519 -37.666 1.00 74.35 539 PHE B O 1
ATOM 4783 N N . ASN B 1 125 ? -38.366 37.575 -39.303 1.00 87.80 540 ASN B N 1
ATOM 4784 C CA . ASN B 1 125 ? -39.517 38.299 -39.832 1.00 91.99 540 ASN B CA 1
ATOM 4785 C C . ASN B 1 125 ? -40.637 37.373 -40.292 1.00 85.88 540 ASN B C 1
ATOM 4786 O O . ASN B 1 125 ? -41.815 37.667 -40.091 1.00 89.55 540 ASN B O 1
ATOM 4797 N N . ASN B 1 126 ? -40.270 36.259 -40.916 1.00 82.54 541 ASN B N 1
ATOM 4798 C CA . ASN B 1 126 ? -41.258 35.314 -41.420 1.00 88.47 541 ASN B CA 1
ATOM 4799 C C . ASN B 1 126 ? -42.013 34.628 -40.283 1.00 80.30 541 ASN B C 1
ATOM 4800 O O . ASN B 1 126 ? -43.094 34.076 -40.491 1.00 80.53 541 ASN B O 1
ATOM 4811 N N . GLY B 1 127 ? -41.433 34.674 -39.086 1.00 86.29 542 GLY B N 1
ATOM 4812 C CA . GLY B 1 127 ? -42.048 34.108 -37.898 1.00 78.85 542 GLY B CA 1
ATOM 4813 C C . GLY B 1 127 ? -41.269 32.924 -37.356 1.00 79.26 542 GLY B C 1
ATOM 4814 O O . GLY B 1 127 ? -41.369 32.595 -36.173 1.00 87.78 542 GLY B O 1
ATOM 4818 N N . THR B 1 128 ? -40.489 32.283 -38.220 1.00 72.38 543 THR B N 1
ATOM 4819 C CA . THR B 1 128 ? -39.694 31.129 -37.818 1.00 71.94 543 THR B CA 1
ATOM 4820 C C . THR B 1 128 ? -38.573 31.572 -36.885 1.00 69.01 543 THR B C 1
ATOM 4821 O O . THR B 1 128 ? -38.041 32.674 -37.020 1.00 72.80 543 THR B O 1
ATOM 4832 N N . THR B 1 129 ? -38.223 30.703 -35.942 1.00 68.08 544 THR B N 1
ATOM 4833 C CA . THR B 1 129 ? -37.228 31.014 -34.923 1.00 66.58 544 THR B CA 1
ATOM 4834 C C . THR B 1 129 ? -36.068 30.022 -34.976 1.00 67.96 544 THR B C 1
ATOM 4835 O O . THR B 1 129 ? -36.265 28.838 -35.254 1.00 67.42 544 THR B O 1
ATOM 4846 N N . VAL B 1 130 ? -34.862 30.520 -34.719 1.00 61.31 545 VAL B N 1
ATOM 4847 C CA . VAL B 1 130 ? -33.682 29.674 -34.577 1.00 62.72 545 VAL B CA 1
ATOM 4848 C C . VAL B 1 130 ? -33.128 29.861 -33.175 1.00 61.91 545 VAL B C 1
ATOM 4849 O O . VAL B 1 130 ? -32.919 30.991 -32.740 1.00 64.36 545 VAL B O 1
ATOM 4862 N N . LEU B 1 131 ? -32.879 28.753 -32.483 1.00 63.96 546 LEU B N 1
ATOM 4863 C CA . LEU B 1 131 ? -32.507 28.784 -31.073 1.00 54.09 546 LEU B CA 1
ATOM 4864 C C . LEU B 1 131 ? -31.201 28.031 -30.826 1.00 55.74 546 LEU B C 1
ATOM 4865 O O . LEU B 1 131 ? -31.174 26.803 -30.794 1.00 56.92 546 LEU B O 1
ATOM 4881 N N . ARG B 1 132 ? -30.121 28.784 -30.649 1.00 57.92 547 ARG B N 1
ATOM 4882 C CA . ARG B 1 132 ? -28.799 28.212 -30.411 1.00 63.18 547 ARG B CA 1
ATOM 4883 C C . ARG B 1 132 ? -28.599 27.960 -28.918 1.00 60.14 547 ARG B C 1
ATOM 4884 O O . ARG B 1 132 ? -28.886 28.833 -28.099 1.00 53.76 547 ARG B O 1
ATOM 4905 N N . LEU B 1 133 ? -28.109 26.773 -28.564 1.00 59.49 548 LEU B N 1
ATOM 4906 C CA . LEU B 1 133 ? -27.980 26.404 -27.156 1.00 57.92 548 LEU B CA 1
ATOM 4907 C C . LEU B 1 133 ? -26.702 26.974 -26.543 1.00 64.81 548 LEU B C 1
ATOM 4908 O O . LEU B 1 133 ? -25.857 27.536 -27.241 1.00 76.90 548 LEU B O 1
ATOM 4914 N N . ALA B 1 134 ? -26.571 26.808 -25.230 1.00 56.69 549 ALA B N 1
ATOM 4915 C CA . ALA B 1 134 ? -25.503 27.435 -24.454 1.00 64.97 549 ALA B CA 1
ATOM 4916 C C . ALA B 1 134 ? -24.103 26.950 -24.830 1.00 88.76 549 ALA B C 1
ATOM 4917 O O . ALA B 1 134 ? -23.156 27.740 -24.855 1.00 95.95 549 ALA B O 1
ATOM 4924 N N . ASP B 1 135 ? -23.965 25.659 -25.113 1.00 74.69 550 ASP B N 1
ATOM 4925 C CA . ASP B 1 135 ? -22.657 25.094 -25.430 1.00 87.05 550 ASP B CA 1
ATOM 4926 C C . ASP B 1 135 ? -22.324 25.264 -26.914 1.00 92.99 550 ASP B C 1
ATOM 4927 O O . ASP B 1 135 ? -21.235 24.897 -27.358 1.00 100.67 550 ASP B O 1
ATOM 4936 N N . ALA B 1 136 ? -23.267 25.821 -27.671 1.00 85.44 551 ALA B N 1
ATOM 4937 C CA . ALA B 1 136 ? -23.036 26.198 -29.065 1.00 86.83 551 ALA B CA 1
ATOM 4938 C C . ALA B 1 136 ? -22.664 25.005 -29.946 1.00 88.91 551 ALA B C 1
ATOM 4939 O O . ALA B 1 136 ? -21.815 25.122 -30.834 1.00 96.91 551 ALA B O 1
ATOM 4946 N N . GLU B 1 137 ? -23.312 23.867 -29.701 1.00 86.73 552 GLU B N 1
ATOM 4947 C CA . GLU B 1 137 ? -23.059 22.639 -30.455 1.00 90.40 552 GLU B CA 1
ATOM 4948 C C . GLU B 1 137 ? -24.258 22.211 -31.295 1.00 85.37 552 GLU B C 1
ATOM 4949 O O . GLU B 1 137 ? -24.125 21.450 -32.251 1.00 87.90 552 GLU B O 1
ATOM 4953 N N . GLU B 1 138 ? -25.431 22.713 -30.939 1.00 88.40 553 GLU B N 1
ATOM 4954 C CA . GLU B 1 138 ? -26.658 22.334 -31.626 1.00 87.61 553 GLU B CA 1
ATOM 4955 C C . GLU B 1 138 ? -27.662 23.469 -31.541 1.00 81.25 553 GLU B C 1
ATOM 4956 O O . GLU B 1 138 ? -27.592 24.312 -30.647 1.00 80.79 553 GLU B O 1
ATOM 4968 N N . PHE B 1 139 ? -28.591 23.498 -32.491 1.00 77.02 554 PHE B N 1
ATOM 4969 C CA . PHE B 1 139 ? -29.557 24.568 -32.579 1.00 65.15 554 PHE B CA 1
ATOM 4970 C C . PHE B 1 139 ? -30.939 24.040 -32.954 1.00 62.64 554 PHE B C 1
ATOM 4971 O O . PHE B 1 139 ? -31.035 23.023 -33.648 1.00 65.55 554 PHE B O 1
ATOM 4988 N N . TRP B 1 140 ? -31.995 24.725 -32.499 1.00 64.32 555 TRP B N 1
ATOM 4989 C CA . TRP B 1 140 ? -33.419 24.368 -32.837 1.00 58.61 555 TRP B CA 1
ATOM 4990 C C . TRP B 1 140 ? -33.959 25.239 -33.953 1.00 58.27 555 TRP B C 1
ATOM 4991 O O . TRP B 1 140 ? -33.628 26.414 -34.003 1.00 57.15 555 TRP B O 1
ATOM 5012 N N . TYR B 1 141 ? -34.570 24.597 -34.949 1.00 59.86 556 TYR B N 1
ATOM 5013 C CA . TYR B 1 141 ? -35.272 25.342 -35.991 1.00 58.33 556 TYR B CA 1
ATOM 5014 C C . TYR B 1 141 ? -36.770 25.136 -35.840 1.00 57.90 556 TYR B C 1
ATOM 5015 O O . TYR B 1 141 ? -37.260 24.012 -35.933 1.00 61.42 556 TYR B O 1
ATOM 5033 N N . ILE B 1 142 ? -37.489 26.235 -35.627 1.00 63.12 557 ILE B N 1
ATOM 5034 C CA . ILE B 1 142 ? -38.903 26.187 -35.273 1.00 57.35 557 ILE B CA 1
ATOM 5035 C C . ILE B 1 142 ? -39.746 26.910 -36.320 1.00 60.54 557 ILE B C 1
ATOM 5036 O O . ILE B 1 142 ? -39.296 27.884 -36.923 1.00 62.21 557 ILE B O 1
ATOM 5052 N N . SER B 1 143 ? -40.969 26.433 -36.532 1.00 62.31 558 SER B N 1
ATOM 5053 C CA . SER B 1 143 ? -41.881 27.063 -37.485 1.00 66.99 558 SER B CA 1
ATOM 5054 C C . SER B 1 143 ? -43.331 26.670 -37.221 1.00 63.70 558 SER B C 1
ATOM 5055 O O . SER B 1 143 ? -43.606 25.783 -36.417 1.00 67.07 558 SER B O 1
ATOM 5063 N N . TYR B 1 144 ? -44.254 27.334 -37.910 1.00 63.00 559 TYR B N 1
ATOM 5064 C CA . TYR B 1 144 ? -45.680 27.120 -37.684 1.00 69.40 559 TYR B CA 1
ATOM 5065 C C . TYR B 1 144 ? -46.240 26.022 -38.581 1.00 74.88 559 TYR B C 1
ATOM 5066 O O . TYR B 1 144 ? -45.701 25.753 -39.656 1.00 79.52 559 TYR B O 1
ATOM 5084 N N . ASP B 1 145 ? -47.331 25.402 -38.133 1.00 79.17 560 ASP B N 1
ATOM 5085 C CA . ASP B 1 145 ? -47.922 24.262 -38.836 1.00 84.01 560 ASP B CA 1
ATOM 5086 C C . ASP B 1 145 ? -49.437 24.363 -38.959 1.00 86.02 560 ASP B C 1
ATOM 5087 O O . ASP B 1 145 ? -50.041 25.382 -38.622 1.00 80.25 560 ASP B O 1
ATOM 5091 N N . ASP B 1 146 ? -50.041 23.275 -39.427 1.00 87.28 561 ASP B N 1
ATOM 5092 C CA . ASP B 1 146 ? -51.474 23.232 -39.685 1.00 82.32 561 ASP B CA 1
ATOM 5093 C C . ASP B 1 146 ? -52.279 23.334 -38.395 1.00 79.20 561 ASP B C 1
ATOM 5094 O O . ASP B 1 146 ? -52.959 24.334 -38.159 1.00 73.80 561 ASP B O 1
ATOM 5098 N N . ARG B 1 147 ? -52.195 22.296 -37.565 1.00 85.16 562 ARG B N 1
ATOM 5099 C CA . ARG B 1 147 ? -52.968 22.228 -36.327 1.00 83.15 562 ARG B CA 1
ATOM 5100 C C . ARG B 1 147 ? -52.093 21.865 -35.132 1.00 71.05 562 ARG B C 1
ATOM 5101 O O . ARG B 1 147 ? -52.583 21.325 -34.138 1.00 59.67 562 ARG B O 1
ATOM 5105 N N . GLU B 1 148 ? -50.802 22.171 -35.235 1.00 71.97 563 GLU B N 1
ATOM 5106 C CA . GLU B 1 148 ? -49.836 21.854 -34.186 1.00 73.73 563 GLU B CA 1
ATOM 5107 C C . GLU B 1 148 ? -49.195 23.115 -33.611 1.00 72.73 563 GLU B C 1
ATOM 5108 O O . GLU B 1 148 ? -48.250 23.036 -32.824 1.00 65.58 563 GLU B O 1
ATOM 5112 N N . GLY B 1 149 ? -49.710 24.276 -34.005 1.00 65.35 564 GLY B N 1
ATOM 5113 C CA . GLY B 1 149 ? -49.156 25.541 -33.561 1.00 59.18 564 GLY B CA 1
ATOM 5114 C C . GLY B 1 149 ? -47.729 25.694 -34.046 1.00 69.23 564 GLY B C 1
ATOM 5115 O O . GLY B 1 149 ? -47.495 26.099 -35.183 1.00 84.24 564 GLY B O 1
ATOM 5119 N N . TRP B 1 150 ? -46.777 25.359 -33.179 1.00 62.34 565 TRP B N 1
ATOM 5120 C CA . TRP B 1 150 ? -45.362 25.379 -33.534 1.00 60.87 565 TRP B CA 1
ATOM 5121 C C . TRP B 1 150 ? -44.858 23.980 -33.875 1.00 64.79 565 TRP B C 1
ATOM 5122 O O . TRP B 1 150 ? -45.335 22.982 -33.333 1.00 66.56 565 TRP B O 1
ATOM 5143 N N . VAL B 1 151 ? -43.887 23.931 -34.780 1.00 58.09 566 VAL B N 1
ATOM 5144 C CA . VAL B 1 151 ? -43.229 22.692 -35.180 1.00 61.27 566 VAL B CA 1
ATOM 5145 C C . VAL B 1 151 ? -41.729 22.928 -35.145 1.00 66.72 566 VAL B C 1
ATOM 5146 O O . VAL B 1 151 ? -41.256 23.980 -35.575 1.00 68.17 566 VAL B O 1
ATOM 5159 N N . ALA B 1 152 ? -40.988 21.949 -34.635 1.00 49.42 567 ALA B N 1
ATOM 5160 C CA . ALA B 1 152 ? -39.561 22.124 -34.393 1.00 49.22 567 ALA B CA 1
ATOM 5161 C C . ALA B 1 152 ? -38.713 21.031 -35.039 1.00 66.17 567 ALA B C 1
ATOM 5162 O O . ALA B 1 152 ? -39.206 19.952 -35.376 1.00 64.40 567 ALA B O 1
ATOM 5169 N N . SER B 1 153 ? -37.429 21.333 -35.202 1.00 55.88 568 SER B N 1
ATOM 5170 C CA . SER B 1 153 ? -36.461 20.401 -35.760 1.00 56.94 568 SER B CA 1
ATOM 5171 C C . SER B 1 153 ? -35.100 20.663 -35.132 1.00 60.33 568 SER B C 1
ATOM 5172 O O . SER B 1 153 ? -34.691 21.817 -34.988 1.00 68.08 568 SER B O 1
ATOM 5180 N N . HIS B 1 154 ? -34.405 19.593 -34.763 1.00 57.12 569 HIS B N 1
ATOM 5181 C CA . HIS B 1 154 ? -33.142 19.707 -34.044 1.00 61.53 569 HIS B CA 1
ATOM 5182 C C . HIS B 1 154 ? -31.954 19.242 -34.869 1.00 76.29 569 HIS B C 1
ATOM 5183 O O . HIS B 1 154 ? -31.952 18.130 -35.398 1.00 91.09 569 HIS B O 1
ATOM 5197 N N . TYR B 1 155 ? -30.942 20.100 -34.962 1.00 68.31 570 TYR B N 1
ATOM 5198 C CA . TYR B 1 155 ? -29.703 19.759 -35.650 1.00 74.46 570 TYR B CA 1
ATOM 5199 C C . TYR B 1 155 ? -28.483 20.010 -34.773 1.00 81.98 570 TYR B C 1
ATOM 5200 O O . TYR B 1 155 ? -28.497 20.875 -33.895 1.00 75.34 570 TYR B O 1
ATOM 5218 N N . LEU B 1 156 ? -27.423 19.250 -35.024 1.00 82.92 571 LEU B N 1
ATOM 5219 C CA . LEU B 1 156 ? -26.101 19.610 -34.536 1.00 86.82 571 LEU B CA 1
ATOM 5220 C C . LEU B 1 156 ? -25.634 20.835 -35.310 1.00 91.95 571 LEU B C 1
ATOM 5221 O O . LEU B 1 156 ? -26.059 21.056 -36.445 1.00 93.78 571 LEU B O 1
ATOM 5237 N N . LEU B 1 157 ? -24.772 21.636 -34.696 1.00 90.26 572 LEU B N 1
ATOM 5238 C CA . LEU B 1 157 ? -24.254 22.832 -35.347 1.00 94.95 572 LEU B CA 1
ATOM 5239 C C . LEU B 1 157 ? -23.394 22.459 -36.551 1.00 103.43 572 LEU B C 1
ATOM 5240 O O . LEU B 1 157 ? -23.509 23.061 -37.619 1.00 106.75 572 LEU B O 1
ATOM 5244 N N . SER B 1 158 ? -22.541 21.456 -36.372 1.00 98.15 573 SER B N 1
ATOM 5245 C CA . SER B 1 158 ? -21.637 21.017 -37.427 1.00 108.94 573 SER B CA 1
ATOM 5246 C C . SER B 1 158 ? -22.399 20.331 -38.556 1.00 116.29 573 SER B C 1
ATOM 5247 O O . SER B 1 158 ? -22.173 20.616 -39.732 1.00 126.75 573 SER B O 1
ATOM 5253 N N . GLU B 1 159 ? -23.308 19.432 -38.188 1.00 109.69 574 GLU B N 1
ATOM 5254 C CA . GLU B 1 159 ? -24.085 18.675 -39.164 1.00 106.50 574 GLU B CA 1
ATOM 5255 C C . GLU B 1 159 ? -25.345 19.429 -39.583 1.00 106.51 574 GLU B C 1
ATOM 5256 O O . GLU B 1 159 ? -26.340 18.823 -39.979 1.00 111.51 574 GLU B O 1
ATOM 5268 N N . LYS B 1 160 ? -25.297 20.753 -39.495 1.00 100.84 575 LYS B N 1
ATOM 5269 C CA . LYS B 1 160 ? -26.436 21.580 -39.869 1.00 94.80 575 LYS B CA 1
ATOM 5270 C C . LYS B 1 160 ? -26.650 21.558 -41.380 1.00 105.24 575 LYS B C 1
ATOM 5271 O O . LYS B 1 160 ? -25.717 21.280 -42.135 1.00 112.83 575 LYS B O 1
ATOM 5275 N N . PRO B 1 161 ? -27.883 21.845 -41.828 1.00 93.15 576 PRO B N 1
ATOM 5276 C CA . PRO B 1 161 ? -28.157 21.926 -43.266 1.00 97.13 576 PRO B CA 1
ATOM 5277 C C . PRO B 1 161 ? -27.610 23.216 -43.866 1.00 104.76 576 PRO B C 1
ATOM 5278 O O . PRO B 1 161 ? -27.467 24.204 -43.148 1.00 99.98 576 PRO B O 1
ATOM 5289 N N . ARG B 1 162 ? -27.307 23.207 -45.159 1.00 97.87 577 ARG B N 1
ATOM 5290 C CA . ARG B 1 162 ? -26.710 24.370 -45.805 1.00 103.79 577 ARG B CA 1
ATOM 5291 C C . ARG B 1 162 ? -27.715 25.499 -46.005 1.00 107.53 577 ARG B C 1
ATOM 5292 O O . ARG B 1 162 ? -27.329 26.655 -46.192 1.00 101.28 577 ARG B O 1
ATOM 5299 N N . GLU B 1 163 ? -29.002 25.166 -45.963 1.00 121.79 578 GLU B N 1
ATOM 5300 C CA . GLU B 1 163 ? -30.057 26.141 -46.222 1.00 105.94 578 GLU B CA 1
ATOM 5301 C C . GLU B 1 163 ? -30.283 27.096 -45.045 1.00 96.47 578 GLU B C 1
ATOM 5302 O O . GLU B 1 163 ? -30.970 28.110 -45.189 1.00 90.05 578 GLU B O 1
ATOM 5306 N N . LEU B 1 164 ? -29.697 26.775 -43.892 1.00 99.61 579 LEU B N 1
ATOM 5307 C CA . LEU B 1 164 ? -29.839 27.597 -42.687 1.00 92.85 579 LEU B CA 1
ATOM 5308 C C . LEU B 1 164 ? -28.523 28.262 -42.287 1.00 96.90 579 LEU B C 1
ATOM 5309 O O . LEU B 1 164 ? -28.470 28.996 -41.298 1.00 87.59 579 LEU B O 1
ATOM 5315 C CA . SER B 1 165 ? -26.163 28.614 -42.802 1.00 95.31 580 SER B CA 1
ATOM 5316 C C . SER B 1 165 ? -26.282 30.132 -42.878 1.00 89.65 580 SER B C 1
ATOM 5317 O O . SER B 1 165 ? -25.617 30.863 -42.142 1.00 81.39 580 SER B O 1
ATOM 5320 N N . ARG B 1 166 ? -27.141 30.588 -43.782 1.00 95.08 581 ARG B N 1
ATOM 5321 C CA . ARG B 1 166 ? -27.488 31.998 -43.900 1.00 93.11 581 ARG B CA 1
ATOM 5322 C C . ARG B 1 166 ? -28.070 32.550 -42.595 1.00 84.08 581 ARG B C 1
ATOM 5323 O O . ARG B 1 166 ? -27.614 33.577 -42.092 1.00 81.63 581 ARG B O 1
ATOM 5344 N N . HIS B 1 167 ? -29.076 31.866 -42.053 1.00 88.81 582 HIS B N 1
ATOM 5345 C CA . HIS B 1 167 ? -29.727 32.292 -40.814 1.00 82.81 582 HIS B CA 1
ATOM 5346 C C . HIS B 1 167 ? -28.760 32.296 -39.633 1.00 79.23 582 HIS B C 1
ATOM 5347 O O . HIS B 1 167 ? -28.817 33.175 -38.773 1.00 87.90 582 HIS B O 1
ATOM 5361 N N . LEU B 1 168 ? -27.876 31.306 -39.599 1.00 74.13 583 LEU B N 1
ATOM 5362 C CA . LEU B 1 168 ? -26.979 31.114 -38.464 1.00 73.74 583 LEU B CA 1
ATOM 5363 C C . LEU B 1 168 ? -25.890 32.181 -38.388 1.00 81.00 583 LEU B C 1
ATOM 5364 O O . LEU B 1 168 ? -25.269 32.363 -37.340 1.00 74.44 583 LEU B O 1
ATOM 5380 N N . GLU B 1 169 ? -25.657 32.881 -39.493 1.00 78.18 584 GLU B N 1
ATOM 5381 C CA . GLU B 1 169 ? -24.777 34.043 -39.475 1.00 77.68 584 GLU B CA 1
ATOM 5382 C C . GLU B 1 169 ? -25.410 35.135 -38.627 1.00 75.26 584 GLU B C 1
ATOM 5383 O O . GLU B 1 169 ? -24.757 35.737 -37.773 1.00 79.30 584 GLU B O 1
ATOM 5395 N N . VAL B 1 170 ? -26.694 35.375 -38.876 1.00 76.06 585 VAL B N 1
ATOM 5396 C CA . VAL B 1 170 ? -27.453 36.397 -38.167 1.00 71.95 585 VAL B CA 1
ATOM 5397 C C . VAL B 1 170 ? -27.424 36.123 -36.669 1.00 68.46 585 VAL B C 1
ATOM 5398 O O . VAL B 1 170 ? -27.287 37.038 -35.858 1.00 72.73 585 VAL B O 1
ATOM 5411 N N . VAL B 1 171 ? -27.555 34.850 -36.312 1.00 64.25 586 VAL B N 1
ATOM 5412 C CA . VAL B 1 171 ? -27.536 34.435 -34.917 1.00 61.28 586 VAL B CA 1
ATOM 5413 C C . VAL B 1 171 ? -26.161 34.683 -34.305 1.00 67.23 586 VAL B C 1
ATOM 5414 O O . VAL B 1 171 ? -26.045 34.972 -33.113 1.00 63.69 586 VAL B O 1
ATOM 5427 N N . ASP B 1 172 ? -25.123 34.573 -35.128 1.00 60.50 587 ASP B N 1
ATOM 5428 C CA . ASP B 1 172 ? -23.756 34.801 -34.677 1.00 64.44 587 ASP B CA 1
ATOM 5429 C C . ASP B 1 172 ? -23.507 36.288 -34.440 1.00 72.44 587 ASP B C 1
ATOM 5430 O O . ASP B 1 172 ? -22.946 36.677 -33.414 1.00 65.00 587 ASP B O 1
ATOM 5434 N N . PHE B 1 173 ? -23.925 37.110 -35.399 1.00 63.71 588 PHE B N 1
ATOM 5435 C CA . PHE B 1 173 ? -23.791 38.557 -35.290 1.00 65.35 588 PHE B CA 1
ATOM 5436 C C . PHE B 1 173 ? -24.471 39.066 -34.027 1.00 62.91 588 PHE B C 1
ATOM 5437 O O . PHE B 1 173 ? -23.922 39.900 -33.310 1.00 65.33 588 PHE B O 1
ATOM 5441 N N . PHE B 1 174 ? -25.668 38.554 -33.759 1.00 77.69 589 PHE B N 1
ATOM 5442 C CA . PHE B 1 174 ? -26.416 38.938 -32.569 1.00 66.49 589 PHE B CA 1
ATOM 5443 C C . PHE B 1 174 ? -25.764 38.386 -31.307 1.00 64.50 589 PHE B C 1
ATOM 5444 O O . PHE B 1 174 ? -25.775 39.031 -30.258 1.00 64.45 589 PHE B O 1
ATOM 5461 N N . ALA B 1 175 ? -25.200 37.187 -31.410 1.00 63.68 590 ALA B N 1
ATOM 5462 C CA . ALA B 1 175 ? -24.504 36.574 -30.286 1.00 72.94 590 ALA B CA 1
ATOM 5463 C C . ALA B 1 175 ? -23.228 37.351 -29.979 1.00 74.89 590 ALA B C 1
ATOM 5464 O O . ALA B 1 175 ? -22.845 37.507 -28.819 1.00 72.95 590 ALA B O 1
ATOM 5471 N N . LYS B 1 176 ? -22.574 37.839 -31.028 1.00 73.37 591 LYS B N 1
ATOM 5472 C CA . LYS B 1 176 ? -21.400 38.689 -30.870 1.00 80.70 591 LYS B CA 1
ATOM 5473 C C . LYS B 1 176 ? -21.817 40.079 -30.401 1.00 68.40 591 LYS B C 1
ATOM 5474 O O . LYS B 1 176 ? -21.132 40.703 -29.589 1.00 72.66 591 LYS B O 1
ATOM 5478 N N . TYR B 1 177 ? -22.948 40.554 -30.916 1.00 71.94 592 TYR B N 1
ATOM 5479 C CA . TYR B 1 177 ? -23.462 41.872 -30.560 1.00 67.70 592 TYR B CA 1
ATOM 5480 C C . TYR B 1 177 ? -23.888 41.930 -29.098 1.00 68.14 592 TYR B C 1
ATOM 5481 O O . TYR B 1 177 ? -23.464 42.817 -28.359 1.00 76.21 592 TYR B O 1
ATOM 5499 N N . MET B 1 178 ? -24.731 40.987 -28.688 1.00 74.61 593 MET B N 1
ATOM 5500 C CA . MET B 1 178 ? -25.339 41.039 -27.364 1.00 67.70 593 MET B CA 1
ATOM 5501 C C . MET B 1 178 ? -24.318 40.868 -26.245 1.00 70.93 593 MET B C 1
ATOM 5502 O O . MET B 1 178 ? -24.469 41.445 -25.169 1.00 71.51 593 MET B O 1
ATOM 5516 N N . LYS B 1 179 ? -23.282 40.074 -26.494 1.00 67.20 594 LYS B N 1
ATOM 5517 C CA . LYS B 1 179 ? -22.220 39.883 -25.513 1.00 74.37 594 LYS B CA 1
ATOM 5518 C C . LYS B 1 179 ? -21.413 41.166 -25.358 1.00 84.49 594 LYS B C 1
ATOM 5519 O O . LYS B 1 179 ? -20.942 41.494 -24.268 1.00 92.67 594 LYS B O 1
ATOM 5523 N N . ALA B 1 180 ? -21.275 41.897 -26.457 1.00 75.62 595 ALA B N 1
ATOM 5524 C CA . ALA B 1 180 ? -20.440 43.089 -26.488 1.00 83.55 595 ALA B CA 1
ATOM 5525 C C . ALA B 1 180 ? -20.987 44.239 -25.639 1.00 76.72 595 ALA B C 1
ATOM 5526 O O . ALA B 1 180 ? -20.268 44.767 -24.789 1.00 84.90 595 ALA B O 1
ATOM 5533 N N . ASN B 1 181 ? -22.246 44.622 -25.859 1.00 63.82 596 ASN B N 1
ATOM 5534 C CA . ASN B 1 181 ? -22.735 45.911 -25.363 1.00 77.44 596 ASN B CA 1
ATOM 5535 C C . ASN B 1 181 ? -24.041 45.930 -24.551 1.00 67.51 596 ASN B C 1
ATOM 5536 O O . ASN B 1 181 ? -24.446 46.998 -24.086 1.00 62.36 596 ASN B O 1
ATOM 5547 N N . LEU B 1 182 ? -24.703 44.786 -24.373 1.00 82.21 597 LEU B N 1
ATOM 5548 C CA . LEU B 1 182 ? -25.939 44.757 -23.579 1.00 63.08 597 LEU B CA 1
ATOM 5549 C C . LEU B 1 182 ? -25.740 44.312 -22.137 1.00 57.69 597 LEU B C 1
ATOM 5550 O O . LEU B 1 182 ? -24.886 43.474 -21.837 1.00 72.77 597 LEU B O 1
ATOM 5566 N N . SER B 1 183 ? -26.554 44.879 -21.251 1.00 60.77 598 SER B N 1
ATOM 5567 C CA . SER B 1 183 ? -26.518 44.536 -19.840 1.00 70.84 598 SER B CA 1
ATOM 5568 C C . SER B 1 183 ? -26.971 43.109 -19.583 1.00 76.61 598 SER B C 1
ATOM 5569 O O . SER B 1 183 ? -27.932 42.628 -20.189 1.00 81.58 598 SER B O 1
ATOM 5573 N N . ARG B 1 184 ? -26.270 42.441 -18.676 1.00 91.70 599 ARG B N 1
ATOM 5574 C CA . ARG B 1 184 ? -26.614 41.086 -18.285 1.00 83.45 599 ARG B CA 1
ATOM 5575 C C . ARG B 1 184 ? -27.450 41.112 -17.014 1.00 84.58 599 ARG B C 1
ATOM 5576 O O . ARG B 1 184 ? -27.112 41.802 -16.052 1.00 86.07 599 ARG B O 1
ATOM 5580 N N . VAL B 1 185 ? -28.549 40.365 -17.022 1.00 94.01 600 VAL B N 1
ATOM 5581 C CA . VAL B 1 185 ? -29.379 40.215 -15.835 1.00 85.66 600 VAL B CA 1
ATOM 5582 C C . VAL B 1 185 ? -28.829 39.015 -15.066 1.00 93.49 600 VAL B C 1
ATOM 5583 O O . VAL B 1 185 ? -28.489 37.993 -15.662 1.00 89.42 600 VAL B O 1
ATOM 5596 N N . SER B 1 186 ? -28.745 39.150 -13.746 1.00 92.83 601 SER B N 1
ATOM 5597 C CA . SER B 1 186 ? -27.879 38.300 -12.926 1.00 97.05 601 SER B CA 1
ATOM 5598 C C . SER B 1 186 ? -28.207 36.807 -12.953 1.00 93.71 601 SER B C 1
ATOM 5599 O O . SER B 1 186 ? -27.318 35.983 -13.172 1.00 94.83 601 SER B O 1
ATOM 5603 N N . THR B 1 187 ? -29.465 36.456 -12.708 1.00 100.99 602 THR B N 1
ATOM 5604 C CA . THR B 1 187 ? -29.857 35.051 -12.634 1.00 98.28 602 THR B CA 1
ATOM 5605 C C . THR B 1 187 ? -29.570 34.329 -13.947 1.00 94.49 602 THR B C 1
ATOM 5606 O O . THR B 1 187 ? -29.865 34.842 -15.028 1.00 90.92 602 THR B O 1
ATOM 5610 N N . PHE B 1 188 ? -28.986 33.140 -13.838 1.00 93.28 603 PHE B N 1
ATOM 5611 C CA . PHE B 1 188 ? -28.623 32.339 -15.002 1.00 90.69 603 PHE B CA 1
ATOM 5612 C C . PHE B 1 188 ? -28.782 30.852 -14.702 1.00 90.86 603 PHE B C 1
ATOM 5613 O O . PHE B 1 188 ? -27.809 30.159 -14.399 1.00 93.69 603 PHE B O 1
ATOM 5630 N N . GLU B 1 192 ? -28.861 25.329 -12.809 1.00 107.01 607 GLU B N 1
ATOM 5631 C CA . GLU B 1 192 ? -29.732 24.853 -13.877 1.00 94.25 607 GLU B CA 1
ATOM 5632 C C . GLU B 1 192 ? -29.968 23.350 -13.762 1.00 99.16 607 GLU B C 1
ATOM 5633 O O . GLU B 1 192 ? -29.096 22.547 -14.098 1.00 101.71 607 GLU B O 1
ATOM 5636 N N . TYR B 1 193 ? -31.152 22.975 -13.287 1.00 98.50 608 TYR B N 1
ATOM 5637 C CA . TYR B 1 193 ? -31.523 21.570 -13.168 1.00 94.65 608 TYR B CA 1
ATOM 5638 C C . TYR B 1 193 ? -31.797 20.985 -14.549 1.00 87.12 608 TYR B C 1
ATOM 5639 O O . TYR B 1 193 ? -31.642 21.667 -15.561 1.00 84.60 608 TYR B O 1
ATOM 5643 N N . HIS B 1 194 ? -32.203 19.720 -14.591 1.00 94.71 609 HIS B N 1
ATOM 5644 C CA . HIS B 1 194 ? -32.529 19.077 -15.858 1.00 90.47 609 HIS B CA 1
ATOM 5645 C C . HIS B 1 194 ? -33.866 19.593 -16.373 1.00 77.97 609 HIS B C 1
ATOM 5646 O O . HIS B 1 194 ? -34.874 19.542 -15.667 1.00 75.13 609 HIS B O 1
ATOM 5660 N N . LYS B 1 195 ? -33.863 20.091 -17.604 1.00 82.01 610 LYS B N 1
ATOM 5661 C CA . LYS B 1 195 ? -35.045 20.697 -18.192 1.00 79.32 610 LYS B CA 1
ATOM 5662 C C . LYS B 1 195 ? -35.104 20.441 -19.692 1.00 79.15 610 LYS B C 1
ATOM 5663 O O . LYS B 1 195 ? -34.164 19.895 -20.276 1.00 72.52 610 LYS B O 1
ATOM 5673 N N . ASP B 1 196 ? -36.213 20.848 -20.307 1.00 96.37 611 ASP B N 1
ATOM 5674 C CA . ASP B 1 196 ? -36.372 20.787 -21.756 1.00 71.21 611 ASP B CA 1
ATOM 5675 C C . ASP B 1 196 ? -36.472 22.201 -22.316 1.00 58.45 611 ASP B C 1
ATOM 5676 O O . ASP B 1 196 ? -36.853 23.133 -21.609 1.00 60.66 611 ASP B O 1
ATOM 5685 N N . ASP B 1 197 ? -35.878 22.320 -23.454 1.00 49.26 612 ASP B N 1
ATOM 5686 C CA . ASP B 1 197 ? -35.763 23.658 -24.152 1.00 51.23 612 ASP B CA 1
ATOM 5687 C C . ASP B 1 197 ? -36.966 24.642 -24.095 1.00 46.78 612 ASP B C 1
ATOM 5688 O O . ASP B 1 197 ? -38.133 24.253 -24.054 1.00 45.73 612 ASP B O 1
ATOM 5697 N N . VAL B 1 198 ? -36.614 25.924 -24.135 1.00 51.34 613 VAL B N 1
ATOM 5698 C CA . VAL B 1 198 ? -37.579 27.010 -24.084 1.00 46.40 613 VAL B CA 1
ATOM 5699 C C . VAL B 1 198 ? -37.266 28.040 -25.163 1.00 46.40 613 VAL B C 1
ATOM 5700 O O . VAL B 1 198 ? -36.103 28.371 -25.398 1.00 55.02 613 VAL B O 1
ATOM 5713 N N . PHE B 1 199 ? -38.310 28.537 -25.817 1.00 43.40 614 PHE B N 1
ATOM 5714 C CA . PHE B 1 199 ? -38.162 29.593 -26.808 1.00 39.36 614 PHE B CA 1
ATOM 5715 C C . PHE B 1 199 ? -39.271 30.616 -26.647 1.00 41.10 614 PHE B C 1
ATOM 5716 O O . PHE B 1 199 ? -40.314 30.335 -26.056 1.00 37.95 614 PHE B O 1
ATOM 5733 N N . LEU B 1 200 ? -39.026 31.812 -27.167 1.00 49.00 615 LEU B N 1
ATOM 5734 C CA . LEU B 1 200 ? -39.987 32.898 -27.090 1.00 41.10 615 LEU B CA 1
ATOM 5735 C C . LEU B 1 200 ? -41.084 32.713 -28.131 1.00 44.93 615 LEU B C 1
ATOM 5736 O O . LEU B 1 200 ? -40.822 32.738 -29.334 1.00 46.23 615 LEU B O 1
ATOM 5752 N N . ARG B 1 201 ? -42.311 32.517 -27.660 1.00 45.27 616 ARG B N 1
ATOM 5753 C CA . ARG B 1 201 ? -43.453 32.356 -28.548 1.00 45.78 616 ARG B CA 1
ATOM 5754 C C . ARG B 1 201 ? -43.891 33.701 -29.095 1.00 43.58 616 ARG B C 1
ATOM 5755 O O . ARG B 1 201 ? -44.146 33.840 -30.290 1.00 50.60 616 ARG B O 1
ATOM 5776 N N . ARG B 1 202 ? -43.986 34.687 -28.209 1.00 37.60 617 ARG B N 1
ATOM 5777 C CA . ARG B 1 202 ? -44.433 36.015 -28.600 1.00 51.89 617 ARG B CA 1
ATOM 5778 C C . ARG B 1 202 ? -43.891 37.094 -27.684 1.00 44.83 617 ARG B C 1
ATOM 5779 O O . ARG B 1 202 ? -43.958 36.978 -26.458 1.00 39.35 617 ARG B O 1
ATOM 5800 N N . TYR B 1 203 ? -43.352 38.143 -28.294 1.00 42.97 618 TYR B N 1
ATOM 5801 C CA . TYR B 1 203 ? -43.048 39.366 -27.574 1.00 49.06 618 TYR B CA 1
ATOM 5802 C C . TYR B 1 203 ? -44.071 40.398 -27.979 1.00 54.20 618 TYR B C 1
ATOM 5803 O O . TYR B 1 203 ? -44.552 40.402 -29.114 1.00 59.36 618 TYR B O 1
ATOM 5821 N N . THR B 1 204 ? -44.433 41.254 -27.037 1.00 51.75 619 THR B N 1
ATOM 5822 C CA . THR B 1 204 ? -45.225 42.417 -27.370 1.00 59.33 619 THR B CA 1
ATOM 5823 C C . THR B 1 204 ? -44.642 43.649 -26.708 1.00 56.53 619 THR B C 1
ATOM 5824 O O . THR B 1 204 ? -44.490 43.708 -25.488 1.00 50.78 619 THR B O 1
ATOM 5835 N N . ARG B 1 205 ? -44.307 44.625 -27.542 1.00 55.02 620 ARG B N 1
ATOM 5836 C CA . ARG B 1 205 ? -43.722 45.871 -27.084 1.00 64.04 620 ARG B CA 1
ATOM 5837 C C . ARG B 1 205 ? -44.784 46.945 -26.904 1.00 59.88 620 ARG B C 1
ATOM 5838 O O . ARG B 1 205 ? -45.432 47.364 -27.866 1.00 65.88 620 ARG B O 1
ATOM 5859 N N . TYR B 1 206 ? -44.952 47.384 -25.661 1.00 48.00 621 TYR B N 1
ATOM 5860 C CA . TYR B 1 206 ? -45.862 48.475 -25.340 1.00 51.94 621 TYR B CA 1
ATOM 5861 C C . TYR B 1 206 ? -45.064 49.668 -24.829 1.00 64.85 621 TYR B C 1
ATOM 5862 O O . TYR B 1 206 ? -43.858 49.565 -24.593 1.00 60.23 621 TYR B O 1
ATOM 5880 N N . LYS B 1 207 ? -45.739 50.798 -24.662 1.00 56.26 622 LYS B N 1
ATOM 5881 C CA . LYS B 1 207 ? -45.109 51.985 -24.100 1.00 54.14 622 LYS B CA 1
ATOM 5882 C C . LYS B 1 207 ? -44.634 51.736 -22.667 1.00 46.05 622 LYS B C 1
ATOM 5883 O O . LYS B 1 207 ? -43.454 51.909 -22.368 1.00 46.21 622 LYS B O 1
ATOM 5887 N N . PRO B 1 208 ? -45.548 51.324 -21.773 1.00 49.88 623 PRO B N 1
ATOM 5888 C CA . PRO B 1 208 ? -45.145 51.135 -20.373 1.00 42.93 623 PRO B CA 1
ATOM 5889 C C . PRO B 1 208 ? -44.171 49.975 -20.160 1.00 52.04 623 PRO B C 1
ATOM 5890 O O . PRO B 1 208 ? -43.307 50.068 -19.288 1.00 54.35 623 PRO B O 1
ATOM 5901 N N . PHE B 1 209 ? -44.305 48.907 -20.942 1.00 60.96 624 PHE B N 1
ATOM 5902 C CA . PHE B 1 209 ? -43.453 47.732 -20.784 1.00 47.24 624 PHE B CA 1
ATOM 5903 C C . PHE B 1 209 ? -43.373 46.906 -22.064 1.00 42.20 624 PHE B C 1
ATOM 5904 O O . PHE B 1 209 ? -44.119 47.145 -23.014 1.00 44.23 624 PHE B O 1
ATOM 5921 N N . VAL B 1 210 ? -42.461 45.936 -22.078 1.00 47.34 625 VAL B N 1
ATOM 5922 C CA . VAL B 1 210 ? -42.437 44.911 -23.117 1.00 62.76 625 VAL B CA 1
ATOM 5923 C C . VAL B 1 210 ? -42.772 43.572 -22.467 1.00 44.57 625 VAL B C 1
ATOM 5924 O O . VAL B 1 210 ? -42.336 43.282 -21.351 1.00 35.01 625 VAL B O 1
ATOM 5937 N N . MET B 1 211 ? -43.547 42.766 -23.183 1.00 44.70 626 MET B N 1
ATOM 5938 C CA . MET B 1 211 ? -44.140 41.551 -22.636 1.00 45.98 626 MET B CA 1
ATOM 5939 C C . MET B 1 211 ? -43.668 40.308 -23.383 1.00 39.20 626 MET B C 1
ATOM 5940 O O . MET B 1 211 ? -43.959 40.147 -24.567 1.00 40.49 626 MET B O 1
ATOM 5954 N N . PHE B 1 212 ? -42.941 39.436 -22.686 1.00 36.47 627 PHE B N 1
ATOM 5955 C CA . PHE B 1 212 ? -42.439 38.196 -23.280 1.00 44.77 627 PHE B CA 1
ATOM 5956 C C . PHE B 1 212 ? -43.289 36.999 -22.871 1.00 32.71 627 PHE B C 1
ATOM 5957 O O . PHE B 1 212 ? -43.652 36.851 -21.704 1.00 30.80 627 PHE B O 1
ATOM 5974 N N . GLU B 1 213 ? -43.585 36.143 -23.844 1.00 33.25 628 GLU B N 1
ATOM 5975 C CA . GLU B 1 213 ? -44.361 34.928 -23.614 1.00 30.74 628 GLU B CA 1
ATOM 5976 C C . GLU B 1 213 ? -43.528 33.700 -24.008 1.00 30.97 628 GLU B C 1
ATOM 5977 O O . GLU B 1 213 ? -43.309 33.433 -25.191 1.00 32.01 628 GLU B O 1
ATOM 5989 N N . LEU B 1 214 ? -43.050 32.971 -23.002 1.00 32.88 629 LEU B N 1
ATOM 5990 C CA . LEU B 1 214 ? -42.159 31.835 -23.227 1.00 38.78 629 LEU B CA 1
ATOM 5991 C C . LEU B 1 214 ? -42.940 30.526 -23.378 1.00 36.54 629 LEU B C 1
ATOM 5992 O O . LEU B 1 214 ? -44.096 30.423 -22.963 1.00 32.96 629 LEU B O 1
ATOM 6008 N N . SER B 1 215 ? -42.288 29.526 -23.961 1.00 35.56 630 SER B N 1
ATOM 6009 C CA . SER B 1 215 ? -42.957 28.292 -24.366 1.00 37.04 630 SER B CA 1
ATOM 6010 C C . SER B 1 215 ? -43.448 27.432 -23.204 1.00 31.11 630 SER B C 1
ATOM 6011 O O . SER B 1 215 ? -44.333 26.597 -23.386 1.00 40.43 630 SER B O 1
ATOM 6019 N N . ASP B 1 216 ? -42.881 27.629 -22.018 1.00 33.95 631 ASP B N 1
ATOM 6020 C CA . ASP B 1 216 ? -43.304 26.873 -20.838 1.00 33.40 631 ASP B CA 1
ATOM 6021 C C . ASP B 1 216 ? -44.361 27.627 -20.027 1.00 38.94 631 ASP B C 1
ATOM 6022 O O . ASP B 1 216 ? -44.676 27.246 -18.900 1.00 34.69 631 ASP B O 1
ATOM 6031 N N . GLY B 1 217 ? -44.909 28.693 -20.604 1.00 39.65 632 GLY B N 1
ATOM 6032 C CA . GLY B 1 217 ? -45.991 29.429 -19.974 1.00 39.52 632 GLY B CA 1
ATOM 6033 C C . GLY B 1 217 ? -45.521 30.448 -18.954 1.00 43.93 632 GLY B C 1
ATOM 6034 O O . GLY B 1 217 ? -46.280 30.847 -18.070 1.00 48.60 632 GLY B O 1
ATOM 6038 N N . THR B 1 218 ? -44.264 30.862 -19.074 1.00 50.32 633 THR B N 1
ATOM 6039 C CA . THR B 1 218 ? -43.721 31.937 -18.253 1.00 34.91 633 THR B CA 1
ATOM 6040 C C . THR B 1 218 ? -43.929 33.269 -18.962 1.00 32.44 633 THR B C 1
ATOM 6041 O O . THR B 1 218 ? -43.677 33.386 -20.161 1.00 35.01 633 THR B O 1
ATOM 6052 N N . PHE B 1 219 ? -44.399 34.264 -18.215 1.00 34.02 634 PHE B N 1
ATOM 6053 C CA . PHE B 1 219 ? -44.561 35.620 -18.735 1.00 32.69 634 PHE B CA 1
ATOM 6054 C C . PHE B 1 219 ? -43.548 36.557 -18.096 1.00 33.00 634 PHE B C 1
ATOM 6055 O O . PHE B 1 219 ? -43.469 36.644 -16.872 1.00 34.76 634 PHE B O 1
ATOM 6072 N N . GLN B 1 220 ? -42.774 37.249 -18.927 1.00 31.25 635 GLN B N 1
ATOM 6073 C CA . GLN B 1 220 ? -41.856 38.276 -18.445 1.00 39.63 635 GLN B CA 1
ATOM 6074 C C . GLN B 1 220 ? -42.372 39.653 -18.837 1.00 34.19 635 GLN B C 1
ATOM 6075 O O . GLN B 1 220 ? -42.867 39.844 -19.950 1.00 34.86 635 GLN B O 1
ATOM 6089 N N . PHE B 1 221 ? -42.252 40.602 -17.913 1.00 32.34 636 PHE B N 1
ATOM 6090 C CA . PHE B 1 221 ? -42.656 41.984 -18.156 1.00 51.28 636 PHE B CA 1
ATOM 6091 C C . PHE B 1 221 ? -41.528 42.951 -17.799 1.00 45.51 636 PHE B C 1
ATOM 6092 O O . PHE B 1 221 ? -41.280 43.214 -16.621 1.00 45.21 636 PHE B O 1
ATOM 6109 N N . ASN B 1 222 ? -40.844 43.467 -18.819 1.00 43.04 637 ASN B N 1
ATOM 6110 C CA . ASN B 1 222 ? -39.799 44.472 -18.628 1.00 53.44 637 ASN B CA 1
ATOM 6111 C C . ASN B 1 222 ? -40.365 45.880 -18.767 1.00 48.64 637 ASN B C 1
ATOM 6112 O O . ASN B 1 222 ? -40.852 46.259 -19.832 1.00 43.75 637 ASN B O 1
ATOM 6123 N N . PHE B 1 223 ? -40.284 46.655 -17.690 1.00 49.49 638 PHE B N 1
ATOM 6124 C CA . PHE B 1 223 ? -40.894 47.981 -17.643 1.00 57.55 638 PHE B CA 1
ATOM 6125 C C . PHE B 1 223 ? -39.918 49.094 -18.012 1.00 64.12 638 PHE B C 1
ATOM 6126 O O . PHE B 1 223 ? -38.719 48.863 -18.166 1.00 73.24 638 PHE B O 1
ATOM 6143 N N . LYS B 1 224 ? -40.450 50.305 -18.146 1.00 58.64 639 LYS B N 1
ATOM 6144 C CA . LYS B 1 224 ? -39.639 51.476 -18.455 1.00 64.33 639 LYS B CA 1
ATOM 6145 C C . LYS B 1 224 ? -38.633 51.777 -17.350 1.00 67.21 639 LYS B C 1
ATOM 6146 O O . LYS B 1 224 ? -37.468 52.063 -17.623 1.00 80.08 639 LYS B O 1
ATOM 6165 N N . ASP B 1 225 ? -39.110 51.776 -16.109 1.00 65.15 640 ASP B N 1
ATOM 6166 C CA . ASP B 1 225 ? -38.270 52.107 -14.940 1.00 66.42 640 ASP B CA 1
ATOM 6167 C C . ASP B 1 225 ? -37.146 51.050 -14.663 1.00 69.64 640 ASP B C 1
ATOM 6168 O O . ASP B 1 225 ? -36.552 51.072 -13.585 1.00 74.03 640 ASP B O 1
ATOM 6177 N N . HIS B 1 226 ? -36.957 50.119 -15.596 1.00 71.19 641 HIS B N 1
ATOM 6178 C CA . HIS B 1 226 ? -35.916 49.114 -15.490 1.00 73.47 641 HIS B CA 1
ATOM 6179 C C . HIS B 1 226 ? -36.178 47.946 -14.513 1.00 72.96 641 HIS B C 1
ATOM 6180 O O . HIS B 1 226 ? -35.298 47.115 -14.294 1.00 71.05 641 HIS B O 1
ATOM 6194 N N . HIS B 1 227 ? -37.279 48.038 -13.769 1.00 70.72 642 HIS B N 1
ATOM 6195 C CA . HIS B 1 227 ? -37.695 46.900 -12.952 1.00 68.58 642 HIS B CA 1
ATOM 6196 C C . HIS B 1 227 ? -38.272 45.837 -13.872 1.00 61.56 642 HIS B C 1
ATOM 6197 O O . HIS B 1 227 ? -38.829 46.157 -14.924 1.00 55.22 642 HIS B O 1
ATOM 6211 N N . LYS B 1 228 ? -38.142 44.576 -13.478 1.00 63.27 643 LYS B N 1
ATOM 6212 C CA . LYS B 1 228 ? -38.584 43.474 -14.319 1.00 55.29 643 LYS B CA 1
ATOM 6213 C C . LYS B 1 228 ? -39.216 42.368 -13.489 1.00 48.64 643 LYS B C 1
ATOM 6214 O O . LYS B 1 228 ? -38.812 42.120 -12.352 1.00 55.43 643 LYS B O 1
ATOM 6233 N N . MET B 1 229 ? -40.216 41.713 -14.070 1.00 53.16 644 MET B N 1
ATOM 6234 C CA . MET B 1 229 ? -40.960 40.668 -13.382 1.00 54.44 644 MET B CA 1
ATOM 6235 C C . MET B 1 229 ? -41.259 39.479 -14.277 1.00 45.88 644 MET B C 1
ATOM 6236 O O . MET B 1 229 ? -41.646 39.637 -15.436 1.00 41.63 644 MET B O 1
ATOM 6250 N N . ALA B 1 230 ? -41.085 38.287 -13.717 1.00 53.20 645 ALA B N 1
ATOM 6251 C CA . ALA B 1 230 ? -41.461 37.058 -14.391 1.00 50.24 645 ALA B CA 1
ATOM 6252 C C . ALA B 1 230 ? -42.578 36.388 -13.608 1.00 45.17 645 ALA B C 1
ATOM 6253 O O . ALA B 1 230 ? -42.477 36.230 -12.392 1.00 45.99 645 ALA B O 1
ATOM 6260 N N . ILE B 1 231 ? -43.645 36.011 -14.308 1.00 47.07 646 ILE B N 1
ATOM 6261 C CA . ILE B 1 231 ? -44.753 35.285 -13.699 1.00 48.40 646 ILE B CA 1
ATOM 6262 C C . ILE B 1 231 ? -44.714 33.844 -14.196 1.00 45.57 646 ILE B C 1
ATOM 6263 O O . ILE B 1 231 ? -44.778 33.591 -15.401 1.00 45.82 646 ILE B O 1
ATOM 6279 N N . SER B 1 232 ? -44.604 32.906 -13.263 1.00 47.45 647 SER B N 1
ATOM 6280 C CA . SER B 1 232 ? -44.480 31.494 -13.601 1.00 48.04 647 SER B CA 1
ATOM 6281 C C . SER B 1 232 ? -45.294 30.641 -12.638 1.00 46.24 647 SER B C 1
ATOM 6282 O O . SER B 1 232 ? -45.883 31.159 -11.689 1.00 48.80 647 SER B O 1
ATOM 6290 N N . ASP B 1 233 ? -45.320 29.336 -12.892 1.00 53.30 648 ASP B N 1
ATOM 6291 C CA . ASP B 1 233 ? -46.115 28.401 -12.102 1.00 47.23 648 ASP B CA 1
ATOM 6292 C C . ASP B 1 233 ? -47.591 28.786 -12.166 1.00 42.48 648 ASP B C 1
ATOM 6293 O O . ASP B 1 233 ? -48.286 28.810 -11.151 1.00 46.40 648 ASP B O 1
ATOM 6302 N N . GLY B 1 234 ? -48.057 29.087 -13.374 1.00 39.63 649 GLY B N 1
ATOM 6303 C CA . GLY B 1 234 ? -49.436 29.486 -13.588 1.00 43.58 649 GLY B CA 1
ATOM 6304 C C . GLY B 1 234 ? -49.896 30.601 -12.669 1.00 43.71 649 GLY B C 1
ATOM 6305 O O . GLY B 1 234 ? -50.951 30.498 -12.049 1.00 55.26 649 GLY B O 1
ATOM 6309 N N . GLY B 1 235 ? -49.097 31.657 -12.564 1.00 45.57 650 GLY B N 1
ATOM 6310 C CA . GLY B 1 235 ? -49.481 32.835 -11.805 1.00 45.36 650 GLY B CA 1
ATOM 6311 C C . GLY B 1 235 ? -49.232 32.754 -10.310 1.00 51.13 650 GLY B C 1
ATOM 6312 O O . GLY B 1 235 ? -49.551 33.692 -9.580 1.00 51.25 650 GLY B O 1
ATOM 6316 N N . LYS B 1 236 ? -48.661 31.645 -9.850 1.00 48.66 651 LYS B N 1
ATOM 6317 C CA . LYS B 1 236 ? -48.470 31.427 -8.418 1.00 47.96 651 LYS B CA 1
ATOM 6318 C C . LYS B 1 236 ? -47.115 31.936 -7.921 1.00 54.37 651 LYS B C 1
ATOM 6319 O O . LYS B 1 236 ? -46.964 32.245 -6.739 1.00 62.39 651 LYS B O 1
ATOM 6338 N N . LEU B 1 237 ? -46.140 32.026 -8.823 1.00 46.93 652 LEU B N 1
ATOM 6339 C CA . LEU B 1 237 ? -44.825 32.574 -8.495 1.00 56.05 652 LEU B CA 1
ATOM 6340 C C . LEU B 1 237 ? -44.598 33.919 -9.172 1.00 55.67 652 LEU B C 1
ATOM 6341 O O . LEU B 1 237 ? -45.100 34.163 -10.270 1.00 54.64 652 LEU B O 1
ATOM 6357 N N . VAL B 1 238 ? -43.840 34.785 -8.504 1.00 48.66 653 VAL B N 1
ATOM 6358 C CA . VAL B 1 238 ? -43.351 36.016 -9.115 1.00 53.83 653 VAL B CA 1
ATOM 6359 C C . VAL B 1 238 ? -41.860 36.171 -8.832 1.00 62.28 653 VAL B C 1
ATOM 6360 O O . VAL B 1 238 ? -41.409 36.005 -7.697 1.00 67.38 653 VAL B O 1
ATOM 6373 N N . THR B 1 239 ? -41.104 36.473 -9.882 1.00 53.00 654 THR B N 1
ATOM 6374 C CA . THR B 1 239 ? -39.670 36.707 -9.772 1.00 59.57 654 THR B CA 1
ATOM 6375 C C . THR B 1 239 ? -39.373 38.174 -10.051 1.00 64.69 654 THR B C 1
ATOM 6376 O O . THR B 1 239 ? -39.624 38.661 -11.151 1.00 61.10 654 THR B O 1
ATOM 6387 N N . TYR B 1 240 ? -38.836 38.870 -9.054 1.00 66.12 655 TYR B N 1
ATOM 6388 C CA . TYR B 1 240 ? -38.542 40.293 -9.177 1.00 69.34 655 TYR B CA 1
ATOM 6389 C C . TYR B 1 240 ? -37.070 40.504 -9.513 1.00 73.68 655 TYR B C 1
ATOM 6390 O O . TYR B 1 240 ? -36.198 39.836 -8.954 1.00 76.87 655 TYR B O 1
ATOM 6394 N N . ILE B 1 241 ? -36.801 41.438 -10.422 1.00 69.01 656 ILE B N 1
ATOM 6395 C CA . ILE B 1 241 ? -35.438 41.741 -10.842 1.00 73.67 656 ILE B CA 1
ATOM 6396 C C . ILE B 1 241 ? -35.135 43.229 -10.715 1.00 77.96 656 ILE B C 1
ATOM 6397 O O . ILE B 1 241 ? -35.939 44.074 -11.113 1.00 81.04 656 ILE B O 1
ATOM 6413 N N . SER B 1 242 ? -33.964 43.535 -10.163 1.00 81.41 657 SER B N 1
ATOM 6414 C CA . SER B 1 242 ? -33.482 44.909 -10.050 1.00 86.78 657 SER B CA 1
ATOM 6415 C C . SER B 1 242 ? -32.436 45.183 -11.128 1.00 90.77 657 SER B C 1
ATOM 6416 O O . SER B 1 242 ? -31.661 44.293 -11.481 1.00 91.37 657 SER B O 1
ATOM 6420 N N . PRO B 1 243 ? -32.413 46.418 -11.653 1.00 81.99 658 PRO B N 1
ATOM 6421 C CA . PRO B 1 243 ? -31.520 46.849 -12.736 1.00 86.03 658 PRO B CA 1
ATOM 6422 C C . PRO B 1 243 ? -30.045 46.589 -12.445 1.00 91.61 658 PRO B C 1
ATOM 6423 O O . PRO B 1 243 ? -29.530 47.055 -11.429 1.00 95.71 658 PRO B O 1
ATOM 6426 N N . SER B 1 244 ? -29.386 45.856 -13.340 1.00 93.90 659 SER B N 1
ATOM 6427 C CA . SER B 1 244 ? -27.969 45.530 -13.197 1.00 99.39 659 SER B CA 1
ATOM 6428 C C . SER B 1 244 ? -27.678 44.891 -11.841 1.00 99.99 659 SER B C 1
ATOM 6429 O O . SER B 1 244 ? -26.664 45.193 -11.208 1.00 106.12 659 SER B O 1
ATOM 6433 N N . HIS B 1 245 ? -28.577 44.019 -11.392 1.00 97.75 660 HIS B N 1
ATOM 6434 C CA . HIS B 1 245 ? -28.483 43.461 -10.047 1.00 97.96 660 HIS B CA 1
ATOM 6435 C C . HIS B 1 245 ? -29.263 42.159 -9.889 1.00 91.37 660 HIS B C 1
ATOM 6436 O O . HIS B 1 245 ? -29.876 41.665 -10.835 1.00 86.49 660 HIS B O 1
ATOM 6443 N N . GLU B 1 246 ? -29.236 41.622 -8.674 1.00 91.23 661 GLU B N 1
ATOM 6444 C CA . GLU B 1 246 ? -29.788 40.306 -8.386 1.00 100.25 661 GLU B CA 1
ATOM 6445 C C . GLU B 1 246 ? -31.280 40.181 -8.658 1.00 90.60 661 GLU B C 1
ATOM 6446 O O . GLU B 1 246 ? -31.981 41.169 -8.888 1.00 83.33 661 GLU B O 1
ATOM 6458 N N . SER B 1 247 ? -31.745 38.937 -8.624 1.00 87.68 662 SER B N 1
ATOM 6459 C CA . SER B 1 247 ? -33.155 38.613 -8.762 1.00 76.47 662 SER B CA 1
ATOM 6460 C C . SER B 1 247 ? -33.544 37.567 -7.723 1.00 75.90 662 SER B C 1
ATOM 6461 O O . SER B 1 247 ? -32.707 36.780 -7.279 1.00 81.13 662 SER B O 1
ATOM 6469 N N . THR B 1 248 ? -34.815 37.575 -7.335 1.00 80.59 663 THR B N 1
ATOM 6470 C CA . THR B 1 248 ? -35.337 36.622 -6.361 1.00 79.95 663 THR B CA 1
ATOM 6471 C C . THR B 1 248 ? -36.772 36.248 -6.707 1.00 71.74 663 THR B C 1
ATOM 6472 O O . THR B 1 248 ? -37.482 37.013 -7.363 1.00 70.20 663 THR B O 1
ATOM 6483 N N . THR B 1 249 ? -37.186 35.065 -6.260 1.00 69.36 664 THR B N 1
ATOM 6484 C CA . THR B 1 249 ? -38.510 34.533 -6.563 1.00 61.42 664 THR B CA 1
ATOM 6485 C C . THR B 1 249 ? -39.327 34.400 -5.287 1.00 61.68 664 THR B C 1
ATOM 6486 O O . THR B 1 249 ? -38.835 33.891 -4.280 1.00 66.52 664 THR B O 1
ATOM 6497 N N . TYR B 1 250 ? -40.578 34.851 -5.345 1.00 64.88 665 TYR B N 1
ATOM 6498 C CA . TYR B 1 250 ? -41.472 34.803 -4.195 1.00 70.15 665 TYR B CA 1
ATOM 6499 C C . TYR B 1 250 ? -42.819 34.193 -4.560 1.00 60.12 665 TYR B C 1
ATOM 6500 O O . TYR B 1 250 ? -43.267 34.301 -5.697 1.00 52.63 665 TYR B O 1
ATOM 6518 N N . PRO B 1 251 ? -43.474 33.544 -3.592 1.00 61.06 666 PRO B N 1
ATOM 6519 C CA . PRO B 1 251 ? -44.886 33.193 -3.786 1.00 65.25 666 PRO B CA 1
ATOM 6520 C C . PRO B 1 251 ? -45.686 34.469 -4.000 1.00 64.62 666 PRO B C 1
ATOM 6521 O O . PRO B 1 251 ? -45.403 35.447 -3.307 1.00 68.44 666 PRO B O 1
ATOM 6532 N N . LEU B 1 252 ? -46.677 34.453 -4.888 1.00 65.05 667 LEU B N 1
ATOM 6533 C CA . LEU B 1 252 ? -47.411 35.671 -5.220 1.00 64.52 667 LEU B CA 1
ATOM 6534 C C . LEU B 1 252 ? -48.376 36.093 -4.120 1.00 71.41 667 LEU B C 1
ATOM 6535 O O . LEU B 1 252 ? -48.621 37.281 -3.938 1.00 73.76 667 LEU B O 1
ATOM 6551 N N . VAL B 1 253 ? -48.941 35.125 -3.405 1.00 70.42 668 VAL B N 1
ATOM 6552 C CA . VAL B 1 253 ? -49.889 35.433 -2.336 1.00 71.55 668 VAL B CA 1
ATOM 6553 C C . VAL B 1 253 ? -49.188 36.184 -1.209 1.00 76.41 668 VAL B C 1
ATOM 6554 O O . VAL B 1 253 ? -49.779 37.047 -0.559 1.00 81.41 668 VAL B O 1
ATOM 6567 N N . GLU B 1 254 ? -47.918 35.860 -0.993 1.00 68.06 669 GLU B N 1
ATOM 6568 C CA . GLU B 1 254 ? -47.143 36.466 0.082 1.00 76.72 669 GLU B CA 1
ATOM 6569 C C . GLU B 1 254 ? -46.730 37.897 -0.248 1.00 79.36 669 GLU B C 1
ATOM 6570 O O . GLU B 1 254 ? -46.640 38.740 0.641 1.00 86.61 669 GLU B O 1
ATOM 6574 N N . VAL B 1 255 ? -46.471 38.172 -1.522 1.00 74.59 670 VAL B N 1
ATOM 6575 C CA . VAL B 1 255 ? -46.106 39.522 -1.940 1.00 84.65 670 VAL B CA 1
ATOM 6576 C C . VAL B 1 255 ? -47.288 40.467 -1.753 1.00 85.83 670 VAL B C 1
ATOM 6577 O O . VAL B 1 255 ? -47.126 41.598 -1.299 1.00 85.66 670 VAL B O 1
ATOM 6590 N N . LEU B 1 256 ? -48.477 39.993 -2.109 1.00 82.45 671 LEU B N 1
ATOM 6591 C CA . LEU B 1 256 ? -49.697 40.767 -1.917 1.00 82.21 671 LEU B CA 1
ATOM 6592 C C . LEU B 1 256 ? -49.956 40.988 -0.428 1.00 88.65 671 LEU B C 1
ATOM 6593 O O . LEU B 1 256 ? -50.598 41.966 -0.039 1.00 101.10 671 LEU B O 1
ATOM 6609 N N . LYS B 1 257 ? -49.448 40.078 0.401 1.00 85.98 672 LYS B N 1
ATOM 6610 C CA . LYS B 1 257 ? -49.579 40.201 1.849 1.00 90.25 672 LYS B CA 1
ATOM 6611 C C . LYS B 1 257 ? -48.651 41.275 2.397 1.00 95.98 672 LYS B C 1
ATOM 6612 O O . LYS B 1 257 ? -48.985 41.971 3.356 1.00 107.13 672 LYS B O 1
ATOM 6631 N N . TYR B 1 258 ? -47.487 41.412 1.774 1.00 91.62 673 TYR B N 1
ATOM 6632 C CA . TYR B 1 258 ? -46.497 42.387 2.207 1.00 96.39 673 TYR B CA 1
ATOM 6633 C C . TYR B 1 258 ? -46.685 43.714 1.469 1.00 95.72 673 TYR B C 1
ATOM 6634 O O . TYR B 1 258 ? -45.949 44.672 1.697 1.00 99.04 673 TYR B O 1
ATOM 6652 N N . GLY B 1 259 ? -47.679 43.759 0.584 1.00 90.10 674 GLY B N 1
ATOM 6653 C CA . GLY B 1 259 ? -48.075 44.991 -0.080 1.00 94.93 674 GLY B CA 1
ATOM 6654 C C . GLY B 1 259 ? -47.069 45.492 -1.099 1.00 90.45 674 GLY B C 1
ATOM 6655 O O . GLY B 1 259 ? -47.288 46.505 -1.762 1.00 90.33 674 GLY B O 1
ATOM 6659 N N . ILE B 1 261 ? -42.873 44.012 -2.928 1.00 96.81 676 ILE B N 1
ATOM 6660 C CA . ILE B 1 261 ? -41.767 43.071 -2.824 1.00 96.15 676 ILE B CA 1
ATOM 6661 C C . ILE B 1 261 ? -40.973 43.391 -1.560 1.00 107.13 676 ILE B C 1
ATOM 6662 O O . ILE B 1 261 ? -40.900 44.550 -1.161 1.00 115.56 676 ILE B O 1
ATOM 6666 N N . PRO B 1 262 ? -40.408 42.366 -0.900 1.00 97.90 677 PRO B N 1
ATOM 6667 C CA . PRO B 1 262 ? -39.546 42.648 0.255 1.00 103.17 677 PRO B CA 1
ATOM 6668 C C . PRO B 1 262 ? -38.442 43.651 -0.086 1.00 117.88 677 PRO B C 1
ATOM 6669 O O . PRO B 1 262 ? -38.247 44.620 0.649 1.00 132.99 677 PRO B O 1
ATOM 6680 N N . GLY B 1 263 ? -37.739 43.421 -1.190 1.00 116.88 678 GLY B N 1
ATOM 6681 C CA . GLY B 1 263 ? -36.907 44.449 -1.788 1.00 120.51 678 GLY B CA 1
ATOM 6682 C C . GLY B 1 263 ? -37.826 45.315 -2.628 1.00 117.07 678 GLY B C 1
ATOM 6683 O O . GLY B 1 263 ? -38.320 44.864 -3.663 1.00 101.07 678 GLY B O 1
ATOM 6687 N N . TYR B 1 264 ? -38.071 46.548 -2.188 1.00 114.91 679 TYR B N 1
ATOM 6688 C CA . TYR B 1 264 ? -39.141 47.354 -2.773 1.00 116.02 679 TYR B CA 1
ATOM 6689 C C . TYR B 1 264 ? -38.853 48.844 -2.886 1.00 115.06 679 TYR B C 1
ATOM 6690 O O . TYR B 1 264 ? -38.058 49.399 -2.125 1.00 119.74 679 TYR B O 1
ATOM 6694 N N . PRO B 1 265 ? -39.524 49.489 -3.850 1.00 112.94 680 PRO B N 1
ATOM 6695 C CA . PRO B 1 265 ? -39.743 50.921 -4.051 1.00 116.98 680 PRO B CA 1
ATOM 6696 C C . PRO B 1 265 ? -41.128 51.286 -3.527 1.00 118.47 680 PRO B C 1
ATOM 6697 O O . PRO B 1 265 ? -41.780 50.426 -2.932 1.00 110.86 680 PRO B O 1
ATOM 6700 N N . ASN B 1 268 ? -45.102 51.111 -6.664 1.00 98.64 683 ASN B N 1
ATOM 6701 C CA . ASN B 1 268 ? -44.665 50.505 -7.917 1.00 92.44 683 ASN B CA 1
ATOM 6702 C C . ASN B 1 268 ? -45.380 49.193 -8.218 1.00 84.55 683 ASN B C 1
ATOM 6703 O O . ASN B 1 268 ? -45.952 49.026 -9.292 1.00 79.80 683 ASN B O 1
ATOM 6707 N N . PHE B 1 269 ? -45.360 48.272 -7.260 1.00 85.76 684 PHE B N 1
ATOM 6708 C CA . PHE B 1 269 ? -45.771 46.894 -7.513 1.00 80.66 684 PHE B CA 1
ATOM 6709 C C . PHE B 1 269 ? -47.235 46.737 -7.924 1.00 76.12 684 PHE B C 1
ATOM 6710 O O . PHE B 1 269 ? -47.529 46.121 -8.948 1.00 68.05 684 PHE B O 1
ATOM 6727 N N . ARG B 1 270 ? -48.149 47.271 -7.121 1.00 81.38 685 ARG B N 1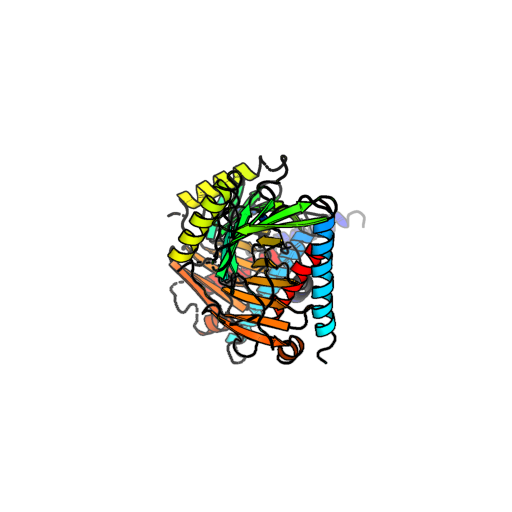
ATOM 6728 C CA . ARG B 1 270 ? -49.573 47.079 -7.374 1.00 75.60 685 ARG B CA 1
ATOM 6729 C C . ARG B 1 270 ? -49.982 47.723 -8.692 1.00 72.98 685 ARG B C 1
ATOM 6730 O O . ARG B 1 270 ? -50.887 47.240 -9.373 1.00 77.17 685 ARG B O 1
ATOM 6737 N N . GLU B 1 271 ? -49.313 48.814 -9.050 1.00 77.48 686 GLU B N 1
ATOM 6738 C CA . GLU B 1 271 ? -49.579 49.482 -10.317 1.00 76.74 686 GLU B CA 1
ATOM 6739 C C . GLU B 1 271 ? -49.082 48.639 -11.483 1.00 68.14 686 GLU B C 1
ATOM 6740 O O . GLU B 1 271 ? -49.651 48.670 -12.576 1.00 59.98 686 GLU B O 1
ATOM 6752 N N . LYS B 1 272 ? -48.007 47.895 -11.246 1.00 73.96 687 LYS B N 1
ATOM 6753 C CA . LYS B 1 272 ? -47.449 47.020 -12.267 1.00 67.16 687 LYS B CA 1
ATOM 6754 C C . LYS B 1 272 ? -48.302 45.777 -12.455 1.00 56.87 687 LYS B C 1
ATOM 6755 O O . LYS B 1 272 ? -48.478 45.308 -13.576 1.00 46.78 687 LYS B O 1
ATOM 6774 N N . LEU B 1 273 ? -48.821 45.237 -11.358 1.00 62.95 688 LEU B N 1
ATOM 6775 C CA . LEU B 1 273 ? -49.621 44.021 -11.429 1.00 66.46 688 LEU B CA 1
ATOM 6776 C C . LEU B 1 273 ? -50.913 44.276 -12.197 1.00 61.20 688 LEU B C 1
ATOM 6777 O O . LEU B 1 273 ? -51.399 43.402 -12.913 1.00 58.98 688 LEU B O 1
ATOM 6793 N N . THR B 1 274 ? -51.461 45.478 -12.047 1.00 59.31 689 THR B N 1
ATOM 6794 C CA . THR B 1 274 ? -52.665 45.865 -12.773 1.00 63.65 689 THR B CA 1
ATOM 6795 C C . THR B 1 274 ? -52.389 45.905 -14.273 1.00 64.20 689 THR B C 1
ATOM 6796 O O . THR B 1 274 ? -53.246 45.545 -15.081 1.00 63.56 689 THR B O 1
ATOM 6807 N N . LEU B 1 275 ? -51.191 46.352 -14.637 1.00 67.76 690 LEU B N 1
ATOM 6808 C CA . LEU B 1 275 ? -50.764 46.371 -16.033 1.00 69.05 690 LEU B CA 1
ATOM 6809 C C . LEU B 1 275 ? -50.622 44.957 -16.578 1.00 55.15 690 LEU B C 1
ATOM 6810 O O . LEU B 1 275 ? -51.071 44.655 -17.684 1.00 51.77 690 LEU B O 1
ATOM 6826 N N . ILE B 1 276 ? -49.976 44.104 -15.790 1.00 62.18 691 ILE B N 1
ATOM 6827 C CA . ILE B 1 276 ? -49.755 42.711 -16.155 1.00 52.48 691 ILE B CA 1
ATOM 6828 C C . ILE B 1 276 ? -51.077 42.027 -16.485 1.00 51.79 691 ILE B C 1
ATOM 6829 O O . ILE B 1 276 ? -51.192 41.349 -17.504 1.00 48.53 691 ILE B O 1
ATOM 6845 N N . LYS B 1 277 ? -52.077 42.225 -15.634 1.00 50.71 692 LYS B N 1
ATOM 6846 C CA . LYS B 1 277 ? -53.396 41.651 -15.871 1.00 47.41 692 LYS B CA 1
ATOM 6847 C C . LYS B 1 277 ? -54.064 42.289 -17.084 1.00 51.95 692 LYS B C 1
ATOM 6848 O O . LYS B 1 277 ? -54.725 41.607 -17.867 1.00 53.75 692 LYS B O 1
ATOM 6867 N N . GLU B 1 278 ? -53.899 43.601 -17.230 1.00 45.09 693 GLU B N 1
ATOM 6868 C CA . GLU B 1 278 ? -54.452 44.312 -18.375 1.00 48.20 693 GLU B CA 1
ATOM 6869 C C . GLU B 1 278 ? -53.855 43.773 -19.669 1.00 50.92 693 GLU B C 1
ATOM 6870 O O . GLU B 1 278 ? -54.533 43.703 -20.693 1.00 52.54 693 GLU B O 1
ATOM 6877 N N . GLY B 1 279 ? -52.586 43.381 -19.612 1.00 56.24 694 GLY B N 1
ATOM 6878 C CA . GLY B 1 279 ? -51.913 42.811 -20.764 1.00 53.47 694 GLY B CA 1
ATOM 6879 C C . GLY B 1 279 ? -52.305 41.366 -20.991 1.00 45.02 694 GLY B C 1
ATOM 6880 O O . GLY B 1 279 ? -52.500 40.942 -22.131 1.00 46.96 694 GLY B O 1
ATOM 6884 N N . LEU B 1 280 ? -52.418 40.606 -19.907 1.00 45.46 695 LEU B N 1
ATOM 6885 C CA . LEU B 1 280 ? -52.851 39.217 -19.993 1.00 46.78 695 LEU B CA 1
ATOM 6886 C C . LEU B 1 280 ? -54.249 39.126 -20.596 1.00 47.96 695 LEU B C 1
ATOM 6887 O O . LEU B 1 280 ? -54.499 38.316 -21.490 1.00 49.50 695 LEU B O 1
ATOM 6903 N N . LYS B 1 281 ? -55.156 39.968 -20.109 1.00 44.32 696 LYS B N 1
ATOM 6904 C CA . LYS B 1 281 ? -56.536 39.959 -20.581 1.00 47.53 696 LYS B CA 1
ATOM 6905 C C . LYS B 1 281 ? -56.624 40.400 -22.039 1.00 53.09 696 LYS B C 1
ATOM 6906 O O . LYS B 1 281 ? -57.429 39.869 -22.803 1.00 55.29 696 LYS B O 1
ATOM 6913 N N . GLN B 1 282 ? -55.801 41.375 -22.415 1.00 52.96 697 GLN B N 1
ATOM 6914 C CA . GLN B 1 282 ? -55.716 41.815 -23.804 1.00 56.24 697 GLN B CA 1
ATOM 6915 C C . GLN B 1 282 ? -55.438 40.638 -24.727 1.00 56.54 697 GLN B C 1
ATOM 6916 O O . GLN B 1 282 ? -56.139 40.433 -25.717 1.00 62.99 697 GLN B O 1
ATOM 6930 N N . LYS B 1 283 ? -54.418 39.859 -24.382 1.00 59.16 698 LYS B N 1
ATOM 6931 C CA . LYS B 1 283 ? -53.959 38.761 -25.222 1.00 58.59 698 LYS B CA 1
ATOM 6932 C C . LYS B 1 283 ? -54.893 37.555 -25.190 1.00 49.69 698 LYS B C 1
ATOM 6933 O O . LYS B 1 283 ? -54.999 36.823 -26.174 1.00 46.18 698 LYS B O 1
ATOM 6952 N N . SER B 1 284 ? -55.556 37.339 -24.059 1.00 46.15 699 SER B N 1
ATOM 6953 C CA . SER B 1 284 ? -56.520 36.249 -23.944 1.00 52.65 699 SER B CA 1
ATOM 6954 C C . SER B 1 284 ? -57.689 36.472 -24.898 1.00 54.40 699 SER B C 1
ATOM 6955 O O . SER B 1 284 ? -58.381 35.526 -25.276 1.00 55.36 699 SER B O 1
ATOM 6963 N N . THR B 1 285 ? -57.899 37.727 -25.287 1.00 60.81 700 THR B N 1
ATOM 6964 C CA . THR B 1 285 ? -58.990 38.087 -26.185 1.00 57.26 700 THR B CA 1
ATOM 6965 C C . THR B 1 285 ? -58.587 37.964 -27.654 1.00 59.68 700 THR B C 1
ATOM 6966 O O . THR B 1 285 ? -59.448 37.881 -28.529 1.00 65.36 700 THR B O 1
ATOM 6970 N N . ILE B 1 286 ? -57.284 37.955 -27.922 1.00 58.83 701 ILE B N 1
ATOM 6971 C CA . ILE B 1 286 ? -56.791 37.859 -29.293 1.00 62.25 701 ILE B CA 1
ATOM 6972 C C . ILE B 1 286 ? -56.800 36.406 -29.760 1.00 61.49 701 ILE B C 1
ATOM 6973 O O . ILE B 1 286 ? -55.797 35.701 -29.648 1.00 59.11 701 ILE B O 1
ATOM 6989 N N . VAL B 1 287 ? -57.941 35.973 -30.289 1.00 66.50 702 VAL B N 1
ATOM 6990 C CA . VAL B 1 287 ? -58.125 34.597 -30.736 1.00 66.14 702 VAL B CA 1
ATOM 6991 C C . VAL B 1 287 ? -58.063 34.502 -32.260 1.00 84.03 702 VAL B C 1
ATOM 6992 O O . VAL B 1 287 ? -57.499 33.555 -32.808 1.00 90.44 702 VAL B O 1
ATOM 7005 N N . THR B 1 288 ? -58.651 35.483 -32.936 1.00 88.08 703 THR B N 1
ATOM 7006 C CA . THR B 1 288 ? -58.693 35.496 -34.396 1.00 92.21 703 THR B CA 1
ATOM 7007 C C . THR B 1 288 ? -57.362 35.943 -34.992 1.00 91.68 703 THR B C 1
ATOM 7008 O O . THR B 1 288 ? -56.483 36.420 -34.276 1.00 88.54 703 THR B O 1
ATOM 7012 N N . VAL B 1 289 ? -57.229 35.778 -36.307 1.00 89.40 704 VAL B N 1
ATOM 7013 C CA . VAL B 1 289 ? -56.073 36.281 -37.048 1.00 91.98 704 VAL B CA 1
ATOM 7014 C C . VAL B 1 289 ? -56.523 37.386 -38.000 1.00 97.04 704 VAL B C 1
ATOM 7015 O O . VAL B 1 289 ? -55.813 38.369 -38.206 1.00 98.60 704 VAL B O 1
ATOM 7028 N N . LEU C 2 2 ? -12.760 20.471 -25.721 1.00 49.66 228 LEU C N 1
ATOM 7029 C CA . LEU C 2 2 ? -12.133 19.663 -24.683 1.00 48.80 228 LEU C CA 1
ATOM 7030 C C . LEU C 2 2 ? -13.018 19.573 -23.447 1.00 48.17 228 LEU C C 1
ATOM 7031 O O . LEU C 2 2 ? -13.500 20.586 -22.940 1.00 48.48 228 LEU C O 1
ATOM 7046 N N . ALA C 2 3 ? -13.224 18.349 -22.970 1.00 53.06 229 ALA C N 1
ATOM 7047 C CA . ALA C 2 3 ? -13.973 18.111 -21.741 1.00 42.29 229 ALA C CA 1
ATOM 7048 C C . ALA C 2 3 ? -13.269 17.065 -20.886 1.00 41.93 229 ALA C C 1
ATOM 7049 O O . ALA C 2 3 ? -12.475 16.264 -21.386 1.00 41.54 229 ALA C O 1
ATOM 7056 N N . GLN C 2 4 ? -13.571 17.083 -19.594 1.00 42.07 230 GLN C N 1
ATOM 7057 C CA . GLN C 2 4 ? -12.928 16.197 -18.635 1.00 41.79 230 GLN C CA 1
ATOM 7058 C C . GLN C 2 4 ? -13.813 16.018 -17.406 1.00 41.88 230 GLN C C 1
ATOM 7059 O O . GLN C 2 4 ? -14.837 16.687 -17.268 1.00 42.19 230 GLN C O 1
ATOM 7073 N N . SER C 2 5 ? -13.418 15.114 -16.517 1.00 41.60 231 SER C N 1
ATOM 7074 C CA . SER C 2 5 ? -14.141 14.911 -15.269 1.00 41.68 231 SER C CA 1
ATOM 7075 C C . SER C 2 5 ? -13.798 16.016 -14.277 1.00 42.20 231 SER C C 1
ATOM 7076 O O . SER C 2 5 ? -13.045 16.935 -14.595 1.00 51.31 231 SER C O 1
ATOM 7095 N N . PRO C 2 7 ? -12.259 18.456 -11.745 1.00 55.36 233 PRO C N 1
ATOM 7096 C CA . PRO C 2 7 ? -10.850 18.775 -11.482 1.00 52.49 233 PRO C CA 1
ATOM 7097 C C . PRO C 2 7 ? -10.454 18.597 -10.019 1.00 51.54 233 PRO C C 1
ATOM 7098 O O . PRO C 2 7 ? -11.315 18.392 -9.164 1.00 52.46 233 PRO C O 1
ATOM 7109 N N . ALA C 2 8 ? -9.156 18.681 -9.747 1.00 49.81 234 ALA C N 1
ATOM 7110 C CA . ALA C 2 8 ? -8.642 18.585 -8.386 1.00 53.67 234 ALA C CA 1
ATOM 7111 C C . ALA C 2 8 ? -8.667 19.945 -7.694 1.00 63.95 234 ALA C C 1
ATOM 7112 O O . ALA C 2 8 ? -8.926 20.040 -6.494 1.00 64.28 234 ALA C O 1
ATOM 7119 N N . LEU D 2 2 ? -35.389 50.615 -33.264 1.00 89.72 228 LEU D N 1
ATOM 7120 C CA . LEU D 2 2 ? -34.177 49.918 -32.847 1.00 89.93 228 LEU D CA 1
ATOM 7121 C C . LEU D 2 2 ? -34.085 49.848 -31.326 1.00 89.16 228 LEU D C 1
ATOM 7122 O O . LEU D 2 2 ? -33.127 50.339 -30.729 1.00 89.64 228 LEU D O 1
ATOM 7125 N N . ALA D 2 3 ? -35.086 49.232 -30.706 1.00 72.52 229 ALA D N 1
ATOM 7126 C CA . ALA D 2 3 ? -35.123 49.110 -29.255 1.00 68.88 229 ALA D CA 1
ATOM 7127 C C . ALA D 2 3 ? -34.289 47.923 -28.790 1.00 70.12 229 ALA D C 1
ATOM 7128 O O . ALA D 2 3 ? -34.118 46.946 -29.519 1.00 73.50 229 ALA D O 1
ATOM 7135 N N . GLN D 2 4 ? -33.772 48.019 -27.569 1.00 67.45 230 GLN D N 1
ATOM 7136 C CA . GLN D 2 4 ? -32.940 46.969 -26.996 1.00 67.38 230 GLN D CA 1
ATOM 7137 C C . GLN D 2 4 ? -32.975 47.015 -25.472 1.00 67.45 230 GLN D C 1
ATOM 7138 O O . GLN D 2 4 ? -33.522 47.946 -24.879 1.00 67.61 230 GLN D O 1
ATOM 7152 N N . SER D 2 5 ? -32.392 46.001 -24.842 1.00 67.36 231 SER D N 1
ATOM 7153 C CA . SER D 2 5 ? -32.348 45.925 -23.386 1.00 68.01 231 SER D CA 1
ATOM 7154 C C . SER D 2 5 ? -31.367 46.945 -22.821 1.00 69.34 231 SER D C 1
ATOM 7155 O O . SER D 2 5 ? -30.683 47.643 -23.568 1.00 71.84 231 SER D O 1
ATOM 7174 N N . PRO D 2 7 ? -28.258 48.966 -21.334 1.00 79.91 233 PRO D N 1
ATOM 7175 C CA . PRO D 2 7 ? -26.884 48.919 -21.841 1.00 82.31 233 PRO D CA 1
ATOM 7176 C C . PRO D 2 7 ? -25.839 48.718 -20.746 1.00 84.30 233 PRO D C 1
ATOM 7177 O O . PRO D 2 7 ? -25.958 49.312 -19.674 1.00 85.01 233 PRO D O 1
ATOM 7188 N N . ALA D 2 8 ? -24.830 47.896 -21.023 1.00 71.74 234 ALA D N 1
ATOM 7189 C CA . ALA D 2 8 ? -23.682 47.747 -20.132 1.00 72.15 234 ALA D CA 1
ATOM 7190 C C . ALA D 2 8 ? -22.572 46.967 -20.827 1.00 72.96 234 ALA D C 1
ATOM 7191 O O . ALA D 2 8 ? -22.775 45.835 -21.265 1.00 72.53 234 ALA D O 1
#

Foldseek 3Di:
DCVVVVVVVVVVVVVCVVDDDPDDAWDFPDKADAPALVLLLVLLVLLVLQLCLQVVLVVPLCADDDKDWFDWDAPQVPAFIKTAILQRWIKGQHNVRWMWIGGVQWIKTWHQDNVGRIDIDIDGPVGDDPVCPVVVVSRVVVSVVCVPPPDGHHDPDDKDWNMWTDTPQWIWTQMPQSKIKIQGPQCKIKIADDSNQKIWIADNVGDIHIDGPSVCVVVVHDPPDPVPPPVVVVVVSSSVSNVSSPPSDD/DVCCVVVVVVVVVVVVVVPDPPPDDAWDFPDKADFDDLLLLLVLLVLLVLLLVLQVVLLVCLVPNDDLPPDDDDDKDWFDWDPPAVPFFIWTAILQRWIKTQGNVRWMKIAGNVRFKIKTKDQDDNPGIDIDIDTPVRDDPVDDDDVVVSVVVSVVCVPDPAGFPHHDDDDDDKDWNMWTDGQQWIWTAMPQSKIKTQGPVRKIWIADPSNQKIKTGDHSDHIDMHGSSVCVNVCPPPDDPPVVVVVVSSSVSVVSSPPSGD/DDDDPD/DDDDPD

Nearest PDB structures (foldseek):
  6mf5-assembly1_A  TM=1.004E+00  e=4.371E-49  Saccharomyces cerevisiae S288C
  6mf6-assembly1_A  TM=9.485E-01  e=4.240E-37  Saccharomyces cerevisiae S288C
  6mf4-assembly1_A  TM=9.442E-01  e=4.674E-35  Saccharomyces cerevisiae S288C
  6mf6-assembly2_B  TM=9.234E-01  e=1.895E-34  Saccharomyces cerevisiae S288C
  4lkm-assembly2_C  TM=7.759E-01  e=2.295E-14  Homo sapiens

Sequence (524 aa):
AQRRLNDLAREARIRRAQQAVLRKELIATSTNVIKSEISLRILASECHLTLNGIVEAEAQYKIKHPMIVTKWVDYSNKHGFSYQLSTEDIGVLFNNGTTVLRLAEEFWYISYDDREGWVASHYLLSEKPRELSRHLEVVDFFAKYMKANLSRVSTKDDVFLRRYTRYKPFVMFELSDGTFQFNFKDHHKMAISDGGKLVTYISPSHESTTYPLVEVLKYGEIPGYPESNFREKLTLIKEGLKQKSTIVTVEAQRRLNDLAREARIRRAQQAVLRKELIATSTNVIKSEISLRILASECHLTLNGIVEAEAQYKMGKSRLPKIKHPMIVTKWVDYSNKHGFSYQLSTEDIGVLFNNGTTVLRLADAEEFWYISYDDREGWVASHYLLSEKPRELSRHLEVVDFFAKYMKANLSRVSTFEYHKDDVFLRRYTRYKPFVMFELSDGTFQFNFKDHHKMAISDGGKLVTYISPSHESTTYPLVEVLKYGIPGYPNFREKLTLIKEGLKQKSTIVTVLAQSPALAQSPA

Radius of gyration: 28.52 Å; Cα contacts (8 Å, |Δi|>4): 936; chains: 4; bounding box: 95×70×54 Å